Protein AF-B6FWG8-F1 (afdb_monomer_lite)

Radius of gyration: 53.01 Å; chains: 1; bounding box: 100×81×162 Å

InterPro domains:
  IPR011990 Tetratricopeptide-like helical domain superfamily [G3DSA:1.25.40.10] (134-346)
  IPR011990 Tetratricopeptide-like helical domain superfamily [SSF48452] (196-282)
  IPR019734 Tetratricopeptide repeat [PS50005] (197-230)
  IPR019734 Tetratricopeptide repeat [SM00028] (197-230)

Sequence (475 aa):
MKIDGWVNDSGEKEPDYKKRKKQKKKRNLPSFENLSKFNIIKLVVAILLVFAIWNHFRYHSEINHMMDYIESRQYAIAIDYYSSLEKEFSEGKMDRFNAKLSKKINKFLENTGDDFFKGSISKEKFTGFVNMVNSLDKITVKSEKLLEQCKKAADMYSDGSIDYETAKSFVDTISALQGMEVGTEEYRQEIEFIYDSRMLYEQGYEYQKKFQYSKAIENYEKVLEKDKKYYKKAEENKKECIEKMYDYYIQEAALAAKDGNYQVATEYMEYVKKYYPDDEKVEKILKHYQKKLAEYTLGSDDIKNIYCKAADIEPEGITVSPLPQMVNGEKYYYAEILKDGKRINEVLINAENKKMYLYKDGERSYENIDHARFFRLNTNGEIEFAISKKDATENLKNELEKKKRVYKKLEEIESDKAERYSKSDKKISEMLNKKENTYFFFIGNKGFLRGKDLYCVDMYSGAVYSFENNKLVLI

Secondary structure (DSSP, 8-state):
--------------------PPP-PPPPPPPS----HHHHHHHHHHHHHHHHHHHHHHHHHHHHHHHHHHHTT-HHHHHHHHHHHHHHS-HHHHHHHHHHHHHHHHHHHHHHHHHHHTTSS-HHHHHHHHHHHHT-TT----HHHHHHHHHHHHHHHHHTSS-HHHHHHHHHHHHTSTTTHHHHHHHHHHHHHHHHHHHHHHHHHHHHTTT-HHHHHHHHTTS-TTSHHHHHHHHHHHHHHHHHHHHHHHHHHHHHHHTT-HHHHHHHHHHHHHH-TT-HHHHHHHHHHHHHHHHS---HHHHHHHHHHHHT---TTEEEEEEEEEETTEEEEEEEEEETTEEEEEEEEETTT--EEEEB-SS-B----TT-EEEEE-TTS-EEEPPPHHHHHHHHHHHHHHTT---SEEEEE-HHHHGGG---SS-HHHHS-TTT--EEEEEEE--TTT-EEEEEEETTT--EEEEETTEEEE-

Organism: Peptacetobacter hiranonis (strain DSM 13275 / JCM 10541 / KCTC 15199 / TO-931) (NCBI:txid500633)

Structure (mmCIF, N/CA/C/O backbone):
data_AF-B6FWG8-F1
#
_entry.id   AF-B6FWG8-F1
#
loop_
_atom_site.group_PDB
_atom_site.id
_atom_site.type_symbol
_atom_site.label_atom_id
_atom_site.label_alt_id
_atom_site.label_comp_id
_atom_site.label_asym_id
_atom_site.label_entity_id
_atom_site.label_seq_id
_atom_site.pdbx_PDB_ins_code
_atom_site.Cartn_x
_atom_site.Cartn_y
_atom_site.Cartn_z
_atom_site.occupancy
_atom_site.B_iso_or_equiv
_atom_site.auth_seq_id
_atom_site.auth_comp_id
_atom_site.auth_asym_id
_atom_site.auth_atom_id
_atom_site.pdbx_PDB_model_num
ATOM 1 N N . MET A 1 1 ? -24.752 59.842 48.230 1.00 35.28 1 MET A N 1
ATOM 2 C CA . MET A 1 1 ? -25.587 60.556 49.229 1.00 35.28 1 MET A CA 1
ATOM 3 C C . MET A 1 1 ? -25.076 60.160 50.614 1.00 35.28 1 MET A C 1
ATOM 5 O O . MET A 1 1 ? -24.520 59.075 50.707 1.00 35.28 1 MET A O 1
ATOM 9 N N . LYS A 1 2 ? -25.150 61.020 51.640 1.00 27.94 2 LYS A N 1
ATOM 10 C CA . LYS A 1 2 ? -24.598 60.707 52.978 1.00 27.94 2 LYS A CA 1
ATOM 11 C C . LYS A 1 2 ? -25.378 59.575 53.665 1.00 27.94 2 LYS A C 1
ATOM 13 O O . LYS A 1 2 ? -26.598 59.558 53.529 1.00 27.94 2 LYS A O 1
ATOM 18 N N . ILE A 1 3 ? -24.702 58.760 54.480 1.00 33.47 3 ILE A N 1
ATOM 19 C CA . ILE A 1 3 ? -24.804 58.748 55.960 1.00 33.47 3 ILE A CA 1
ATOM 20 C C . ILE A 1 3 ? -23.942 57.595 56.505 1.00 33.47 3 ILE A C 1
ATOM 22 O O . ILE A 1 3 ? -24.188 56.434 56.193 1.00 33.47 3 ILE A O 1
ATOM 26 N N . ASP A 1 4 ? -22.965 57.932 57.346 1.00 34.94 4 ASP A N 1
ATOM 27 C CA . ASP A 1 4 ? -22.290 57.007 58.263 1.00 34.94 4 ASP A CA 1
ATOM 28 C C . ASP A 1 4 ? -23.022 57.011 59.619 1.00 34.94 4 ASP A C 1
ATOM 30 O O . ASP A 1 4 ? -23.604 58.029 60.002 1.00 34.94 4 ASP A O 1
ATOM 34 N N . GLY A 1 5 ? -22.967 55.917 60.385 1.00 31.59 5 GLY A N 1
ATOM 35 C CA . GLY A 1 5 ? -23.524 55.885 61.744 1.00 31.59 5 GLY A CA 1
ATOM 36 C C . GLY A 1 5 ? -23.324 54.548 62.459 1.00 31.59 5 GLY A C 1
ATOM 37 O O . GLY A 1 5 ? -23.684 53.501 61.931 1.00 31.59 5 GLY A O 1
ATOM 38 N N . TRP A 1 6 ? -22.751 54.584 63.664 1.00 29.17 6 TRP A N 1
ATOM 39 C CA . TRP A 1 6 ? -22.406 53.411 64.479 1.00 29.17 6 TRP A CA 1
ATOM 40 C C . TRP A 1 6 ? -23.145 53.431 65.831 1.00 29.17 6 TRP A C 1
ATOM 42 O O . TRP A 1 6 ? -23.044 54.423 66.540 1.00 29.17 6 TRP A O 1
ATOM 52 N N . VAL A 1 7 ? -23.753 52.287 66.187 1.00 31.58 7 VAL A N 1
ATOM 53 C CA . VAL A 1 7 ? -23.635 51.587 67.495 1.00 31.58 7 VAL A CA 1
ATOM 54 C C . VAL A 1 7 ? -24.178 52.240 68.800 1.00 31.58 7 VAL A C 1
ATOM 56 O O . VAL A 1 7 ? -24.000 53.423 69.053 1.00 31.58 7 VAL A O 1
ATOM 59 N N . ASN A 1 8 ? -24.714 51.374 69.687 1.00 33.47 8 ASN A N 1
ATOM 60 C CA . ASN A 1 8 ? -25.068 51.564 71.117 1.00 33.47 8 ASN A CA 1
ATOM 61 C C . ASN A 1 8 ? -26.269 52.475 71.485 1.00 33.47 8 ASN A C 1
ATOM 63 O O . ASN A 1 8 ? -26.650 53.346 70.714 1.00 33.47 8 ASN A O 1
ATOM 67 N N . ASP A 1 9 ? -26.879 52.388 72.683 1.00 35.72 9 ASP A N 1
ATOM 68 C CA . ASP A 1 9 ? -27.138 51.274 73.641 1.00 35.72 9 ASP A CA 1
ATOM 69 C C . ASP A 1 9 ? -28.099 51.783 74.765 1.00 35.72 9 ASP A C 1
ATOM 71 O O . ASP A 1 9 ? -28.277 52.990 74.929 1.00 35.72 9 ASP A O 1
ATOM 75 N N . SER A 1 10 ? -28.616 50.873 75.600 1.00 29.83 10 SER A N 1
ATOM 76 C CA . SER A 1 10 ? -29.046 51.052 77.007 1.00 29.83 10 SER A CA 1
ATOM 77 C C . SER A 1 10 ? -30.417 51.676 77.374 1.00 29.83 10 SER A C 1
ATOM 79 O O . SER A 1 10 ? -30.761 52.791 76.998 1.00 29.83 10 SER A O 1
ATOM 81 N N . GLY A 1 11 ? -31.128 50.962 78.269 1.00 29.34 11 GLY A N 1
ATOM 82 C CA . GLY A 1 11 ? -32.017 51.507 79.317 1.00 29.34 11 GLY A CA 1
ATOM 83 C C . GLY A 1 11 ? -33.485 51.854 78.977 1.00 29.34 11 GLY A C 1
ATOM 84 O O . GLY A 1 11 ? -33.820 52.179 77.847 1.00 29.34 11 GLY A O 1
ATOM 85 N N . GLU A 1 12 ? -34.437 51.862 79.926 1.00 30.98 12 GLU A N 1
ATOM 86 C CA . GLU A 1 12 ? -34.495 51.280 81.291 1.00 30.98 12 GLU A CA 1
ATOM 87 C C . GLU A 1 12 ? -35.932 51.429 81.874 1.00 30.98 12 GLU A C 1
ATOM 89 O O . GLU A 1 12 ? -36.550 52.464 81.606 1.00 30.98 12 GLU A O 1
ATOM 94 N N . LYS A 1 13 ? -36.448 50.466 82.683 1.00 33.16 13 LYS A N 1
ATOM 95 C CA . LYS A 1 13 ? -37.235 50.668 83.949 1.00 33.16 13 LYS A CA 1
ATOM 96 C C . LYS A 1 13 ? -37.962 49.418 84.504 1.00 33.16 13 LYS A C 1
ATOM 98 O O . LYS A 1 13 ? -38.496 48.604 83.759 1.00 33.16 13 LYS A O 1
ATOM 103 N N . GLU A 1 14 ? -38.007 49.334 85.840 1.00 33.81 14 GLU A N 1
ATOM 104 C CA . GLU A 1 14 ? -38.651 48.319 86.724 1.00 33.81 14 GLU A CA 1
ATOM 105 C C . GLU A 1 14 ? -39.962 48.887 87.386 1.00 33.81 14 GLU A C 1
ATOM 107 O O . GLU A 1 14 ? -40.302 49.999 86.956 1.00 33.81 14 GLU A O 1
ATOM 112 N N . PRO A 1 15 ? -40.732 48.274 88.365 1.00 43.62 15 PRO A N 1
ATOM 113 C CA . PRO A 1 15 ? -40.309 47.433 89.540 1.00 43.62 15 PRO A CA 1
ATOM 114 C C . PRO A 1 15 ? -41.233 46.297 90.164 1.00 43.62 15 PRO A C 1
ATOM 116 O O . PRO A 1 15 ? -42.460 46.390 90.144 1.00 43.62 15 PRO A O 1
ATOM 119 N N . ASP A 1 16 ? -40.612 45.305 90.866 1.00 34.62 16 ASP A N 1
ATOM 120 C CA . ASP A 1 16 ? -41.115 44.227 91.820 1.00 34.62 16 ASP A CA 1
ATOM 121 C C . ASP A 1 16 ? -42.446 43.471 91.421 1.00 34.62 16 ASP A C 1
ATOM 123 O O . ASP A 1 16 ? -42.636 43.254 90.229 1.00 34.62 16 ASP A O 1
ATOM 127 N N . TYR A 1 17 ? -43.391 42.882 92.201 1.00 31.62 17 TYR A N 1
ATOM 128 C CA . TYR A 1 17 ? -43.757 42.819 93.638 1.00 31.62 17 TYR A CA 1
ATOM 129 C C . TYR A 1 17 ? -43.988 41.396 94.244 1.00 31.62 17 TYR A C 1
ATOM 131 O O . TYR A 1 17 ? -44.970 40.721 93.940 1.00 31.62 17 TYR A O 1
ATOM 139 N N . LYS A 1 18 ? -43.200 41.047 95.285 1.00 35.66 18 LYS A N 1
ATOM 140 C CA . LYS A 1 18 ? -43.546 40.196 96.477 1.00 35.66 18 LYS A CA 1
ATOM 141 C C . LYS A 1 18 ? -43.862 38.674 96.347 1.00 35.66 18 LYS A C 1
ATOM 143 O O . LYS A 1 18 ? -45.006 38.229 96.320 1.00 35.66 18 LYS A O 1
ATOM 148 N N . LYS A 1 19 ? -42.818 37.867 96.607 1.00 37.47 19 LYS A N 1
ATOM 149 C CA . LYS A 1 19 ? -42.735 36.706 97.553 1.00 37.47 19 LYS A CA 1
ATOM 150 C C . LYS A 1 19 ? -43.995 35.841 97.860 1.00 37.47 19 LYS A C 1
ATOM 152 O O . LYS A 1 19 ? -44.854 36.236 98.647 1.00 37.47 19 LYS A O 1
ATOM 157 N N . ARG A 1 20 ? -43.934 34.532 97.539 1.00 33.44 20 ARG A N 1
ATOM 158 C CA . ARG A 1 20 ? -44.596 33.436 98.307 1.00 33.44 20 ARG A CA 1
ATOM 159 C C . ARG A 1 20 ? -43.627 32.272 98.610 1.00 33.44 20 ARG A C 1
ATOM 161 O O . ARG A 1 20 ? -42.648 32.065 97.902 1.00 33.44 20 ARG A O 1
ATOM 168 N N . LYS A 1 21 ? -43.859 31.551 99.719 1.00 33.59 21 LYS A N 1
ATOM 169 C CA . LYS A 1 21 ? -42.910 30.589 100.335 1.00 33.59 21 LYS A CA 1
ATOM 170 C C . LYS A 1 21 ? -42.920 29.207 99.649 1.00 33.59 21 LYS A C 1
ATOM 172 O O . LYS A 1 21 ? -43.989 28.629 99.476 1.00 33.59 21 LYS A O 1
ATOM 177 N N . LYS A 1 22 ? -41.746 28.612 99.381 1.00 35.84 22 LYS A N 1
ATOM 178 C CA . LYS A 1 22 ? -41.618 27.181 99.017 1.00 35.84 22 LYS A CA 1
ATOM 179 C C . LYS A 1 22 ? -41.684 26.295 100.272 1.00 35.84 22 LYS A C 1
ATOM 181 O O . LYS A 1 22 ? -40.807 26.386 101.127 1.00 35.84 22 LYS A O 1
ATOM 186 N N . GLN A 1 23 ? -42.671 25.402 100.371 1.00 35.19 23 GLN A N 1
ATOM 187 C CA . GLN A 1 23 ? -42.667 24.310 101.357 1.00 35.19 23 GLN A CA 1
ATOM 188 C C . GLN A 1 23 ? -41.874 23.104 100.827 1.00 35.19 23 GLN A C 1
ATOM 190 O O . GLN A 1 23 ? -42.118 22.641 99.714 1.00 35.19 23 GLN A O 1
ATOM 195 N N . LYS A 1 24 ? -40.968 22.541 101.639 1.00 42.84 24 LYS A N 1
ATOM 196 C CA . LYS A 1 24 ? -40.361 21.227 101.365 1.00 42.84 24 LYS A CA 1
ATOM 197 C C . LYS A 1 24 ? -41.352 20.117 101.740 1.00 42.84 24 LYS A C 1
ATOM 199 O O . LYS A 1 24 ? -41.515 19.833 102.923 1.00 42.84 24 LYS A O 1
ATOM 204 N N . LYS A 1 25 ? -41.953 19.433 100.761 1.00 36.88 25 LYS A N 1
ATOM 205 C CA . LYS A 1 25 ? -42.521 18.089 100.976 1.00 36.88 25 LYS A CA 1
ATOM 206 C C . LYS A 1 25 ? -41.470 17.042 100.611 1.00 36.88 25 LYS A C 1
ATOM 208 O O . LYS A 1 25 ? -41.095 16.940 99.446 1.00 36.88 25 LYS A O 1
ATOM 213 N N . LYS A 1 26 ? -41.022 16.245 101.589 1.00 44.19 26 LYS A N 1
ATOM 214 C CA . LYS A 1 26 ? -40.375 14.958 101.294 1.00 44.19 26 LYS A CA 1
ATOM 215 C C . LYS A 1 26 ? -41.402 14.082 100.564 1.00 44.19 26 LYS A C 1
ATOM 217 O O . LYS A 1 26 ? -42.529 13.951 101.038 1.00 44.19 26 LYS A O 1
ATOM 222 N N . ARG A 1 27 ? -41.019 13.485 99.436 1.00 37.72 27 ARG A N 1
ATOM 223 C CA . ARG A 1 27 ? -41.675 12.284 98.902 1.00 37.72 27 ARG A CA 1
ATOM 224 C C . ARG A 1 27 ? -40.753 11.114 99.210 1.00 37.72 27 ARG A C 1
ATOM 226 O O . ARG A 1 27 ? -39.571 11.179 98.886 1.00 37.72 27 ARG A O 1
ATOM 233 N N . ASN A 1 28 ? -41.286 10.090 99.863 1.00 44.47 28 ASN A N 1
ATOM 234 C CA . ASN A 1 28 ? -40.549 8.856 100.104 1.00 44.47 28 ASN A CA 1
ATOM 235 C C . ASN A 1 28 ? -40.443 8.085 98.780 1.00 44.47 28 ASN A C 1
ATOM 237 O O . ASN A 1 28 ? -41.398 8.076 98.000 1.00 44.47 28 ASN A O 1
ATOM 241 N N . LEU A 1 29 ? -39.306 7.434 98.540 1.00 39.62 29 LEU A N 1
ATOM 242 C CA . LEU A 1 29 ? -39.232 6.371 97.539 1.00 39.62 29 LEU A CA 1
ATOM 243 C C . LEU A 1 29 ? -39.998 5.142 98.067 1.00 39.62 29 LEU A C 1
ATOM 245 O O . LEU A 1 29 ? -39.910 4.868 99.267 1.00 39.62 29 LEU A O 1
ATOM 249 N N . PRO A 1 30 ? -40.740 4.403 97.222 1.00 41.62 30 PRO A N 1
ATOM 250 C CA . PRO A 1 30 ? -41.272 3.095 97.596 1.00 41.62 30 PRO A CA 1
ATOM 251 C C . PRO A 1 30 ? -40.133 2.097 97.851 1.00 41.62 30 PRO A C 1
ATOM 253 O O . PRO A 1 30 ? -39.121 2.124 97.149 1.00 41.62 30 PRO A O 1
ATOM 256 N N . SER A 1 31 ? -40.306 1.191 98.815 1.00 44.53 31 SER A N 1
ATOM 257 C CA . SER A 1 31 ? -39.439 0.018 98.956 1.00 44.53 31 SER A CA 1
ATOM 258 C C . SER A 1 31 ? -39.700 -0.979 97.819 1.00 44.53 31 SER A C 1
ATOM 260 O O . SER A 1 31 ? -40.836 -1.169 97.386 1.00 44.53 31 SER A O 1
ATOM 262 N N . PHE A 1 32 ? -38.646 -1.633 97.327 1.00 47.59 32 PHE A N 1
ATOM 263 C CA . PHE A 1 32 ? -38.700 -2.564 96.189 1.00 47.59 32 PHE A CA 1
ATOM 264 C C . PHE A 1 32 ? -39.180 -3.981 96.576 1.00 47.59 32 PHE A C 1
ATOM 266 O O . PHE A 1 32 ? -38.681 -4.988 96.080 1.00 47.59 32 PHE A O 1
ATOM 273 N N . GLU A 1 33 ? -40.188 -4.071 97.444 1.00 48.19 33 GLU A N 1
ATOM 274 C CA . GLU A 1 33 ? -40.690 -5.330 98.008 1.00 48.19 33 GLU A CA 1
ATOM 275 C C . GLU A 1 33 ? -42.147 -5.593 97.603 1.00 48.19 33 GLU A C 1
ATOM 277 O O . GLU A 1 33 ? -43.057 -5.469 98.417 1.00 48.19 33 GLU A O 1
ATOM 282 N N . ASN A 1 34 ? -42.360 -5.913 96.316 1.00 51.25 34 ASN A N 1
ATOM 283 C CA . ASN A 1 34 ? -43.378 -6.851 95.789 1.00 51.25 34 ASN A CA 1
ATOM 284 C C . ASN A 1 34 ? -43.451 -6.793 94.245 1.00 51.25 34 ASN A C 1
ATOM 286 O O . ASN A 1 34 ? -44.440 -6.365 93.647 1.00 51.25 34 ASN A O 1
ATOM 290 N N . LEU A 1 35 ? -42.394 -7.248 93.566 1.00 47.00 35 LEU A N 1
ATOM 291 C CA . LEU A 1 35 ? -42.423 -7.483 92.118 1.00 47.00 35 LEU A CA 1
ATOM 292 C C . LEU A 1 35 ? -42.821 -8.937 91.832 1.00 47.00 35 LEU A C 1
ATOM 294 O O . LEU A 1 35 ? -42.009 -9.854 91.945 1.00 47.00 35 LEU A O 1
ATOM 298 N N . SER A 1 36 ? -44.079 -9.158 91.443 1.00 58.34 36 SER A N 1
ATOM 299 C CA . SER A 1 36 ? -44.530 -10.483 91.003 1.00 58.34 36 SER A CA 1
ATOM 300 C C . SER A 1 36 ? -43.770 -10.927 89.744 1.00 58.34 36 SER A C 1
ATOM 302 O O . SER A 1 36 ? -43.446 -10.109 88.876 1.00 58.34 36 SER A O 1
ATOM 304 N N . LYS A 1 37 ? -43.505 -12.237 89.610 1.00 51.88 37 LYS A N 1
ATOM 305 C CA . LYS A 1 37 ? -42.701 -12.792 88.499 1.00 51.88 37 LYS A CA 1
ATOM 306 C C . LYS A 1 37 ? -43.216 -12.357 87.115 1.00 51.88 37 LYS A C 1
ATOM 308 O O . LYS A 1 37 ? -42.417 -12.069 86.231 1.00 51.88 37 LYS A O 1
ATOM 313 N N . PHE A 1 38 ? -44.534 -12.213 86.951 1.00 50.25 38 PHE A N 1
ATOM 314 C CA . PHE A 1 38 ? -45.159 -11.712 85.720 1.00 50.25 38 PHE A CA 1
ATOM 315 C C . PHE A 1 38 ? -44.774 -10.267 85.362 1.00 50.25 38 PHE A C 1
ATOM 317 O O . PHE A 1 38 ? -44.583 -9.966 84.184 1.00 50.25 38 PHE A O 1
ATOM 324 N N . ASN A 1 39 ? -44.639 -9.375 86.347 1.00 55.31 39 ASN A N 1
ATOM 325 C CA . ASN A 1 39 ? -44.244 -7.987 86.098 1.00 55.31 39 ASN A CA 1
ATOM 326 C C . ASN A 1 39 ? -42.745 -7.873 85.793 1.00 55.31 39 ASN A C 1
ATOM 328 O O . ASN A 1 39 ? -42.371 -7.078 84.935 1.00 55.31 39 ASN A O 1
ATOM 332 N N . ILE A 1 40 ? -41.904 -8.715 86.407 1.00 58.78 40 ILE A N 1
ATOM 333 C CA . ILE A 1 40 ? -40.479 -8.823 86.050 1.00 58.78 40 ILE A CA 1
ATOM 334 C C . ILE A 1 40 ? -40.331 -9.314 84.604 1.00 58.78 40 ILE A C 1
ATOM 336 O O . ILE A 1 40 ? -39.616 -8.693 83.826 1.00 58.78 40 ILE A O 1
ATOM 340 N N . ILE A 1 41 ? -41.051 -10.371 84.207 1.00 63.38 41 ILE A N 1
ATOM 341 C CA . ILE A 1 41 ? -41.009 -10.896 82.831 1.00 63.38 41 ILE A CA 1
ATOM 342 C C . ILE A 1 41 ? -41.476 -9.835 81.824 1.00 63.38 41 ILE A C 1
ATOM 344 O O . ILE A 1 41 ? -40.804 -9.620 80.819 1.00 63.38 41 ILE A O 1
ATOM 348 N N . LYS A 1 42 ? -42.570 -9.110 82.104 1.00 60.19 42 LYS A N 1
ATOM 349 C CA . LYS A 1 42 ? -43.018 -7.994 81.251 1.00 60.19 42 LYS A CA 1
ATOM 350 C C . LYS A 1 42 ? -41.983 -6.870 81.159 1.00 60.19 42 LYS A C 1
ATOM 352 O O . LYS A 1 42 ? -41.787 -6.341 80.070 1.00 60.19 42 LYS A O 1
ATOM 357 N N . LEU A 1 43 ? -41.302 -6.531 82.256 1.00 64.44 43 LEU A N 1
ATOM 358 C CA . LEU A 1 43 ? -40.232 -5.531 82.259 1.00 64.44 43 LEU A CA 1
ATOM 359 C C . LEU A 1 43 ? -39.023 -5.998 81.434 1.00 64.44 43 LEU A C 1
ATOM 361 O O . LEU A 1 43 ? -38.518 -5.230 80.625 1.00 64.44 43 LEU A O 1
ATOM 365 N N . VAL A 1 44 ? -38.598 -7.257 81.576 1.00 69.31 44 VAL A N 1
ATOM 366 C CA . VAL A 1 44 ? -37.499 -7.843 80.789 1.00 69.31 44 VAL A CA 1
ATOM 367 C C . VAL A 1 44 ? -37.854 -7.896 79.303 1.00 69.31 44 VAL A C 1
ATOM 369 O O . VAL A 1 44 ? -37.044 -7.485 78.480 1.00 69.31 44 VAL A O 1
ATOM 372 N N . VAL A 1 45 ? -39.072 -8.310 78.938 1.00 70.94 45 VAL A N 1
ATOM 373 C CA . VAL A 1 45 ? -39.541 -8.291 77.540 1.00 70.94 45 VAL A CA 1
ATOM 374 C C . VAL A 1 45 ? -39.630 -6.860 77.000 1.00 70.94 45 VAL A C 1
ATOM 376 O O . VAL A 1 45 ? -39.224 -6.623 75.868 1.00 70.94 45 VAL A O 1
ATOM 379 N N . ALA A 1 46 ? -40.081 -5.885 77.795 1.00 68.81 46 ALA A N 1
ATOM 380 C CA . ALA A 1 46 ? -40.094 -4.478 77.394 1.00 68.81 46 ALA A CA 1
ATOM 381 C C . ALA A 1 46 ? -38.676 -3.908 77.213 1.00 68.81 46 ALA A C 1
ATOM 383 O O . ALA A 1 46 ? -38.429 -3.208 76.235 1.00 68.81 46 ALA A O 1
ATOM 384 N N . ILE A 1 47 ? -37.729 -4.247 78.094 1.00 70.88 47 ILE A N 1
ATOM 385 C CA . ILE A 1 47 ? -36.313 -3.873 77.962 1.00 70.88 47 ILE A CA 1
ATOM 386 C C . ILE A 1 47 ? -35.704 -4.531 76.720 1.00 70.88 47 ILE A C 1
ATOM 388 O O . ILE A 1 47 ? -35.039 -3.844 75.954 1.00 70.88 47 ILE A O 1
ATOM 392 N N . LEU A 1 48 ? -35.970 -5.815 76.463 1.00 64.12 48 LEU A N 1
ATOM 393 C CA . LEU A 1 48 ? -35.510 -6.511 75.257 1.00 64.12 48 LEU A CA 1
ATOM 394 C C . LEU A 1 48 ? -36.121 -5.920 73.979 1.00 64.12 48 LEU A C 1
ATOM 396 O O . LEU A 1 48 ? -35.410 -5.780 72.988 1.00 64.12 48 LEU A O 1
ATOM 400 N N . LEU A 1 49 ? -37.394 -5.513 73.997 1.00 60.84 49 LEU A N 1
ATOM 401 C CA . LEU A 1 49 ? -38.034 -4.807 72.882 1.00 60.84 49 LEU A CA 1
ATOM 402 C C . LEU A 1 49 ? -37.421 -3.420 72.666 1.00 60.84 49 LEU A C 1
ATOM 404 O O . LEU A 1 49 ? -37.070 -3.095 71.537 1.00 60.84 49 LEU A O 1
ATOM 408 N N . VAL A 1 50 ? -37.218 -2.625 73.720 1.00 61.97 50 VAL A N 1
ATOM 409 C CA . VAL A 1 50 ? -36.542 -1.317 73.628 1.00 61.97 50 VAL A CA 1
ATOM 410 C C . VAL A 1 50 ? -35.098 -1.480 73.152 1.00 61.97 50 VAL A C 1
ATOM 412 O O . VAL A 1 50 ? -34.652 -0.713 72.306 1.00 61.97 50 VAL A O 1
ATOM 415 N N . PHE A 1 51 ? -34.380 -2.505 73.613 1.00 57.97 51 PHE A N 1
ATOM 416 C CA . PHE A 1 51 ? -33.012 -2.800 73.189 1.00 57.97 51 PHE A CA 1
ATOM 417 C C . PHE A 1 51 ? -32.956 -3.307 71.740 1.00 57.97 51 PHE A C 1
ATOM 419 O O . PHE A 1 51 ? -32.045 -2.936 71.006 1.00 57.97 51 PHE A O 1
ATOM 426 N N . ALA A 1 52 ? -33.942 -4.086 71.285 1.00 57.09 52 ALA A N 1
ATOM 427 C CA . ALA A 1 52 ? -34.072 -4.506 69.890 1.00 57.09 52 ALA A CA 1
ATOM 428 C C . ALA A 1 52 ? -34.437 -3.331 68.966 1.00 57.09 52 ALA A C 1
ATOM 430 O O . ALA A 1 52 ? -33.836 -3.183 67.904 1.00 57.09 52 ALA A O 1
ATOM 431 N N . ILE A 1 53 ? -35.364 -2.465 69.388 1.00 55.47 53 ILE A N 1
ATOM 432 C CA . ILE A 1 53 ? -35.754 -1.238 68.678 1.00 55.47 53 ILE A CA 1
ATOM 433 C C . ILE A 1 53 ? -34.565 -0.273 68.599 1.00 55.47 53 ILE A C 1
ATOM 435 O O . ILE A 1 53 ? -34.243 0.203 67.515 1.00 55.47 53 ILE A O 1
ATOM 439 N N . TRP A 1 54 ? -33.860 -0.029 69.707 1.00 50.94 54 TRP A N 1
ATOM 440 C CA . TRP A 1 54 ? -32.689 0.851 69.739 1.00 50.94 54 TRP A CA 1
ATOM 441 C C . TRP A 1 54 ? -31.535 0.302 68.895 1.00 50.94 54 TRP A C 1
ATOM 443 O O . TRP A 1 54 ? -30.968 1.045 68.095 1.00 50.94 54 TRP A O 1
ATOM 453 N N . ASN A 1 55 ? -31.252 -1.006 68.974 1.00 54.91 55 ASN A N 1
ATOM 454 C CA . ASN A 1 55 ? -30.296 -1.645 68.070 1.00 54.91 55 ASN A CA 1
ATOM 455 C C . ASN A 1 55 ? -30.728 -1.517 66.606 1.00 54.91 55 ASN A C 1
ATOM 457 O O . ASN A 1 55 ? -29.873 -1.226 65.781 1.00 54.91 55 ASN A O 1
ATOM 461 N N . HIS A 1 56 ? -32.014 -1.682 66.272 1.00 54.78 56 HIS A N 1
ATOM 462 C CA . HIS A 1 56 ? -32.518 -1.524 64.903 1.00 54.78 56 HIS A CA 1
ATOM 463 C C . HIS A 1 56 ? -32.400 -0.073 64.404 1.00 54.78 56 HIS A C 1
ATOM 465 O O . HIS A 1 56 ? -32.013 0.137 63.252 1.00 54.78 56 HIS A O 1
ATOM 471 N N . PHE A 1 57 ? -32.705 0.926 65.238 1.00 58.34 57 PHE A N 1
ATOM 472 C CA . PHE A 1 57 ? -32.535 2.340 64.886 1.00 58.34 57 PHE A CA 1
ATOM 473 C C . PHE A 1 57 ? -31.059 2.688 64.677 1.00 58.34 57 PHE A C 1
ATOM 475 O O . PHE A 1 57 ? -30.717 3.196 63.610 1.00 58.34 57 PHE A O 1
ATOM 482 N N . ARG A 1 58 ? -30.177 2.340 65.629 1.00 58.06 58 ARG A N 1
ATOM 483 C CA . ARG A 1 58 ? -28.725 2.562 65.501 1.00 58.06 58 ARG A CA 1
ATOM 484 C C . ARG A 1 58 ? -28.184 1.889 64.237 1.00 58.06 58 ARG A C 1
ATOM 486 O O . ARG A 1 58 ? -27.620 2.563 63.389 1.00 58.06 58 ARG A O 1
ATOM 493 N N . TYR A 1 59 ? -28.464 0.598 64.051 1.00 57.88 59 TYR A N 1
ATOM 494 C CA . TYR A 1 59 ? -28.088 -0.183 62.866 1.00 57.88 59 TYR A CA 1
ATOM 495 C C . TYR A 1 59 ? -28.565 0.435 61.538 1.00 57.88 59 TYR A C 1
ATOM 497 O O . TYR A 1 59 ? -27.856 0.342 60.538 1.00 57.88 59 TYR A O 1
ATOM 505 N N . HIS A 1 60 ? -29.747 1.063 61.494 1.00 67.00 60 HIS A N 1
ATOM 506 C CA . HIS A 1 60 ? -30.199 1.739 60.276 1.00 67.00 60 HIS A CA 1
ATOM 507 C C . HIS A 1 60 ? -29.455 3.062 60.043 1.00 67.00 60 HIS A C 1
ATOM 509 O O . HIS A 1 60 ? -29.156 3.373 58.891 1.00 67.00 60 HIS A O 1
ATOM 515 N N . SER A 1 61 ? -29.101 3.781 61.116 1.00 78.00 61 SER A N 1
ATOM 516 C CA . SER A 1 61 ? -28.231 4.963 61.061 1.00 78.00 61 SER A CA 1
ATOM 517 C C . SER A 1 61 ? -26.852 4.615 60.503 1.00 78.00 61 SER A C 1
ATOM 519 O O . SER A 1 61 ? -26.411 5.275 59.568 1.00 78.00 61 SER A O 1
ATOM 521 N N . GLU A 1 62 ? -26.214 3.534 60.973 1.00 87.19 62 GLU A N 1
ATOM 522 C CA . GLU A 1 62 ? -24.867 3.171 60.500 1.00 87.19 62 GLU A CA 1
ATOM 523 C C . GLU A 1 62 ? -24.846 2.856 58.982 1.00 87.19 62 GLU A C 1
ATOM 525 O O . GLU A 1 62 ? -23.915 3.218 58.267 1.00 87.19 62 GLU A O 1
ATOM 530 N N . ILE A 1 63 ? -25.909 2.230 58.450 1.00 87.25 63 ILE A N 1
ATOM 531 C CA . ILE A 1 63 ? -26.071 1.950 57.002 1.00 87.25 63 ILE A CA 1
ATOM 532 C C . ILE A 1 63 ? -26.338 3.233 56.191 1.00 87.25 63 ILE A C 1
ATOM 534 O O . ILE A 1 63 ? -26.160 3.257 54.968 1.00 87.25 63 ILE A O 1
ATOM 538 N N . ASN A 1 64 ? -26.824 4.295 56.831 1.00 87.81 64 ASN A N 1
ATOM 539 C CA . ASN A 1 64 ? -26.953 5.601 56.193 1.00 87.81 64 ASN A CA 1
ATOM 540 C C . ASN A 1 64 ? -25.597 6.312 56.213 1.00 87.81 64 ASN A C 1
ATOM 542 O O . ASN A 1 64 ? -25.092 6.577 55.132 1.00 87.81 64 ASN A O 1
ATOM 546 N N . HIS A 1 65 ? -24.931 6.427 57.366 1.00 88.25 65 HIS A N 1
ATOM 547 C CA . HIS A 1 65 ? -23.594 7.029 57.478 1.00 88.25 65 HIS A CA 1
ATOM 548 C C . HIS A 1 65 ? -22.549 6.394 56.555 1.00 88.25 65 HIS A C 1
ATOM 550 O O . HIS A 1 65 ? -21.794 7.110 55.903 1.00 88.25 65 HIS A O 1
ATOM 556 N N . MET A 1 66 ? -22.544 5.063 56.415 1.00 90.81 66 MET A N 1
ATOM 557 C CA . MET A 1 66 ? -21.654 4.392 55.462 1.00 90.81 66 MET A CA 1
ATOM 558 C C . MET A 1 66 ? -21.905 4.843 54.014 1.00 90.81 66 MET A C 1
ATOM 560 O O . MET A 1 66 ? -20.958 5.085 53.271 1.00 90.81 66 MET A O 1
ATOM 564 N N . MET A 1 67 ? -23.170 5.001 53.611 1.00 89.31 67 MET A N 1
ATOM 565 C CA . MET A 1 67 ? -23.495 5.532 52.284 1.00 89.31 67 MET A CA 1
ATOM 566 C C . MET A 1 67 ? -23.210 7.026 52.171 1.00 89.31 67 MET A C 1
ATOM 568 O O . MET A 1 67 ? -22.711 7.439 51.136 1.00 89.31 67 MET A O 1
ATOM 572 N N . ASP A 1 68 ? -23.453 7.817 53.217 1.00 89.81 68 ASP A N 1
ATOM 573 C CA . ASP A 1 68 ? -23.145 9.249 53.232 1.00 89.81 68 ASP A CA 1
ATOM 574 C C . ASP A 1 68 ? -21.644 9.467 52.955 1.00 89.81 68 ASP A C 1
ATOM 576 O O . ASP A 1 68 ? -21.284 10.310 52.129 1.00 89.81 68 ASP A O 1
ATOM 580 N N . TYR A 1 69 ? -20.762 8.661 53.568 1.00 90.06 69 TYR A N 1
ATOM 581 C CA . TYR A 1 69 ? -19.321 8.673 53.290 1.00 90.06 69 TYR A CA 1
ATOM 582 C C . TYR A 1 69 ? -18.982 8.212 51.867 1.00 90.06 69 TYR A C 1
ATOM 584 O O . TYR A 1 69 ? -18.152 8.846 51.211 1.00 90.06 69 TYR A O 1
ATOM 592 N N . ILE A 1 70 ? -19.621 7.147 51.369 1.00 86.75 70 ILE A N 1
ATOM 593 C CA . ILE A 1 70 ? -19.437 6.657 49.994 1.00 86.75 70 ILE A CA 1
ATOM 594 C C . ILE A 1 70 ? -19.840 7.735 48.980 1.00 86.75 70 ILE A C 1
ATOM 596 O O . ILE A 1 70 ? -19.015 8.157 48.174 1.00 86.75 70 ILE A O 1
ATOM 600 N N . GLU A 1 71 ? -21.080 8.217 49.038 1.00 84.06 71 GLU A N 1
ATOM 601 C CA . GLU A 1 71 ? -21.669 9.173 48.094 1.00 84.06 71 GLU A CA 1
ATOM 602 C C . GLU A 1 71 ? -20.944 10.535 48.144 1.00 84.06 71 GLU A C 1
ATOM 604 O O . GLU A 1 71 ? -20.709 11.154 47.102 1.00 84.06 71 GLU A O 1
ATOM 609 N N . SER A 1 72 ? -20.456 10.941 49.326 1.00 86.12 72 SER A N 1
ATOM 610 C CA . SER A 1 72 ? -19.581 12.115 49.517 1.00 86.12 72 SER A CA 1
ATOM 611 C C . SER A 1 72 ? -18.111 11.888 49.119 1.00 86.12 72 SER A C 1
ATOM 613 O O . SER A 1 72 ? -17.287 12.791 49.279 1.00 86.12 72 SER A O 1
ATOM 615 N N . ARG A 1 73 ? -17.764 10.703 48.596 1.00 84.69 73 ARG A N 1
ATOM 616 C CA . ARG A 1 73 ? -16.417 10.272 48.158 1.00 84.69 73 ARG A CA 1
ATOM 617 C C . ARG A 1 73 ? -15.344 10.258 49.249 1.00 84.69 73 ARG A C 1
ATOM 619 O O . ARG A 1 73 ? -14.149 10.318 48.962 1.00 84.69 73 ARG A O 1
ATOM 626 N N . GLN A 1 74 ? -15.748 10.134 50.508 1.00 90.25 74 GLN A N 1
ATOM 627 C CA . GLN A 1 74 ? -14.858 10.025 51.665 1.00 90.25 74 GLN A CA 1
ATOM 628 C C . GLN A 1 74 ? -14.411 8.566 51.860 1.00 90.25 74 GLN A C 1
ATOM 630 O O . GLN A 1 74 ? -14.551 7.997 52.938 1.00 90.25 74 GLN A O 1
ATOM 635 N N . TYR A 1 75 ? -13.895 7.936 50.796 1.00 90.44 75 TYR A N 1
ATOM 636 C CA . TYR A 1 75 ? -13.697 6.481 50.724 1.00 90.44 75 TYR A CA 1
ATOM 637 C C . TYR A 1 75 ? -12.780 5.921 51.821 1.00 90.44 75 TYR A C 1
ATOM 639 O O . TYR A 1 75 ? -13.080 4.867 52.369 1.00 90.44 75 TYR A O 1
ATOM 647 N N . ALA A 1 76 ? -11.713 6.637 52.194 1.00 89.12 76 ALA A N 1
ATOM 648 C CA . ALA A 1 76 ? -10.853 6.240 53.313 1.00 89.12 76 ALA A CA 1
ATOM 649 C C . ALA A 1 76 ? -11.627 6.213 54.645 1.00 89.12 76 ALA A C 1
ATOM 651 O O . ALA A 1 76 ? -11.575 5.222 55.362 1.00 89.12 76 ALA A O 1
ATOM 652 N N . ILE A 1 77 ? -12.435 7.247 54.914 1.00 91.00 77 ILE A N 1
ATOM 653 C CA . ILE A 1 77 ? -13.281 7.328 56.114 1.00 91.00 77 ILE A CA 1
ATOM 654 C C . ILE A 1 77 ? -14.344 6.220 56.099 1.00 91.00 77 ILE A C 1
ATOM 656 O O . ILE A 1 77 ? -14.610 5.627 57.138 1.00 91.00 77 ILE A O 1
ATOM 660 N N . ALA A 1 78 ? -14.907 5.889 54.932 1.00 91.88 78 ALA A N 1
ATOM 661 C CA . ALA A 1 78 ? -15.834 4.767 54.784 1.00 91.88 78 ALA A CA 1
ATOM 662 C C . ALA A 1 78 ? -15.170 3.419 55.134 1.00 91.88 78 ALA A C 1
ATOM 664 O O . ALA A 1 78 ? -15.756 2.625 55.867 1.00 91.88 78 ALA A O 1
ATOM 665 N N . ILE A 1 79 ? -13.944 3.175 54.657 1.00 91.12 79 ILE A N 1
ATOM 666 C CA . ILE A 1 79 ? -13.175 1.952 54.946 1.00 91.12 79 ILE A CA 1
ATOM 667 C C . ILE A 1 79 ? -12.802 1.886 56.437 1.00 91.12 79 ILE A C 1
ATOM 669 O O . ILE A 1 79 ? -13.109 0.890 57.088 1.00 91.12 79 ILE A O 1
ATOM 673 N N . ASP A 1 80 ? -12.248 2.959 57.012 1.00 92.62 80 ASP A N 1
ATOM 674 C CA . ASP A 1 80 ? -11.912 3.040 58.444 1.00 92.62 80 ASP A CA 1
ATOM 675 C C . ASP A 1 80 ? -13.145 2.820 59.339 1.00 92.62 80 ASP A C 1
ATOM 677 O O . ASP A 1 80 ? -13.091 2.097 60.340 1.00 92.62 80 ASP A O 1
ATOM 681 N N . TYR A 1 81 ? -14.282 3.416 58.963 1.00 93.38 81 TYR A N 1
ATOM 682 C CA . TYR A 1 81 ? -15.557 3.273 59.658 1.00 93.38 81 TYR A CA 1
ATOM 683 C C . TYR A 1 81 ? -16.101 1.845 59.554 1.00 93.38 81 TYR A C 1
ATOM 685 O O . TYR A 1 81 ? -16.437 1.261 60.585 1.00 93.38 81 TYR A O 1
ATOM 693 N N . TYR A 1 82 ? -16.104 1.232 58.367 1.00 93.44 82 TYR A N 1
ATOM 694 C CA . TYR A 1 82 ? -16.470 -0.176 58.189 1.00 93.44 82 TYR A CA 1
ATOM 695 C C . TYR A 1 82 ? -15.584 -1.099 59.051 1.00 93.44 82 TYR A C 1
ATOM 697 O O . TYR A 1 82 ? -16.101 -1.898 59.835 1.00 93.44 82 TYR A O 1
ATOM 705 N N . SER A 1 83 ? -14.263 -0.890 59.035 1.00 92.75 83 SER A N 1
ATOM 706 C CA . SER A 1 83 ? -13.287 -1.594 59.883 1.00 92.75 83 SER A CA 1
ATOM 707 C C . SER A 1 83 ? -13.389 -1.273 61.385 1.00 92.75 83 SER A C 1
ATOM 709 O O . SER A 1 83 ? -12.694 -1.900 62.195 1.00 92.75 83 SER A O 1
ATOM 711 N N . SER A 1 84 ? -14.207 -0.294 61.788 1.00 93.62 84 SER A N 1
ATOM 712 C CA . SER A 1 84 ? -14.602 -0.058 63.184 1.00 93.62 84 SER A CA 1
ATOM 713 C C . SER A 1 84 ? -15.881 -0.823 63.542 1.00 93.62 84 SER A C 1
ATOM 715 O O . SER A 1 84 ? -15.947 -1.440 64.608 1.00 93.62 84 SER A O 1
ATOM 717 N N . LEU A 1 85 ? -16.851 -0.892 62.621 1.00 91.88 85 LEU A N 1
ATOM 718 C CA . LEU A 1 85 ? -18.082 -1.664 62.797 1.00 91.88 85 LEU A CA 1
ATOM 719 C C . LEU A 1 85 ? -17.780 -3.160 62.939 1.00 91.88 85 LEU A C 1
ATOM 721 O O . LEU A 1 85 ? -18.346 -3.792 63.826 1.00 91.88 85 LEU A O 1
ATOM 725 N N . GLU A 1 86 ? -16.823 -3.702 62.179 1.00 91.25 86 GLU A N 1
ATOM 726 C CA . GLU A 1 86 ? -16.353 -5.094 62.329 1.00 91.25 86 GLU A CA 1
ATOM 727 C C . GLU A 1 86 ? -15.759 -5.411 63.713 1.00 91.25 86 GLU A C 1
ATOM 729 O O . GLU A 1 86 ? -15.739 -6.570 64.121 1.00 91.25 86 GLU A O 1
ATOM 734 N N . LYS A 1 87 ? -15.303 -4.396 64.461 1.00 92.50 87 LYS A N 1
ATOM 735 C CA . LYS A 1 87 ? -14.772 -4.546 65.830 1.00 92.50 87 LYS A CA 1
ATOM 736 C C . LYS A 1 87 ? -15.846 -4.332 66.903 1.00 92.50 87 LYS A C 1
ATOM 738 O O . LYS A 1 87 ? -15.743 -4.899 67.986 1.00 92.50 87 LYS A O 1
ATOM 743 N N . GLU A 1 88 ? -16.870 -3.520 66.623 1.00 90.75 88 GLU A N 1
ATOM 744 C CA . GLU A 1 88 ? -18.003 -3.275 67.533 1.00 90.75 88 GLU A CA 1
ATOM 745 C C . GLU A 1 88 ? -19.146 -4.297 67.401 1.00 90.75 88 GLU A C 1
ATOM 747 O O . GLU A 1 88 ? -19.967 -4.439 68.314 1.00 90.75 88 GLU A O 1
ATOM 752 N N . PHE A 1 89 ? -19.297 -4.941 66.244 1.00 91.00 89 PHE A N 1
ATOM 753 C CA . PHE A 1 89 ? -20.456 -5.775 65.935 1.00 91.00 89 PHE A CA 1
ATOM 754 C C . PHE A 1 89 ? -20.157 -7.251 66.201 1.00 91.00 89 PHE A C 1
ATOM 756 O O . PHE A 1 89 ? -19.096 -7.764 65.867 1.00 91.00 89 PHE A O 1
ATOM 763 N N . SER A 1 90 ? -21.140 -7.975 66.740 1.00 91.50 90 SER A N 1
ATOM 764 C CA . SER A 1 90 ? -21.119 -9.435 66.669 1.00 91.50 90 SER A CA 1
ATOM 765 C C . SER A 1 90 ? -21.323 -9.903 65.224 1.00 91.50 90 SER A C 1
ATOM 767 O O . SER A 1 90 ? -22.029 -9.247 64.459 1.00 91.50 90 SER A O 1
ATOM 769 N N . GLU A 1 91 ? -20.760 -11.059 64.878 1.00 89.94 91 GLU A N 1
ATOM 770 C CA . GLU A 1 91 ? -20.854 -11.737 63.572 1.00 89.94 91 GLU A CA 1
ATOM 771 C C . GLU A 1 91 ? -22.265 -11.643 62.955 1.00 89.94 91 GLU A C 1
ATOM 773 O O . GLU A 1 91 ? -22.495 -10.863 62.033 1.00 89.94 91 GLU A O 1
ATOM 778 N N . GLY A 1 92 ? -23.268 -12.254 63.595 1.00 89.12 92 GLY A N 1
ATOM 779 C CA . GLY A 1 92 ? -24.670 -12.193 63.160 1.00 89.12 92 GLY A CA 1
ATOM 780 C C . GLY A 1 92 ? -25.344 -10.809 63.217 1.00 89.12 92 GLY A C 1
ATOM 781 O O . GLY A 1 92 ? -26.533 -10.694 62.907 1.00 89.12 92 GLY A O 1
ATOM 782 N N . LYS A 1 93 ? -24.664 -9.738 63.646 1.00 88.94 93 LYS A N 1
ATOM 783 C CA . LYS A 1 93 ? -25.075 -8.331 63.446 1.00 88.94 93 LYS A CA 1
ATOM 784 C C . LYS A 1 93 ? -24.378 -7.749 62.209 1.00 88.94 93 LYS A C 1
ATOM 786 O O . LYS A 1 93 ? -25.043 -7.049 61.442 1.00 88.94 93 LYS A O 1
ATOM 791 N N . MET A 1 94 ? -23.103 -8.076 61.999 1.00 92.12 94 MET A N 1
ATOM 792 C CA . MET A 1 94 ? -22.322 -7.698 60.822 1.00 92.12 94 MET A CA 1
ATOM 793 C C . MET A 1 94 ? -22.859 -8.353 59.541 1.00 92.12 94 MET A C 1
ATOM 795 O O . MET A 1 94 ? -23.103 -7.638 58.578 1.00 92.12 94 MET A O 1
ATOM 799 N N . ASP A 1 95 ? -23.218 -9.641 59.550 1.00 91.00 95 ASP A N 1
ATOM 800 C CA . ASP A 1 95 ? -23.845 -10.323 58.399 1.00 91.00 95 ASP A CA 1
ATOM 801 C C . ASP A 1 95 ? -25.098 -9.586 57.910 1.00 91.00 95 ASP A C 1
ATOM 803 O O . ASP A 1 95 ? -25.300 -9.322 56.723 1.00 91.00 95 ASP A O 1
ATOM 807 N N . ARG A 1 96 ? -25.951 -9.189 58.864 1.00 90.19 96 ARG A N 1
ATOM 808 C CA . ARG A 1 96 ? -27.167 -8.421 58.581 1.00 90.19 96 ARG A CA 1
ATOM 809 C C . ARG A 1 96 ? -26.848 -7.011 58.098 1.00 90.19 96 ARG A C 1
ATOM 811 O O . ARG A 1 96 ? -27.645 -6.463 57.338 1.00 90.19 96 ARG A O 1
ATOM 818 N N . PHE A 1 97 ? -25.757 -6.396 58.549 1.00 92.06 97 PHE A N 1
ATOM 819 C CA . PHE A 1 97 ? -25.310 -5.092 58.056 1.00 92.06 97 PHE A CA 1
ATOM 820 C C . PHE A 1 97 ? -24.830 -5.230 56.607 1.00 92.06 97 PHE A C 1
ATOM 822 O O . PHE A 1 97 ? -25.406 -4.597 55.723 1.00 92.06 97 PHE A O 1
ATOM 829 N N . ASN A 1 98 ? -23.916 -6.165 56.349 1.00 93.25 98 ASN A N 1
ATOM 830 C CA . ASN A 1 98 ? -23.339 -6.470 55.042 1.00 93.25 98 ASN A CA 1
ATOM 831 C C . ASN A 1 98 ? -24.407 -6.827 54.006 1.00 93.25 98 ASN A C 1
ATOM 833 O O . ASN A 1 98 ? -24.406 -6.256 52.919 1.00 93.25 98 ASN A O 1
ATOM 837 N N . ALA A 1 99 ? -25.400 -7.653 54.348 1.00 92.06 99 ALA A N 1
ATOM 838 C CA . ALA A 1 99 ? -26.505 -7.979 53.443 1.00 92.06 99 ALA A CA 1
ATOM 839 C C . ALA A 1 99 ? -27.349 -6.750 53.029 1.00 92.06 99 ALA A C 1
ATOM 841 O O . ALA A 1 99 ? -27.806 -6.660 51.885 1.00 92.06 99 ALA A O 1
ATOM 842 N N . LYS A 1 100 ? -27.558 -5.772 53.926 1.00 91.44 100 LYS A N 1
ATOM 843 C CA . LYS A 1 100 ? -28.306 -4.540 53.599 1.00 91.44 100 LYS A CA 1
ATOM 844 C C . LYS A 1 100 ? -27.440 -3.469 52.938 1.00 91.44 100 LYS A C 1
ATOM 846 O O . LYS A 1 100 ? -27.940 -2.788 52.042 1.00 91.44 100 LYS A O 1
ATOM 851 N N . LEU A 1 101 ? -26.173 -3.344 53.329 1.00 92.12 101 LEU A N 1
ATOM 852 C CA . LEU A 1 101 ? -25.208 -2.459 52.681 1.00 92.12 101 LEU A CA 1
ATOM 853 C C . LEU A 1 101 ? -24.948 -2.919 51.241 1.00 92.12 101 LEU A C 1
ATOM 855 O O . LEU A 1 101 ? -25.096 -2.117 50.328 1.00 92.12 101 LEU A O 1
ATOM 859 N N . SER A 1 102 ? -24.755 -4.223 51.014 1.00 93.12 102 SER A N 1
ATOM 860 C CA . SER A 1 102 ? -24.716 -4.835 49.676 1.00 93.12 102 SER A CA 1
ATOM 861 C C . SER A 1 102 ? -25.954 -4.470 48.856 1.00 93.12 102 SER A C 1
ATOM 863 O O . SER A 1 102 ? -25.834 -4.034 47.714 1.00 93.12 102 SER A O 1
ATOM 865 N N . LYS A 1 103 ? -27.166 -4.565 49.424 1.00 91.62 103 LYS A N 1
ATOM 866 C CA . LYS A 1 103 ? -28.395 -4.172 48.709 1.00 91.62 103 LYS A CA 1
ATOM 867 C C . LYS A 1 103 ? -28.424 -2.680 48.332 1.00 91.62 103 LYS A C 1
ATOM 869 O O . LYS A 1 103 ? -28.975 -2.350 47.282 1.00 91.62 103 LYS A O 1
ATOM 874 N N . LYS A 1 104 ? -27.850 -1.788 49.149 1.00 91.44 104 LYS A N 1
ATOM 875 C CA . LYS A 1 104 ? -27.703 -0.364 48.803 1.00 91.44 104 LYS A CA 1
ATOM 876 C C . LYS A 1 104 ? -26.623 -0.134 47.741 1.00 91.44 104 LYS A C 1
ATOM 878 O O . LYS A 1 104 ? -26.921 0.513 46.744 1.00 91.44 104 LYS A O 1
ATOM 883 N N . ILE A 1 105 ? -25.425 -0.693 47.921 1.00 91.50 105 ILE A N 1
ATOM 884 C CA . ILE A 1 105 ? -24.288 -0.559 46.996 1.00 91.50 105 ILE A CA 1
ATOM 885 C C . ILE A 1 105 ? -24.660 -1.067 45.601 1.00 91.50 105 ILE A C 1
ATOM 887 O O . ILE A 1 105 ? -24.424 -0.362 44.628 1.00 91.50 105 ILE A O 1
ATOM 891 N N . ASN A 1 106 ? -25.340 -2.213 45.490 1.00 90.31 106 ASN A N 1
ATOM 892 C CA . ASN A 1 106 ? -25.841 -2.692 44.198 1.00 90.31 106 ASN A CA 1
ATOM 893 C C . ASN A 1 106 ? -26.787 -1.680 43.539 1.00 90.31 106 ASN A C 1
ATOM 895 O O . ASN A 1 106 ? -26.577 -1.330 42.386 1.00 90.31 106 ASN A O 1
ATOM 899 N N . LYS A 1 107 ? -27.770 -1.130 44.269 1.00 89.06 107 LYS A N 1
ATOM 900 C CA . LYS A 1 107 ? -28.659 -0.092 43.715 1.00 89.06 107 LYS A CA 1
ATOM 901 C C . LYS A 1 107 ? -27.891 1.180 43.312 1.00 89.06 107 LYS A C 1
ATOM 903 O O . LYS A 1 107 ? -28.262 1.838 42.345 1.00 89.06 107 LYS A O 1
ATOM 908 N N . PHE A 1 108 ? -26.840 1.539 44.045 1.00 87.62 108 PHE A N 1
ATOM 909 C CA . PHE A 1 108 ? -25.991 2.680 43.711 1.00 87.62 108 PHE A CA 1
ATOM 910 C C . PHE A 1 108 ? -25.195 2.439 42.417 1.00 87.62 108 PHE A C 1
ATOM 912 O O . PHE A 1 108 ? -25.208 3.294 41.534 1.00 87.62 108 PHE A O 1
ATOM 919 N N . LEU A 1 109 ? -24.575 1.263 42.261 1.00 88.19 109 LEU A N 1
ATOM 920 C CA . LEU A 1 109 ? -23.873 0.863 41.035 1.00 88.19 109 LEU A CA 1
ATOM 921 C C . LEU A 1 109 ? -24.833 0.785 39.834 1.00 88.19 109 LEU A C 1
ATOM 923 O O . LEU A 1 109 ? -24.551 1.392 38.805 1.00 88.19 109 LEU A O 1
ATOM 927 N N . GLU A 1 110 ? -26.003 0.150 40.004 1.00 84.31 110 GLU A N 1
ATOM 928 C CA . GLU A 1 110 ? -27.083 0.103 39.001 1.00 84.31 110 GLU A CA 1
ATOM 929 C C . GLU A 1 110 ? -27.465 1.511 38.505 1.00 84.31 110 GLU A C 1
ATOM 931 O O . GLU A 1 110 ? -27.590 1.738 37.305 1.00 84.31 110 GLU A O 1
ATOM 936 N N . ASN A 1 111 ? -27.617 2.485 39.408 1.00 84.56 111 ASN A N 1
ATOM 937 C CA . ASN A 1 111 ? -27.912 3.870 39.028 1.00 84.56 111 ASN A CA 1
ATOM 938 C C . ASN A 1 111 ? -26.712 4.575 38.360 1.00 84.56 111 ASN A C 1
ATOM 940 O O . ASN A 1 111 ? -26.901 5.411 37.477 1.00 84.56 111 ASN A O 1
ATOM 944 N N . THR A 1 112 ? -25.484 4.253 38.779 1.00 85.31 112 THR A N 1
ATOM 945 C CA . THR A 1 112 ? -24.255 4.957 38.371 1.00 85.31 112 THR A CA 1
ATOM 946 C C . THR A 1 112 ? -23.964 4.828 36.876 1.00 85.31 112 THR A C 1
ATOM 948 O O . THR A 1 112 ? -23.479 5.790 36.284 1.00 85.31 112 THR A O 1
ATOM 951 N N . GLY A 1 113 ? -24.288 3.694 36.242 1.00 87.12 113 GLY A N 1
ATOM 952 C CA . GLY A 1 113 ? -24.031 3.495 34.809 1.00 87.12 113 GLY A CA 1
ATOM 953 C C . GLY A 1 113 ? -24.735 4.513 33.910 1.00 87.12 113 GLY A C 1
ATOM 954 O O . GLY A 1 113 ? -24.109 5.109 33.036 1.00 87.12 113 GLY A O 1
ATOM 955 N N . ASP A 1 114 ? -26.006 4.811 34.177 1.00 87.25 114 ASP A N 1
ATOM 956 C CA . ASP A 1 114 ? -26.756 5.797 33.395 1.00 87.25 114 ASP A CA 1
ATOM 957 C C . ASP A 1 114 ? -26.205 7.221 33.558 1.00 87.25 114 ASP A C 1
ATOM 959 O O . ASP A 1 114 ? -26.245 8.007 32.614 1.00 87.25 114 ASP A O 1
ATOM 963 N N . ASP A 1 115 ? -25.667 7.565 34.726 1.00 90.94 115 ASP A N 1
ATOM 964 C CA . ASP A 1 115 ? -25.055 8.876 34.970 1.00 90.94 115 ASP A CA 1
ATOM 965 C C . ASP A 1 115 ? -23.597 8.948 34.483 1.00 90.94 115 ASP A C 1
ATOM 967 O O . ASP A 1 115 ? -23.098 10.039 34.191 1.00 90.94 115 ASP A O 1
ATOM 971 N N . PHE A 1 116 ? -22.938 7.799 34.313 1.00 93.56 116 PHE A N 1
ATOM 972 C CA . PHE A 1 116 ? -21.658 7.666 33.622 1.00 93.56 116 PHE A CA 1
ATOM 973 C C . PHE A 1 116 ? -21.814 7.912 32.115 1.00 93.56 116 PHE A C 1
ATOM 975 O O . PHE A 1 116 ? -21.132 8.773 31.566 1.00 93.56 116 PHE A O 1
ATOM 982 N N . PHE A 1 117 ? -22.768 7.245 31.450 1.00 92.94 117 PHE A N 1
ATOM 983 C CA . PHE A 1 117 ? -23.014 7.435 30.009 1.00 92.94 117 PHE A CA 1
ATOM 984 C C . PHE A 1 117 ? -23.465 8.865 29.651 1.00 92.94 117 PHE A C 1
ATOM 986 O O . PHE A 1 117 ? -23.268 9.310 28.525 1.00 92.94 117 PHE A O 1
ATOM 993 N N . LYS A 1 118 ? -24.034 9.611 30.610 1.00 91.12 118 LYS A N 1
ATOM 994 C CA . LYS A 1 118 ? -24.374 11.045 30.483 1.00 91.12 118 LYS A CA 1
ATOM 995 C C . LYS A 1 118 ? -23.219 11.994 30.857 1.00 91.12 118 LYS A C 1
ATOM 997 O O . LYS A 1 118 ? -23.438 13.201 30.940 1.00 91.12 118 LYS A O 1
ATOM 1002 N N . GLY A 1 119 ? -22.031 11.484 31.196 1.00 90.56 119 GLY A N 1
ATOM 1003 C CA . GLY A 1 119 ? -20.878 12.280 31.647 1.00 90.56 119 GLY A CA 1
ATOM 1004 C C . GLY A 1 119 ? -21.051 12.991 33.001 1.00 90.56 119 GLY A C 1
ATOM 1005 O O . GLY A 1 119 ? -20.216 13.810 33.386 1.00 90.56 119 GLY A O 1
ATOM 1006 N N . SER A 1 120 ? -22.116 12.697 33.755 1.00 89.50 120 SER A N 1
ATOM 1007 C CA . SER A 1 120 ? -22.371 13.297 35.078 1.00 89.50 120 SER A CA 1
ATOM 1008 C C . SER A 1 120 ? -21.427 12.724 36.149 1.00 89.50 120 SER A C 1
ATOM 1010 O O . SER A 1 120 ? -20.959 13.428 37.057 1.00 89.50 120 SER A O 1
ATOM 1012 N N . ILE A 1 121 ? -21.060 11.450 35.995 1.00 88.62 121 ILE A N 1
ATOM 1013 C CA . ILE A 1 121 ? -20.005 10.768 36.752 1.00 88.62 121 ILE A CA 1
ATOM 1014 C C . ILE A 1 121 ? -18.834 10.494 35.795 1.00 88.62 121 ILE A C 1
ATOM 1016 O O . ILE A 1 121 ? -19.042 10.059 34.671 1.00 88.62 121 ILE A O 1
ATOM 1020 N N . SER A 1 122 ? -17.603 10.791 36.224 1.00 90.75 122 SER A N 1
ATOM 1021 C CA . SER A 1 122 ? -16.383 10.615 35.423 1.00 90.75 122 SER A CA 1
ATOM 1022 C C . SER A 1 122 ? -15.652 9.318 35.789 1.00 90.75 122 SER A C 1
ATOM 1024 O O . SER A 1 122 ? -15.915 8.733 36.846 1.00 90.75 122 SER A O 1
ATOM 1026 N N . LYS A 1 123 ? -14.708 8.896 34.936 1.00 92.31 123 LYS A N 1
ATOM 1027 C CA . LYS A 1 123 ? -13.896 7.676 35.093 1.00 92.31 123 LYS A CA 1
ATOM 1028 C C . LYS A 1 123 ? -13.264 7.580 36.480 1.00 92.31 123 LYS A C 1
ATOM 1030 O O . LYS A 1 123 ? -13.482 6.604 37.181 1.00 92.31 123 LYS A O 1
ATOM 1035 N N . GLU A 1 124 ? -12.614 8.641 36.942 1.00 91.19 124 GLU A N 1
ATOM 1036 C CA . GLU A 1 124 ? -11.928 8.698 38.244 1.00 91.19 124 GLU A CA 1
ATOM 1037 C C . GLU A 1 124 ? -12.906 8.533 39.417 1.00 91.19 124 GLU A C 1
ATOM 1039 O O . GLU A 1 124 ? -12.616 7.822 40.381 1.00 91.19 124 GLU A O 1
ATOM 1044 N N . LYS A 1 125 ? -14.090 9.162 39.335 1.00 88.44 125 LYS A N 1
ATOM 1045 C CA . LYS A 1 125 ? -15.141 9.015 40.356 1.00 88.44 125 LYS A CA 1
ATOM 1046 C C . LYS A 1 125 ? -15.623 7.564 40.406 1.00 88.44 125 LYS A C 1
ATOM 1048 O O . LYS A 1 125 ? -15.713 7.006 41.497 1.00 88.44 125 LYS A O 1
ATOM 1053 N N . PHE A 1 126 ? -15.911 6.970 39.244 1.00 91.25 126 PHE A N 1
ATOM 1054 C CA . PHE A 1 126 ? -16.460 5.617 39.137 1.00 91.25 126 PHE A CA 1
ATOM 1055 C C . PHE A 1 126 ? -15.451 4.539 39.545 1.00 91.25 126 PHE A C 1
ATOM 1057 O O . PHE A 1 126 ? -15.774 3.688 40.372 1.00 91.25 126 PHE A O 1
ATOM 1064 N N . THR A 1 127 ? -14.203 4.641 39.085 1.00 91.88 127 THR A N 1
ATOM 1065 C CA . THR A 1 127 ? -13.096 3.787 39.537 1.00 91.88 127 THR A CA 1
ATOM 1066 C C . THR A 1 127 ? -12.865 3.928 41.046 1.00 91.88 127 THR A C 1
ATOM 1068 O O . THR A 1 127 ? -12.643 2.933 41.728 1.00 91.88 127 THR A O 1
ATOM 1071 N N . GLY A 1 128 ? -13.002 5.137 41.606 1.00 90.19 128 GLY A N 1
ATOM 1072 C CA . GLY A 1 128 ? -12.958 5.356 43.055 1.00 90.19 128 GLY A CA 1
A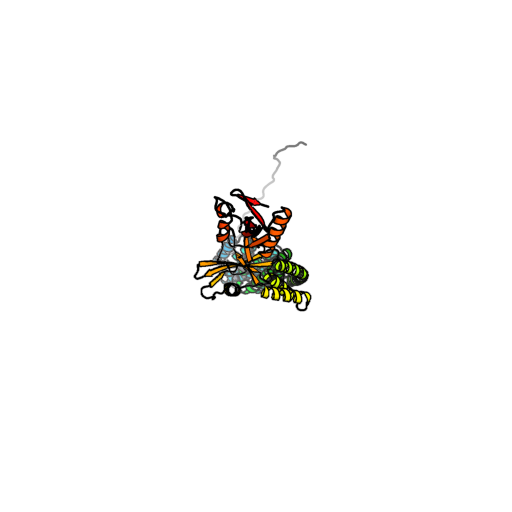TOM 1073 C C . GLY A 1 128 ? -14.065 4.621 43.823 1.00 90.19 128 GLY A C 1
ATOM 1074 O O . GLY A 1 128 ? -13.781 3.999 44.846 1.00 90.19 128 GLY A O 1
ATOM 1075 N N . PHE A 1 129 ? -15.303 4.628 43.312 1.00 89.19 129 PHE A N 1
ATOM 1076 C CA . PHE A 1 129 ? -16.399 3.837 43.884 1.00 89.19 129 PHE A CA 1
ATOM 1077 C C . PHE A 1 129 ? -16.108 2.329 43.808 1.00 89.19 129 PHE A C 1
ATOM 1079 O O . PHE A 1 129 ? -16.260 1.640 44.813 1.00 89.19 129 PHE A O 1
ATOM 1086 N N . VAL A 1 130 ? -15.646 1.815 42.663 1.00 92.12 130 VAL A N 1
ATOM 1087 C CA . VAL A 1 130 ? -15.309 0.387 42.486 1.00 92.12 130 VAL A CA 1
ATOM 1088 C C . VAL A 1 130 ? -14.189 -0.065 43.427 1.00 92.12 130 VAL A C 1
ATOM 1090 O O . VAL A 1 130 ? -14.344 -1.067 44.123 1.00 92.12 130 VAL A O 1
ATOM 1093 N N . ASN A 1 131 ? -13.102 0.704 43.526 1.00 91.56 131 ASN A N 1
ATOM 1094 C CA . ASN A 1 131 ? -11.983 0.394 44.421 1.00 91.56 131 ASN A CA 1
ATOM 1095 C C . ASN A 1 131 ? -12.411 0.392 45.896 1.00 91.56 131 ASN A C 1
ATOM 1097 O O . ASN A 1 131 ? -11.949 -0.445 46.673 1.00 91.56 131 ASN A O 1
ATOM 1101 N N . MET A 1 132 ? -13.327 1.288 46.279 1.00 90.44 132 MET A N 1
ATOM 1102 C CA . MET A 1 132 ? -13.936 1.277 47.607 1.00 90.44 132 MET A CA 1
ATOM 1103 C C . MET A 1 132 ? -14.780 0.013 47.823 1.00 90.44 132 MET A C 1
ATOM 1105 O O . MET A 1 132 ? -14.581 -0.646 48.836 1.00 90.44 132 MET A O 1
ATOM 1109 N N . VAL A 1 133 ? -15.642 -0.391 46.877 1.00 91.25 133 VAL A N 1
ATOM 1110 C CA . VAL A 1 133 ? -16.448 -1.627 47.007 1.00 91.25 133 VAL A CA 1
ATOM 1111 C C . VAL A 1 133 ? -15.556 -2.864 47.162 1.00 91.25 133 VAL A C 1
ATOM 1113 O O . VAL A 1 133 ? -15.792 -3.661 48.064 1.00 91.25 133 VAL A O 1
ATOM 1116 N N . ASN A 1 134 ? -14.495 -2.984 46.359 1.00 91.75 134 ASN A N 1
ATOM 1117 C CA . ASN A 1 134 ? -13.508 -4.068 46.470 1.00 91.75 134 ASN A CA 1
ATOM 1118 C C . ASN A 1 134 ? -12.747 -4.077 47.810 1.00 91.75 134 ASN A C 1
ATOM 1120 O O . ASN A 1 134 ? -12.203 -5.107 48.196 1.00 91.75 134 ASN A O 1
ATOM 1124 N N . SER A 1 135 ? -12.692 -2.946 48.520 1.00 91.50 135 SER A N 1
ATOM 1125 C CA . SER A 1 135 ? -12.060 -2.848 49.844 1.00 91.50 135 SER A CA 1
ATOM 1126 C C . SER A 1 135 ? -12.970 -3.337 50.983 1.00 91.50 135 SER A C 1
ATOM 1128 O O . SER A 1 135 ? -12.521 -3.419 52.124 1.00 91.50 135 SER A O 1
ATOM 1130 N N . LEU A 1 136 ? -14.240 -3.654 50.700 1.00 90.31 136 LEU A N 1
ATOM 1131 C CA . LEU A 1 136 ? -15.227 -4.137 51.670 1.00 90.31 136 LEU A CA 1
ATOM 1132 C C . LEU A 1 136 ? -15.510 -5.630 51.423 1.00 90.31 136 LEU A C 1
ATOM 1134 O O . LEU A 1 136 ? -16.543 -5.992 50.864 1.00 90.31 136 LEU A O 1
ATOM 1138 N N . ASP A 1 137 ? -14.588 -6.510 51.820 1.00 81.81 137 ASP A N 1
ATOM 1139 C CA . ASP A 1 137 ? -14.512 -7.902 51.332 1.00 81.81 137 ASP A CA 1
ATOM 1140 C C . ASP A 1 137 ? -15.753 -8.793 51.592 1.00 81.81 137 ASP A C 1
ATOM 1142 O O . ASP A 1 137 ? -15.928 -9.822 50.939 1.00 81.81 137 ASP A O 1
ATOM 1146 N N . LYS A 1 138 ? -16.644 -8.408 52.517 1.00 88.75 138 LYS A N 1
ATOM 1147 C CA . LYS A 1 138 ? -17.919 -9.101 52.793 1.00 88.75 138 LYS A CA 1
ATOM 1148 C C . LYS A 1 138 ? -19.108 -8.588 51.969 1.00 88.75 138 LYS A C 1
ATOM 1150 O O . LYS A 1 138 ? -20.233 -9.055 52.169 1.00 88.75 138 LYS A O 1
ATOM 1155 N N . ILE A 1 139 ? -18.914 -7.601 51.095 1.00 90.44 139 ILE A N 1
ATOM 1156 C CA . ILE A 1 139 ? -19.989 -6.973 50.317 1.00 90.44 139 ILE A CA 1
ATOM 1157 C C . ILE A 1 139 ? -20.238 -7.740 49.019 1.00 90.44 139 ILE A C 1
ATOM 1159 O O . ILE A 1 139 ? -19.379 -7.860 48.153 1.00 90.44 139 ILE A O 1
ATOM 1163 N N . THR A 1 140 ? -21.459 -8.250 48.865 1.00 88.06 140 THR A N 1
ATOM 1164 C CA . THR A 1 140 ? -21.854 -9.044 47.698 1.00 88.06 140 THR A CA 1
ATOM 1165 C C . THR A 1 140 ? -22.353 -8.146 46.569 1.00 88.06 140 THR A C 1
ATOM 1167 O O . THR A 1 140 ? -23.417 -7.526 46.675 1.00 88.06 140 THR A O 1
ATOM 1170 N N . VAL A 1 141 ? -21.625 -8.120 45.456 1.00 89.12 141 VAL A N 1
ATOM 1171 C CA . VAL A 1 141 ? -22.041 -7.459 44.211 1.00 89.12 141 VAL A CA 1
ATOM 1172 C C . VAL A 1 141 ? -22.874 -8.422 43.348 1.00 89.12 141 VAL A C 1
ATOM 1174 O O . VAL A 1 141 ? -22.645 -9.629 43.340 1.00 89.12 141 VAL A O 1
ATOM 1177 N N . LYS A 1 142 ? -23.883 -7.898 42.645 1.00 85.81 142 LYS A N 1
ATOM 1178 C CA . LYS A 1 142 ? -24.765 -8.632 41.728 1.00 85.81 142 LYS A CA 1
ATOM 1179 C C . LYS A 1 142 ? -24.263 -8.494 40.295 1.00 85.81 142 LYS A C 1
ATOM 1181 O O . LYS A 1 142 ? -24.532 -7.486 39.647 1.00 85.81 142 LYS A O 1
ATOM 1186 N N . SER A 1 143 ? -23.586 -9.523 39.799 1.00 85.56 143 SER A N 1
ATOM 1187 C CA . SER A 1 143 ? -23.021 -9.545 38.447 1.00 85.56 143 SER A CA 1
ATOM 1188 C C . SER A 1 143 ? -24.065 -9.326 37.347 1.00 85.56 143 SER A C 1
ATOM 1190 O O . SER A 1 143 ? -23.881 -8.436 36.527 1.00 85.56 143 SER A O 1
ATOM 1192 N N . GLU A 1 144 ? -25.177 -10.070 37.374 1.00 90.81 144 GLU A N 1
ATOM 1193 C CA . GLU A 1 144 ? -26.237 -10.109 36.342 1.00 90.81 144 GLU A CA 1
ATOM 1194 C C . GLU A 1 144 ? -26.564 -8.737 35.718 1.00 90.81 144 GLU A C 1
ATOM 1196 O O . GLU A 1 144 ? -26.470 -8.558 34.507 1.00 90.81 144 GLU A O 1
ATOM 1201 N N . LYS A 1 145 ? -26.898 -7.743 36.552 1.00 89.25 145 LYS A N 1
ATOM 1202 C CA . LYS A 1 145 ? -27.274 -6.395 36.098 1.00 89.25 145 LYS A CA 1
ATOM 1203 C C . LYS A 1 145 ? -26.094 -5.531 35.668 1.00 89.25 145 LYS A C 1
ATOM 1205 O O . LYS A 1 145 ? -26.259 -4.647 34.835 1.00 89.25 145 LYS A O 1
ATOM 1210 N N . LEU A 1 146 ? -24.915 -5.742 36.245 1.00 92.31 146 LEU A N 1
ATOM 1211 C CA . LEU A 1 146 ? -23.721 -5.012 35.825 1.00 92.31 146 LEU A CA 1
ATOM 1212 C C . LEU A 1 146 ? -23.250 -5.514 34.454 1.00 92.31 146 LEU A C 1
ATOM 1214 O O . LEU A 1 146 ? -22.832 -4.706 33.633 1.00 92.31 146 LEU A O 1
ATOM 1218 N N . LEU A 1 147 ? -23.427 -6.808 34.163 1.00 94.81 147 LEU A N 1
ATOM 1219 C CA . LEU A 1 147 ? -23.251 -7.365 32.819 1.00 94.81 147 LEU A CA 1
ATOM 1220 C C . LEU A 1 147 ? -24.302 -6.822 31.837 1.00 94.81 147 LEU A C 1
ATOM 1222 O O . LEU A 1 147 ? -23.939 -6.414 30.740 1.00 94.81 147 LEU A O 1
ATOM 1226 N N . GLU A 1 148 ? -25.570 -6.694 32.247 1.00 94.56 148 GLU A N 1
ATOM 1227 C CA . GLU A 1 148 ? -26.604 -5.998 31.455 1.00 94.56 148 GLU A CA 1
ATOM 1228 C C . GLU A 1 148 ? -26.207 -4.539 31.132 1.00 94.56 148 GLU A C 1
ATOM 1230 O O . GLU A 1 148 ? -26.440 -4.061 30.021 1.00 94.56 148 GLU A O 1
ATOM 1235 N N . GLN A 1 149 ? -25.531 -3.838 32.052 1.00 94.38 149 GLN A N 1
ATOM 1236 C CA . GLN A 1 149 ? -24.989 -2.498 31.792 1.00 94.38 149 GLN A CA 1
ATOM 1237 C C . GLN A 1 149 ? -23.726 -2.497 30.918 1.00 94.38 149 GLN A C 1
ATOM 1239 O O . GLN A 1 149 ? -23.563 -1.583 30.109 1.00 94.38 149 GLN A O 1
ATOM 1244 N N . CYS A 1 150 ? -22.848 -3.498 31.023 1.00 97.06 150 CYS A N 1
ATOM 1245 C CA . CYS A 1 150 ? -21.716 -3.657 30.103 1.00 97.06 150 CYS A CA 1
ATOM 1246 C C . CYS A 1 150 ? -22.197 -3.937 28.676 1.00 97.06 150 CYS A C 1
ATOM 1248 O O . CYS A 1 150 ? -21.711 -3.307 27.738 1.00 97.06 150 CYS A O 1
ATOM 1250 N N . LYS A 1 151 ? -23.227 -4.776 28.526 1.00 97.00 151 LYS A N 1
ATOM 1251 C CA . LYS A 1 151 ? -23.926 -4.962 27.256 1.00 97.00 151 LYS A CA 1
ATOM 1252 C C . LYS A 1 151 ? -24.507 -3.650 26.737 1.00 97.00 151 LYS A C 1
ATOM 1254 O O . LYS A 1 151 ? -24.241 -3.278 25.601 1.00 97.00 151 LYS A O 1
ATOM 1259 N N . LYS A 1 152 ? -25.231 -2.902 27.578 1.00 96.12 152 LYS A N 1
ATOM 1260 C CA . LYS A 1 152 ? -25.773 -1.583 27.213 1.00 96.12 152 LYS A CA 1
ATOM 1261 C C . LYS A 1 152 ? -24.679 -0.617 26.732 1.00 96.12 152 LYS A C 1
ATOM 1263 O O . LYS A 1 152 ? -24.926 0.141 25.799 1.00 96.12 152 LYS A O 1
ATOM 1268 N N . ALA A 1 153 ? -23.478 -0.653 27.317 1.00 97.06 153 ALA A N 1
ATOM 1269 C CA . ALA A 1 153 ? -22.340 0.140 26.846 1.00 97.06 153 ALA A CA 1
ATOM 1270 C C . ALA A 1 153 ? -21.872 -0.284 25.440 1.00 97.06 153 ALA A C 1
ATOM 1272 O O . ALA A 1 153 ? -21.616 0.579 24.600 1.00 97.06 153 ALA A O 1
ATOM 1273 N N . ALA A 1 154 ? -21.808 -1.590 25.160 1.00 96.62 154 ALA A N 1
ATOM 1274 C CA . ALA A 1 154 ? -21.479 -2.119 23.836 1.00 96.62 154 ALA A CA 1
ATOM 1275 C C . ALA A 1 154 ? -22.567 -1.801 22.787 1.00 96.62 154 ALA A C 1
ATOM 1277 O O . ALA A 1 154 ? -22.244 -1.335 21.692 1.00 96.62 154 ALA A O 1
ATOM 1278 N N . ASP A 1 155 ? -23.851 -1.943 23.135 1.00 95.06 155 ASP A N 1
ATOM 1279 C CA . ASP A 1 155 ? -24.993 -1.560 22.290 1.00 95.06 155 ASP A CA 1
ATOM 1280 C C . ASP A 1 155 ? -24.949 -0.049 21.949 1.00 95.06 155 ASP A C 1
ATOM 1282 O O . ASP A 1 155 ? -24.990 0.333 20.776 1.00 95.06 155 ASP A O 1
ATOM 1286 N N . MET A 1 156 ? -24.765 0.820 22.955 1.00 95.25 156 MET A N 1
ATOM 1287 C CA . MET A 1 156 ? -24.682 2.284 22.785 1.00 95.25 156 MET A CA 1
ATOM 1288 C C . MET A 1 156 ? -23.405 2.753 22.064 1.00 95.25 156 MET A C 1
ATOM 1290 O O . MET A 1 156 ? -23.384 3.833 21.470 1.00 95.25 156 MET A O 1
ATOM 1294 N N . TYR A 1 157 ? -22.327 1.966 22.087 1.00 95.69 157 TYR A N 1
ATOM 1295 C CA . TYR A 1 157 ? -21.164 2.202 21.229 1.00 95.69 157 TYR A CA 1
ATOM 1296 C C . TYR A 1 157 ? -21.434 1.774 19.778 1.00 95.69 157 TYR A C 1
ATOM 1298 O O . TYR A 1 157 ? -21.006 2.443 18.828 1.00 95.69 157 TYR A O 1
ATOM 1306 N N . SER A 1 158 ? -22.175 0.680 19.594 1.00 92.69 158 SER A N 1
ATOM 1307 C CA . SER A 1 158 ? -22.519 0.112 18.288 1.00 92.69 158 SER A CA 1
ATOM 1308 C C . SER A 1 158 ? -23.422 1.042 17.476 1.00 92.69 158 SER A C 1
ATOM 1310 O O . SER A 1 158 ? -23.123 1.305 16.311 1.00 92.69 158 SER A O 1
ATOM 1312 N N . ASP A 1 159 ? -24.469 1.621 18.075 1.00 92.00 159 ASP A N 1
ATOM 1313 C CA . ASP A 1 159 ? -25.287 2.646 17.399 1.00 92.00 159 ASP A CA 1
ATOM 1314 C C . ASP A 1 159 ? -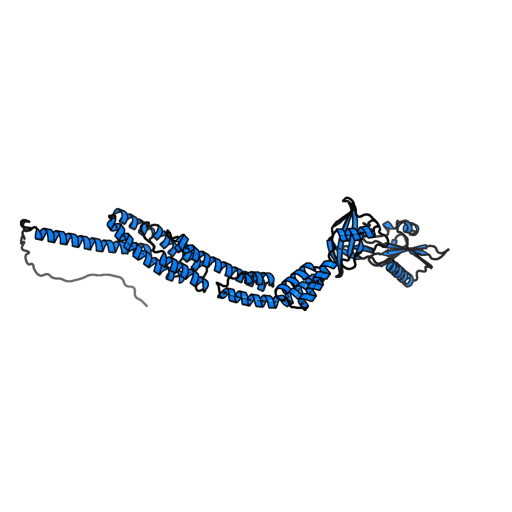24.570 4.018 17.284 1.00 92.00 159 ASP A C 1
ATOM 1316 O O . ASP A 1 159 ? -24.780 4.786 16.328 1.00 92.00 159 ASP A O 1
ATOM 1320 N N . GLY A 1 160 ? -23.617 4.273 18.187 1.00 91.69 160 GLY A N 1
ATOM 1321 C CA . GLY A 1 160 ? -22.809 5.487 18.264 1.00 91.69 160 GLY A CA 1
ATOM 1322 C C . GLY A 1 160 ? -23.441 6.602 19.101 1.00 91.69 160 GLY A C 1
ATOM 1323 O O . GLY A 1 160 ? -23.190 7.773 18.812 1.00 91.69 160 GLY A O 1
ATOM 1324 N N . SER A 1 161 ? -24.259 6.250 20.095 1.00 94.25 161 SER A N 1
ATOM 1325 C CA . SER A 1 161 ? -24.751 7.143 21.153 1.00 94.25 161 SER A CA 1
ATOM 1326 C C . SER A 1 161 ? -23.650 7.571 22.130 1.00 94.25 161 SER A C 1
ATOM 1328 O O . SER A 1 161 ? -23.757 8.642 22.725 1.00 94.25 161 SER A O 1
ATOM 1330 N N . ILE A 1 162 ? -22.599 6.758 22.292 1.00 95.50 162 ILE A N 1
ATOM 1331 C CA . ILE A 1 162 ? -21.379 7.089 23.048 1.00 95.50 162 ILE A CA 1
ATOM 1332 C C . ILE A 1 162 ? -20.116 6.771 22.238 1.00 95.50 162 ILE A C 1
ATOM 1334 O O . ILE A 1 162 ? -20.143 5.979 21.293 1.00 95.50 162 ILE A O 1
ATOM 1338 N N . ASP A 1 163 ? -19.002 7.399 22.613 1.00 95.81 163 ASP A N 1
ATOM 1339 C CA . ASP A 1 163 ? -17.686 7.130 22.035 1.00 95.81 163 ASP A CA 1
ATOM 1340 C C . ASP A 1 163 ? -17.004 5.883 22.634 1.00 95.81 163 ASP A C 1
ATOM 1342 O O . ASP A 1 163 ? -17.478 5.265 23.592 1.00 95.81 163 ASP A O 1
ATOM 1346 N N . TYR A 1 164 ? -15.884 5.498 22.013 1.00 96.56 164 TYR A N 1
ATOM 1347 C CA . TYR A 1 164 ? -15.098 4.323 22.393 1.00 96.56 164 TYR A CA 1
ATOM 1348 C C . TYR A 1 164 ? -14.553 4.442 23.816 1.00 96.56 164 TYR A C 1
ATOM 1350 O O . TYR A 1 164 ? -14.714 3.518 24.607 1.00 96.56 164 TYR A O 1
ATOM 1358 N N . GLU A 1 165 ? -13.963 5.588 24.165 1.00 96.62 165 GLU A N 1
ATOM 1359 C CA . GLU A 1 165 ? -13.373 5.809 25.485 1.00 96.62 165 GLU A CA 1
ATOM 1360 C C . GLU A 1 165 ? -14.419 5.693 26.593 1.00 96.62 165 GLU A C 1
ATOM 1362 O O . GLU A 1 165 ? -14.156 5.061 27.615 1.00 96.62 165 GLU A O 1
ATOM 1367 N N . THR A 1 166 ? -15.624 6.226 26.387 1.00 96.75 166 THR A N 1
ATOM 1368 C CA . THR A 1 166 ? -16.742 6.119 27.331 1.00 96.75 166 THR A CA 1
ATOM 1369 C C . THR A 1 166 ? -17.173 4.663 27.502 1.00 96.75 166 THR A C 1
ATOM 1371 O O . THR A 1 166 ? -17.223 4.167 28.630 1.00 96.75 166 THR A O 1
ATOM 1374 N N . ALA A 1 167 ? -17.443 3.951 26.403 1.00 97.75 167 ALA A N 1
ATOM 1375 C CA . ALA A 1 167 ? -17.900 2.562 26.456 1.00 97.75 167 ALA A CA 1
ATOM 1376 C C . ALA A 1 167 ? -16.844 1.637 27.082 1.00 97.75 167 ALA A C 1
ATOM 1378 O O . ALA A 1 167 ? -17.129 0.898 28.029 1.00 97.75 167 ALA A O 1
ATOM 1379 N N . LYS A 1 168 ? -15.598 1.745 26.609 1.00 97.75 168 LYS A N 1
ATOM 1380 C CA . LYS A 1 168 ? -14.460 0.955 27.076 1.00 97.75 168 LYS A CA 1
ATOM 1381 C C . LYS A 1 168 ? -14.145 1.226 28.544 1.00 97.75 168 LYS A C 1
ATOM 1383 O O . LYS A 1 168 ? -14.003 0.287 29.322 1.00 97.75 168 LYS A O 1
ATOM 1388 N N . SER A 1 169 ? -14.128 2.496 28.957 1.00 97.06 169 SER A N 1
ATOM 1389 C CA . SER A 1 169 ? -13.891 2.878 30.356 1.00 97.06 169 SER A CA 1
ATOM 1390 C C . SER A 1 169 ? -14.978 2.381 31.304 1.00 97.06 169 SER A C 1
ATOM 1392 O O . SER A 1 169 ? -14.659 2.055 32.449 1.00 97.06 169 SER A O 1
ATOM 1394 N N . PHE A 1 170 ? -16.239 2.322 30.859 1.00 97.12 170 PHE A N 1
ATOM 1395 C CA . PHE A 1 170 ? -17.318 1.753 31.663 1.00 97.12 170 PHE A CA 1
ATOM 1396 C C . PHE A 1 170 ? -17.103 0.251 31.887 1.00 97.12 170 PHE A C 1
ATOM 1398 O O . PHE A 1 170 ? -17.077 -0.197 33.035 1.00 97.12 170 PHE A O 1
ATOM 1405 N N . VAL A 1 171 ? -16.887 -0.514 30.808 1.00 97.50 171 VAL A N 1
ATOM 1406 C CA . VAL A 1 171 ? -16.675 -1.970 30.887 1.00 97.50 171 VAL A CA 1
ATOM 1407 C C . VAL A 1 171 ? -15.403 -2.308 31.667 1.00 97.50 171 VAL A C 1
ATOM 1409 O O . VAL A 1 171 ? -15.453 -3.167 32.541 1.00 97.50 171 VAL A O 1
ATOM 1412 N N . ASP A 1 172 ? -14.298 -1.590 31.452 1.00 97.00 172 ASP A N 1
ATOM 1413 C CA . ASP A 1 172 ? -13.056 -1.799 32.208 1.00 97.00 172 ASP A CA 1
ATOM 1414 C C . ASP A 1 172 ? -13.208 -1.437 33.700 1.00 97.00 172 ASP A C 1
ATOM 1416 O O . ASP A 1 172 ? -12.634 -2.110 34.555 1.00 97.00 172 ASP A O 1
ATOM 1420 N N . THR A 1 173 ? -14.023 -0.431 34.047 1.00 95.94 173 THR A N 1
ATOM 1421 C CA . THR A 1 173 ? -14.299 -0.098 35.459 1.00 95.94 173 THR A CA 1
ATOM 1422 C C . THR A 1 173 ? -15.189 -1.149 36.132 1.00 95.94 173 THR A C 1
ATOM 1424 O O . THR A 1 173 ? -14.922 -1.505 37.277 1.00 95.94 173 THR A O 1
ATOM 1427 N N . ILE A 1 174 ? -16.194 -1.709 35.444 1.00 95.50 174 ILE A N 1
ATOM 1428 C CA . ILE A 1 174 ? -16.965 -2.851 35.976 1.00 95.50 174 ILE A CA 1
ATOM 1429 C C . ILE A 1 174 ? -16.096 -4.116 36.058 1.00 95.50 174 ILE A C 1
ATOM 1431 O O . ILE A 1 174 ? -16.169 -4.829 37.055 1.00 95.50 174 ILE A O 1
ATOM 1435 N N . SER A 1 175 ? -15.238 -4.373 35.066 1.00 95.81 175 SER A N 1
ATOM 1436 C CA . SER A 1 175 ? -14.303 -5.510 35.030 1.00 95.81 175 SER A CA 1
ATOM 1437 C C . SER A 1 175 ? -13.352 -5.540 36.227 1.00 95.81 175 SER A C 1
ATOM 1439 O O . SER A 1 175 ? -12.877 -6.615 36.584 1.00 95.81 175 SER A O 1
ATOM 1441 N N . ALA A 1 176 ? -13.064 -4.385 36.833 1.00 94.94 176 ALA A N 1
ATOM 1442 C CA . ALA A 1 176 ? -12.215 -4.275 38.013 1.00 94.94 176 ALA A CA 1
ATOM 1443 C C . ALA A 1 176 ? -12.923 -4.671 39.325 1.00 94.94 176 ALA A C 1
ATOM 1445 O O . ALA A 1 176 ? -12.249 -4.822 40.343 1.00 94.94 176 ALA A O 1
ATOM 1446 N N . LEU A 1 177 ? -14.251 -4.849 39.346 1.00 92.56 177 LEU A N 1
ATOM 1447 C CA . LEU A 1 177 ? -14.961 -5.390 40.512 1.00 92.56 177 LEU A CA 1
ATOM 1448 C C . LEU A 1 177 ? -14.622 -6.875 40.709 1.00 92.56 177 LEU A C 1
ATOM 1450 O O . LEU A 1 177 ? -14.581 -7.652 39.752 1.00 92.56 177 LEU A O 1
ATOM 1454 N N . GLN A 1 178 ? -14.419 -7.286 41.962 1.00 88.50 178 GLN A N 1
ATOM 1455 C CA . GLN A 1 178 ? -14.015 -8.652 42.297 1.00 88.50 178 GLN A CA 1
ATOM 1456 C C . GLN A 1 178 ? -14.988 -9.701 41.723 1.00 88.50 178 GLN A C 1
ATOM 1458 O O . GLN A 1 178 ? -16.159 -9.760 42.095 1.00 88.50 178 GLN A O 1
ATOM 1463 N N . GLY A 1 179 ? -14.479 -10.552 40.825 1.00 88.56 179 GLY A N 1
ATOM 1464 C CA . GLY A 1 179 ? -15.242 -11.622 40.171 1.00 88.56 179 GLY A CA 1
ATOM 1465 C C . GLY A 1 179 ? -16.002 -11.224 38.896 1.00 88.56 179 GLY A C 1
ATOM 1466 O O . GLY A 1 179 ? -16.677 -12.080 38.329 1.00 88.56 179 GLY A O 1
ATOM 1467 N N . MET A 1 180 ? -15.898 -9.975 38.422 1.00 92.81 180 MET A N 1
ATOM 1468 C CA . MET A 1 180 ? -16.592 -9.517 37.204 1.00 92.81 180 MET A CA 1
ATOM 1469 C C . MET A 1 180 ? -15.819 -9.765 35.902 1.00 92.81 180 MET A C 1
ATOM 1471 O O . MET A 1 180 ? -16.452 -10.003 34.876 1.00 92.81 180 MET A O 1
ATOM 1475 N N . GLU A 1 181 ? -14.483 -9.743 35.951 1.00 91.06 181 GLU A N 1
ATOM 1476 C CA . GLU A 1 181 ? -13.543 -9.817 34.815 1.00 91.06 181 GLU A CA 1
ATOM 1477 C C . GLU A 1 181 ? -13.992 -10.741 33.665 1.00 91.06 181 GLU A C 1
ATOM 1479 O O . GLU A 1 181 ? -14.252 -10.271 32.556 1.00 91.06 181 GLU A O 1
ATOM 1484 N N . VAL A 1 182 ? -14.168 -12.038 33.945 1.00 91.88 182 VAL A N 1
ATOM 1485 C CA . VAL A 1 182 ? -14.535 -13.058 32.942 1.00 91.88 182 VAL A CA 1
ATOM 1486 C C . VAL A 1 182 ? -15.909 -12.798 32.314 1.00 91.88 182 VAL A C 1
ATOM 1488 O O . VAL A 1 182 ? -16.103 -13.070 31.134 1.00 91.88 182 VAL A O 1
ATOM 1491 N N . GLY A 1 183 ? -16.864 -12.257 33.076 1.00 93.25 183 GLY A N 1
ATOM 1492 C CA . GLY A 1 183 ? -18.199 -11.926 32.567 1.00 93.25 183 GLY A CA 1
ATOM 1493 C C . GLY A 1 183 ? -18.227 -10.644 31.731 1.00 93.25 183 GLY A C 1
ATOM 1494 O O . GLY A 1 183 ? -19.075 -10.501 30.858 1.00 93.25 183 GLY A O 1
ATOM 1495 N N . THR A 1 184 ? -17.307 -9.708 31.978 1.00 96.81 184 THR A N 1
ATOM 1496 C CA . THR A 1 184 ? -17.211 -8.449 31.218 1.00 96.81 184 THR A CA 1
ATOM 1497 C C . THR A 1 184 ? -16.476 -8.569 29.884 1.00 96.81 184 THR A C 1
ATOM 1499 O O . THR A 1 184 ? -16.610 -7.686 29.036 1.00 96.81 184 THR A O 1
ATOM 1502 N N . GLU A 1 185 ? -15.705 -9.640 29.694 1.00 96.56 185 GLU A N 1
ATOM 1503 C CA . GLU A 1 185 ? -14.778 -9.791 28.570 1.00 96.56 185 GLU A CA 1
ATOM 1504 C C . GLU A 1 185 ? -15.476 -9.831 27.200 1.00 96.56 185 GLU A C 1
ATOM 1506 O O . GLU A 1 185 ? -14.982 -9.227 26.250 1.00 96.56 185 GLU A O 1
ATOM 1511 N N . GLU A 1 186 ? -16.663 -10.443 27.090 1.00 96.69 186 GLU A N 1
ATOM 1512 C CA . GLU A 1 186 ? -17.408 -10.480 25.820 1.00 96.69 186 GLU A CA 1
ATOM 1513 C C . GLU A 1 186 ? -17.798 -9.073 25.324 1.00 96.69 186 GLU A C 1
ATOM 1515 O O . GLU A 1 186 ? -17.673 -8.774 24.135 1.00 96.69 186 GLU A O 1
ATOM 1520 N N . TYR A 1 187 ? -18.168 -8.170 26.239 1.00 97.75 187 TYR A N 1
ATOM 1521 C CA . TYR A 1 187 ? -18.521 -6.782 25.920 1.00 97.75 187 TYR A CA 1
ATOM 1522 C C . TYR A 1 187 ? -17.289 -5.914 25.649 1.00 97.75 187 TYR A C 1
ATOM 1524 O O . TYR A 1 187 ? -17.349 -5.003 24.823 1.00 97.75 187 TYR A O 1
ATOM 1532 N N . ARG A 1 188 ? -16.157 -6.203 26.311 1.00 97.62 188 ARG A N 1
ATOM 1533 C CA . ARG A 1 188 ? -14.863 -5.566 26.015 1.00 97.62 188 ARG A CA 1
ATOM 1534 C C . ARG A 1 188 ? -14.462 -5.851 24.569 1.00 97.62 188 ARG A C 1
ATOM 1536 O O . ARG A 1 188 ? -14.250 -4.910 23.806 1.00 97.62 188 ARG A O 1
ATOM 1543 N N . GLN A 1 189 ? -14.437 -7.130 24.194 1.00 96.44 189 GLN A N 1
ATOM 1544 C CA . GLN A 1 189 ? -14.073 -7.568 22.848 1.00 96.44 189 GLN A CA 1
ATOM 1545 C C . GLN A 1 189 ? -15.063 -7.050 21.796 1.00 96.44 189 GLN A C 1
ATOM 1547 O O . GLN A 1 189 ? -14.651 -6.630 20.720 1.00 96.44 189 GLN A O 1
ATOM 1552 N N . GLU A 1 190 ? -16.366 -7.005 22.094 1.00 95.94 190 GLU A N 1
ATOM 1553 C CA . GLU A 1 190 ? -17.370 -6.420 21.194 1.00 95.94 190 GLU A CA 1
ATOM 1554 C C . GLU A 1 190 ? -17.105 -4.937 20.879 1.00 95.94 190 GLU A C 1
ATOM 1556 O O . GLU A 1 190 ? -17.201 -4.535 19.716 1.00 95.94 190 GLU A O 1
ATOM 1561 N N . ILE A 1 191 ? -16.722 -4.141 21.883 1.00 97.69 191 ILE A N 1
ATOM 1562 C CA . ILE A 1 191 ? -16.350 -2.729 21.710 1.00 97.69 191 ILE A CA 1
ATOM 1563 C C . ILE A 1 191 ? -15.045 -2.601 20.905 1.00 97.69 191 ILE A C 1
ATOM 1565 O O . ILE A 1 191 ? -14.978 -1.787 19.982 1.00 97.69 191 ILE A O 1
ATOM 1569 N N . GLU A 1 192 ? -14.031 -3.416 21.209 1.00 97.06 192 GLU A N 1
ATOM 1570 C CA . GLU A 1 192 ? -12.729 -3.414 20.519 1.00 97.06 192 GLU A CA 1
ATOM 1571 C C . GLU A 1 192 ? -12.854 -3.832 19.038 1.00 97.06 192 GLU A C 1
ATOM 1573 O O . GLU A 1 192 ? -12.399 -3.102 18.158 1.00 97.06 192 GLU A O 1
ATOM 1578 N N . PHE A 1 193 ? -13.573 -4.916 18.717 1.00 95.06 193 PHE A N 1
ATOM 1579 C CA . PHE A 1 193 ? -13.793 -5.345 17.325 1.00 95.06 193 PHE A CA 1
ATOM 1580 C C . PHE A 1 193 ? -14.546 -4.301 16.484 1.00 95.06 193 PHE A C 1
ATOM 1582 O O . PHE A 1 193 ? -14.260 -4.130 15.295 1.00 95.06 193 PHE A O 1
ATOM 1589 N N . ILE A 1 194 ? -15.515 -3.591 17.074 1.00 96.38 194 ILE A N 1
ATOM 1590 C CA . ILE A 1 194 ? -16.243 -2.518 16.378 1.00 96.38 194 ILE A CA 1
ATOM 1591 C C . ILE A 1 194 ? -15.355 -1.274 16.216 1.00 96.38 194 ILE A C 1
ATOM 1593 O O . ILE A 1 194 ? -15.434 -0.607 15.181 1.00 96.38 194 ILE A O 1
ATOM 1597 N N . TYR A 1 195 ? -14.470 -0.985 17.174 1.00 97.19 195 TYR A N 1
ATOM 1598 C CA . TYR A 1 195 ? -13.472 0.079 17.049 1.00 97.19 195 TYR A CA 1
ATOM 1599 C C . TYR A 1 195 ? -12.487 -0.193 15.906 1.00 97.19 195 TYR A C 1
ATOM 1601 O O . TYR A 1 195 ? -12.353 0.646 15.014 1.00 97.19 195 TYR A O 1
ATOM 1609 N N . ASP A 1 196 ? -11.881 -1.380 15.853 1.00 96.81 196 ASP A N 1
ATOM 1610 C CA . ASP A 1 196 ? -10.943 -1.750 14.784 1.00 96.81 196 ASP A CA 1
ATOM 1611 C C . ASP A 1 196 ? -11.623 -1.745 13.404 1.00 96.81 196 ASP A C 1
ATOM 1613 O O . ASP A 1 196 ? -11.077 -1.222 12.428 1.00 96.81 196 ASP A O 1
ATOM 1617 N N . SER A 1 197 ? -12.872 -2.217 13.328 1.00 97.44 197 SER A N 1
ATOM 1618 C CA . SER A 1 197 ? -13.710 -2.120 12.125 1.00 97.44 197 SER A CA 1
ATOM 1619 C C . SER A 1 197 ? -13.947 -0.671 11.668 1.00 97.44 197 SER A C 1
ATOM 1621 O O . SER A 1 197 ? -14.002 -0.399 10.465 1.00 97.44 197 SER A O 1
ATOM 1623 N N . ARG A 1 198 ? -14.092 0.280 12.600 1.00 97.50 198 ARG A N 1
ATOM 1624 C CA . ARG A 1 198 ? -14.214 1.717 12.290 1.00 97.50 198 ARG A CA 1
ATOM 1625 C C . ARG A 1 198 ? -12.877 2.311 11.851 1.00 97.50 198 ARG A C 1
ATOM 1627 O O . ARG A 1 198 ? -12.845 3.082 10.893 1.00 97.50 198 ARG A O 1
ATOM 1634 N N . MET A 1 199 ? -11.775 1.907 12.480 1.00 97.94 199 MET A N 1
ATOM 1635 C CA . MET A 1 199 ? -10.428 2.334 12.092 1.00 97.94 199 MET A CA 1
ATOM 1636 C C . MET A 1 199 ? -10.055 1.867 10.678 1.00 97.94 199 MET A C 1
ATOM 1638 O O . MET A 1 199 ? -9.459 2.641 9.929 1.00 97.94 199 MET A O 1
ATOM 1642 N N . LEU A 1 200 ? -10.465 0.660 10.272 1.00 98.25 200 LEU A N 1
ATOM 1643 C CA . LEU A 1 200 ? -10.338 0.177 8.890 1.00 98.25 200 LEU A CA 1
ATOM 1644 C C . LEU A 1 200 ? -11.111 1.062 7.899 1.00 98.25 200 LEU A C 1
ATOM 1646 O O . LEU A 1 200 ? -10.559 1.455 6.872 1.00 98.25 200 LEU A O 1
ATOM 1650 N N . TYR A 1 201 ? -12.353 1.451 8.213 1.00 98.50 201 TYR A N 1
ATOM 1651 C CA . TYR A 1 201 ? -13.113 2.384 7.371 1.00 98.50 201 TYR A CA 1
ATOM 1652 C C . TYR A 1 201 ? -12.394 3.738 7.206 1.00 98.50 201 TYR A C 1
ATOM 1654 O O . TYR A 1 201 ? -12.238 4.212 6.079 1.00 98.50 201 TYR A O 1
ATOM 1662 N N . GLU A 1 202 ? -11.920 4.353 8.296 1.00 98.25 202 GLU A N 1
ATOM 1663 C CA . GLU A 1 202 ? -11.248 5.662 8.221 1.00 98.25 202 GLU A CA 1
ATOM 1664 C C . GLU A 1 202 ? -9.896 5.578 7.483 1.00 98.25 202 GLU A C 1
ATOM 1666 O O . GLU A 1 202 ? -9.557 6.475 6.707 1.00 98.25 202 GLU A O 1
ATOM 1671 N N . GLN A 1 203 ? -9.154 4.470 7.624 1.00 98.56 203 GLN A N 1
ATOM 1672 C CA . GLN A 1 203 ? -7.964 4.198 6.804 1.00 98.56 203 GLN A CA 1
ATOM 1673 C C . GLN A 1 203 ? -8.318 4.063 5.316 1.00 98.56 203 GLN A C 1
ATOM 1675 O O . GLN A 1 203 ? -7.649 4.662 4.470 1.00 98.56 203 GLN A O 1
ATOM 1680 N N . GLY A 1 204 ? -9.393 3.341 4.984 1.00 98.56 204 GLY A N 1
ATOM 1681 C CA . GLY A 1 204 ? -9.903 3.232 3.615 1.00 98.56 204 GLY A CA 1
ATOM 1682 C C . GLY A 1 204 ? -10.251 4.594 3.007 1.00 98.56 204 GLY A C 1
ATOM 1683 O O . GLY A 1 204 ? -9.842 4.901 1.883 1.00 98.56 204 GLY A O 1
ATOM 1684 N N . TYR A 1 205 ? -10.903 5.458 3.786 1.00 98.44 205 TYR A N 1
ATOM 1685 C CA . TYR A 1 205 ? -11.260 6.820 3.386 1.00 98.44 205 TYR A CA 1
ATOM 1686 C C . TYR A 1 205 ? -10.028 7.718 3.182 1.00 98.44 205 TYR A C 1
ATOM 1688 O O . TYR A 1 205 ? -9.957 8.482 2.215 1.00 98.44 205 TYR A O 1
ATOM 1696 N N . GLU A 1 206 ? -9.000 7.578 4.021 1.00 98.56 206 GLU A N 1
ATOM 1697 C CA . GLU A 1 206 ? -7.714 8.256 3.836 1.00 98.56 206 GLU A CA 1
ATOM 1698 C C . GLU A 1 206 ? -6.902 7.745 2.635 1.00 98.56 206 GLU A C 1
ATOM 1700 O O . GLU A 1 206 ? -6.123 8.521 2.071 1.00 98.56 206 GLU A O 1
ATOM 1705 N N . TYR A 1 207 ? -7.076 6.491 2.205 1.00 98.62 207 TYR A N 1
ATOM 1706 C CA . TYR A 1 207 ? -6.508 5.983 0.950 1.00 98.62 207 TYR A CA 1
ATOM 1707 C C . TYR A 1 207 ? -7.287 6.474 -0.280 1.00 98.62 207 TYR A C 1
ATOM 1709 O O . TYR A 1 207 ? -6.664 6.867 -1.269 1.00 98.62 207 TYR A O 1
ATOM 1717 N N . GLN A 1 208 ? -8.623 6.535 -0.211 1.00 98.06 208 GLN A N 1
ATOM 1718 C CA . GLN A 1 208 ? -9.493 7.046 -1.283 1.00 98.06 208 GLN A CA 1
ATOM 1719 C C . GLN A 1 208 ? -9.166 8.505 -1.636 1.00 98.06 208 GLN A C 1
ATOM 1721 O O . GLN A 1 208 ? -8.981 8.825 -2.810 1.00 98.06 208 GLN A O 1
ATOM 1726 N N . LYS A 1 209 ? -8.989 9.377 -0.630 1.00 97.75 209 LYS A N 1
ATOM 1727 C CA . LYS A 1 209 ? -8.557 10.782 -0.816 1.00 97.75 209 LYS A CA 1
ATOM 1728 C C . LYS A 1 209 ? -7.198 10.929 -1.510 1.00 97.75 209 LYS A C 1
ATOM 1730 O O . LYS A 1 209 ? -6.905 11.986 -2.060 1.00 97.75 209 LYS A O 1
ATOM 1735 N N . LYS A 1 210 ? -6.357 9.892 -1.452 1.00 97.81 210 LYS A N 1
ATOM 1736 C CA . LYS A 1 210 ? -5.000 9.855 -2.019 1.00 97.81 210 LYS A CA 1
ATOM 1737 C C . LYS A 1 210 ? -4.932 9.047 -3.323 1.00 97.81 210 LYS A C 1
ATOM 1739 O O . LYS A 1 210 ? -3.837 8.676 -3.732 1.00 97.81 210 LYS A O 1
ATOM 1744 N N . PHE A 1 211 ? -6.080 8.746 -3.942 1.00 96.62 211 PHE A N 1
ATOM 1745 C CA . PHE A 1 211 ? -6.215 7.937 -5.166 1.00 96.62 211 PHE A CA 1
ATOM 1746 C C . PHE A 1 211 ? -5.648 6.503 -5.044 1.00 96.62 211 PHE A C 1
ATOM 1748 O O . PHE A 1 211 ? -5.518 5.774 -6.027 1.00 96.62 211 PHE A O 1
ATOM 1755 N N . GLN A 1 212 ? -5.369 6.031 -3.821 1.00 97.25 212 GLN A N 1
ATOM 1756 C CA . GLN A 1 212 ? -4.873 4.676 -3.551 1.00 97.25 212 GLN A CA 1
ATOM 1757 C C . GLN A 1 212 ? -6.045 3.683 -3.468 1.00 97.25 212 GLN A C 1
ATOM 1759 O O . GLN A 1 212 ? -6.176 2.939 -2.495 1.00 97.25 212 GLN A O 1
ATOM 1764 N N . TYR A 1 213 ? -6.913 3.694 -4.488 1.00 98.25 213 TYR A N 1
ATOM 1765 C CA . TYR A 1 213 ? -8.186 2.964 -4.527 1.00 98.25 213 TYR A CA 1
ATOM 1766 C C . TYR A 1 213 ? -8.049 1.478 -4.192 1.00 98.25 213 TYR A C 1
ATOM 1768 O O . TYR A 1 213 ? -8.870 0.952 -3.450 1.00 98.25 213 TYR A O 1
ATOM 1776 N N . SER A 1 214 ? -6.975 0.829 -4.648 1.00 96.62 214 SER A N 1
ATOM 1777 C CA . SER A 1 214 ? -6.680 -0.568 -4.330 1.00 96.62 214 SER A CA 1
ATOM 1778 C C . SER A 1 214 ? -6.640 -0.847 -2.818 1.00 96.62 214 SER A C 1
ATOM 1780 O O . SER A 1 214 ? -7.338 -1.739 -2.333 1.00 96.62 214 SER A O 1
ATOM 1782 N N . LYS A 1 215 ? -5.926 -0.008 -2.053 1.00 97.81 215 LYS A N 1
ATOM 1783 C CA . LYS A 1 215 ? -5.870 -0.086 -0.582 1.00 97.81 215 LYS A CA 1
ATOM 1784 C C . LYS A 1 215 ? -7.159 0.399 0.074 1.00 97.81 215 LYS A C 1
ATOM 1786 O O . LYS A 1 215 ? -7.533 -0.117 1.123 1.00 97.81 215 LYS A O 1
ATOM 1791 N N . ALA A 1 216 ? -7.836 1.384 -0.520 1.00 98.62 216 ALA A N 1
ATOM 1792 C CA . ALA A 1 216 ? -9.122 1.865 -0.020 1.00 98.62 216 ALA A CA 1
ATOM 1793 C C . ALA A 1 216 ? -10.161 0.734 -0.016 1.00 98.62 216 ALA A C 1
ATOM 1795 O O . ALA A 1 216 ? -10.764 0.452 1.016 1.00 98.62 216 ALA A O 1
ATOM 1796 N N . ILE A 1 217 ? -10.289 0.030 -1.145 1.00 98.50 217 ILE A N 1
ATOM 1797 C CA . ILE A 1 217 ? -11.177 -1.124 -1.299 1.00 98.50 217 ILE A CA 1
ATOM 1798 C C . ILE A 1 217 ? -10.755 -2.261 -0.362 1.00 98.50 217 ILE A C 1
ATOM 1800 O O . ILE A 1 217 ? -11.609 -2.790 0.337 1.00 98.50 217 ILE A O 1
ATOM 1804 N N . GLU A 1 218 ? -9.462 -2.592 -0.267 1.00 98.00 218 GLU A N 1
ATOM 1805 C CA . GLU A 1 218 ? -8.970 -3.645 0.640 1.00 98.00 218 GLU A CA 1
ATOM 1806 C C . GLU A 1 218 ? -9.307 -3.375 2.122 1.00 98.00 218 GLU A C 1
ATOM 1808 O O . GLU A 1 218 ? -9.532 -4.307 2.891 1.00 98.00 218 GLU A O 1
ATOM 1813 N N . ASN A 1 219 ? -9.357 -2.104 2.534 1.00 98.56 219 ASN A N 1
ATOM 1814 C CA . ASN A 1 219 ? -9.773 -1.717 3.882 1.00 98.56 219 ASN A CA 1
ATOM 1815 C C . ASN A 1 219 ? -11.299 -1.756 4.045 1.00 98.56 219 ASN A C 1
ATOM 1817 O O . ASN A 1 219 ? -11.789 -2.303 5.031 1.00 98.56 219 ASN A O 1
ATOM 1821 N N . TYR A 1 220 ? -12.058 -1.257 3.063 1.00 98.69 220 TYR A N 1
ATOM 1822 C CA . TYR A 1 220 ? -13.522 -1.346 3.067 1.00 98.69 220 TYR A CA 1
ATOM 1823 C C . TYR A 1 220 ? -14.031 -2.800 3.040 1.00 98.69 220 TYR A C 1
ATOM 1825 O O . TYR A 1 220 ? -15.017 -3.102 3.706 1.00 98.69 220 TYR A O 1
ATOM 1833 N N . GLU A 1 221 ? -13.331 -3.719 2.363 1.00 97.75 221 GLU A N 1
ATOM 1834 C CA . GLU A 1 221 ? -13.630 -5.164 2.348 1.00 97.75 221 GLU A CA 1
ATOM 1835 C C . GLU A 1 221 ? -13.435 -5.858 3.713 1.00 97.75 221 GLU A C 1
ATOM 1837 O O . GLU A 1 221 ? -13.883 -6.991 3.878 1.00 97.75 221 GLU A O 1
ATOM 1842 N N . LYS A 1 222 ? -12.813 -5.192 4.698 1.00 97.62 222 LYS A N 1
ATOM 1843 C CA . LYS A 1 222 ? -12.583 -5.714 6.060 1.00 97.62 222 LYS A CA 1
ATOM 1844 C C . LYS A 1 222 ? -13.492 -5.089 7.127 1.00 97.62 222 LYS A C 1
ATOM 1846 O O . LYS A 1 222 ? -13.419 -5.486 8.288 1.00 97.62 222 LYS A O 1
ATOM 1851 N N . VAL A 1 223 ? -14.335 -4.119 6.766 1.00 97.94 223 VAL A N 1
ATOM 1852 C CA . VAL A 1 223 ? -15.298 -3.505 7.695 1.00 97.94 223 VAL A CA 1
ATOM 1853 C C . VAL A 1 223 ? -16.395 -4.523 8.023 1.00 97.94 223 VAL A C 1
ATOM 1855 O O . VAL A 1 223 ? -16.946 -5.166 7.133 1.00 97.94 223 VAL A O 1
ATOM 1858 N N . LEU A 1 224 ? -16.713 -4.689 9.307 1.00 95.12 224 LEU A N 1
ATOM 1859 C CA . LEU A 1 224 ? -17.621 -5.724 9.799 1.00 95.12 224 LEU A CA 1
ATOM 1860 C C . LEU A 1 224 ? -19.093 -5.324 9.623 1.00 95.12 224 LEU A C 1
ATOM 1862 O O . LEU A 1 224 ? -19.523 -4.296 10.143 1.00 95.12 224 LEU A O 1
ATOM 1866 N N . GLU A 1 225 ? -19.902 -6.201 9.014 1.00 94.00 225 GLU A N 1
ATOM 1867 C CA . GLU A 1 225 ? -21.362 -6.026 8.846 1.00 94.00 225 GLU A CA 1
ATOM 1868 C C . GLU A 1 225 ? -22.104 -5.764 10.173 1.00 94.00 225 GLU A C 1
ATOM 1870 O O . GLU A 1 225 ? -23.146 -5.103 10.201 1.00 94.00 225 GLU A O 1
ATOM 1875 N N . LYS A 1 226 ? -21.537 -6.234 11.294 1.00 89.06 226 LYS A N 1
ATOM 1876 C CA . LYS A 1 226 ? -22.049 -5.993 12.649 1.00 89.06 226 LYS A CA 1
ATOM 1877 C C . LYS A 1 226 ? -22.222 -4.496 12.942 1.00 89.06 226 LYS A C 1
ATOM 1879 O O . LYS A 1 226 ? -23.256 -4.111 13.489 1.00 89.06 226 LYS A O 1
ATOM 1884 N N . ASP A 1 227 ? -21.287 -3.648 12.504 1.00 90.44 227 ASP A N 1
ATOM 1885 C CA . ASP A 1 227 ? -21.510 -2.201 12.458 1.00 90.44 227 ASP A CA 1
ATOM 1886 C C . ASP A 1 227 ? -22.218 -1.827 11.151 1.00 90.44 227 ASP A C 1
ATOM 1888 O O . ASP A 1 227 ? -21.616 -1.394 10.169 1.00 90.44 227 ASP A O 1
ATOM 1892 N N . LYS A 1 228 ? -23.546 -1.947 11.156 1.00 90.31 228 LYS A N 1
ATOM 1893 C CA . LYS A 1 228 ? -24.404 -1.644 9.997 1.00 90.31 228 LYS A CA 1
ATOM 1894 C C . LYS A 1 228 ? -24.246 -0.211 9.466 1.00 90.31 228 LYS A C 1
ATOM 1896 O O . LYS A 1 228 ? -24.577 0.050 8.310 1.00 90.31 228 LYS A O 1
ATOM 1901 N N . LYS A 1 229 ? -23.772 0.726 10.295 1.00 91.56 229 LYS A N 1
ATOM 1902 C CA . LYS A 1 229 ? -23.623 2.156 9.978 1.00 91.56 229 LYS A CA 1
ATOM 1903 C C . LYS A 1 229 ? -22.326 2.411 9.214 1.00 91.56 229 LYS A C 1
ATOM 1905 O O . LYS A 1 229 ? -22.352 3.124 8.212 1.00 91.56 229 LYS A O 1
ATOM 1910 N N . TYR A 1 230 ? -21.216 1.820 9.650 1.00 95.25 230 TYR A N 1
ATOM 1911 C CA . TYR A 1 230 ? -19.929 1.914 8.957 1.00 95.25 230 TYR A CA 1
ATOM 1912 C C . TYR A 1 230 ? -19.803 0.914 7.807 1.00 95.25 230 TYR A C 1
ATOM 1914 O O . TYR A 1 230 ? -19.281 1.291 6.763 1.00 95.25 230 TYR A O 1
ATOM 1922 N N . TYR A 1 231 ? -20.359 -0.294 7.924 1.00 96.56 231 TYR A N 1
ATOM 1923 C CA . TYR A 1 231 ? -20.408 -1.266 6.828 1.00 96.56 231 TYR A CA 1
ATOM 1924 C C . TYR A 1 231 ? -21.145 -0.718 5.605 1.00 96.56 231 TYR A C 1
ATOM 1926 O O . TYR A 1 231 ? -20.625 -0.774 4.493 1.00 96.56 231 TYR A O 1
ATOM 1934 N N . LYS A 1 232 ? -22.315 -0.091 5.806 1.00 97.31 232 LYS A N 1
ATOM 1935 C CA . LYS A 1 232 ? -23.048 0.554 4.709 1.00 97.31 232 LYS A CA 1
ATOM 1936 C C . LYS A 1 232 ? -22.194 1.623 4.009 1.00 97.31 232 LYS A C 1
ATOM 1938 O O . LYS A 1 232 ? -22.105 1.605 2.786 1.00 97.31 232 LYS A O 1
ATOM 1943 N N . LYS A 1 233 ? -21.536 2.509 4.769 1.00 97.75 233 LYS A N 1
ATOM 1944 C CA . LYS A 1 233 ? -20.631 3.528 4.204 1.00 97.75 233 LYS A CA 1
ATOM 1945 C C . LYS A 1 233 ? -19.439 2.905 3.474 1.00 97.75 233 LYS A C 1
ATOM 1947 O O . LYS A 1 233 ? -19.041 3.409 2.433 1.00 97.75 233 LYS A O 1
ATOM 1952 N N . ALA A 1 234 ? -18.861 1.831 4.012 1.00 98.56 234 ALA A N 1
ATOM 1953 C CA . ALA A 1 234 ? -17.756 1.114 3.385 1.00 98.56 234 ALA A CA 1
ATOM 1954 C C . ALA A 1 234 ? -18.184 0.550 2.025 1.00 98.56 234 ALA A C 1
ATOM 1956 O O . ALA A 1 234 ? -17.492 0.757 1.036 1.00 98.56 234 ALA A O 1
ATOM 1957 N N . GLU A 1 235 ? -19.361 -0.072 1.945 1.00 98.50 235 GLU A N 1
ATOM 1958 C CA . GLU A 1 235 ? -19.938 -0.591 0.700 1.00 98.50 235 GLU A CA 1
ATOM 1959 C C . GLU A 1 235 ? -20.392 0.499 -0.290 1.00 98.50 235 GLU A C 1
ATOM 1961 O O . GLU A 1 235 ? -20.418 0.244 -1.495 1.00 98.50 235 GLU A O 1
ATOM 1966 N N . GLU A 1 236 ? -20.748 1.698 0.174 1.00 98.50 236 GLU A N 1
ATOM 1967 C CA . GLU A 1 236 ? -21.017 2.869 -0.677 1.00 98.50 236 GLU A CA 1
ATOM 1968 C C . GLU A 1 236 ? -19.703 3.449 -1.238 1.00 98.50 236 GLU A C 1
ATOM 1970 O O . GLU A 1 236 ? -19.529 3.524 -2.457 1.00 98.50 236 GLU A O 1
ATOM 1975 N N . ASN A 1 237 ? -18.723 3.744 -0.378 1.00 98.62 237 ASN A N 1
ATOM 1976 C CA . ASN A 1 237 ? -17.413 4.270 -0.778 1.00 98.62 237 ASN A CA 1
ATOM 1977 C C . ASN A 1 237 ? -16.607 3.269 -1.628 1.00 98.62 237 ASN A C 1
ATOM 1979 O O . ASN A 1 237 ? -15.876 3.665 -2.532 1.00 98.62 237 ASN A O 1
ATOM 1983 N N . LYS A 1 238 ? -16.737 1.960 -1.376 1.00 98.62 238 LYS A N 1
ATOM 1984 C CA . LYS A 1 238 ? -16.118 0.895 -2.180 1.00 98.62 238 LYS A CA 1
ATOM 1985 C C . LYS A 1 238 ? -16.588 0.942 -3.630 1.00 98.62 238 LYS A C 1
ATOM 1987 O O . LYS A 1 238 ? -15.760 0.803 -4.526 1.00 98.62 238 LYS A O 1
ATOM 1992 N N . LYS A 1 239 ? -17.886 1.159 -3.865 1.00 98.44 239 LYS A N 1
ATOM 1993 C CA . LYS A 1 239 ? -18.450 1.285 -5.217 1.00 98.44 239 LYS A CA 1
ATOM 1994 C C . LYS A 1 239 ? -17.911 2.534 -5.911 1.00 98.44 239 LYS A C 1
ATOM 1996 O O . LYS A 1 239 ? -17.394 2.421 -7.016 1.00 98.44 239 LYS A O 1
ATOM 2001 N N . GLU A 1 240 ? -17.879 3.670 -5.212 1.00 98.25 240 GLU A N 1
ATOM 2002 C CA . GLU A 1 240 ? -17.257 4.906 -5.712 1.00 98.25 240 GLU A CA 1
ATOM 2003 C C . GLU A 1 240 ? -15.767 4.713 -6.075 1.00 98.25 240 GLU A C 1
ATOM 2005 O O . GLU A 1 240 ? -15.302 5.211 -7.100 1.00 98.25 240 GLU A O 1
ATOM 2010 N N . CYS A 1 241 ? -15.009 3.962 -5.268 1.00 98.50 241 CYS A N 1
ATOM 2011 C CA . CYS A 1 241 ? -13.618 3.608 -5.561 1.00 98.50 241 CYS A CA 1
ATOM 2012 C C . CYS A 1 241 ? -13.486 2.703 -6.795 1.00 98.50 241 CYS A C 1
ATOM 2014 O O . CYS A 1 241 ? -12.592 2.931 -7.606 1.00 98.50 241 CYS A O 1
ATOM 2016 N N . ILE A 1 242 ? -14.357 1.698 -6.945 1.00 98.38 242 ILE A N 1
ATOM 2017 C CA . ILE A 1 242 ? -14.362 0.788 -8.102 1.00 98.38 242 ILE A CA 1
ATOM 2018 C C . ILE A 1 242 ? -14.689 1.556 -9.391 1.00 98.38 242 ILE A C 1
ATOM 2020 O O . ILE A 1 242 ? -13.998 1.380 -10.390 1.00 98.38 242 ILE A O 1
ATOM 2024 N N . GLU A 1 243 ? -15.666 2.463 -9.350 1.00 97.94 243 GLU A N 1
ATOM 2025 C CA . GLU A 1 243 ? -16.009 3.340 -10.474 1.00 97.94 243 GLU A CA 1
ATOM 2026 C C . GLU A 1 243 ? -14.847 4.280 -10.839 1.00 97.94 243 GLU A C 1
ATOM 2028 O O . GLU A 1 243 ? -14.432 4.346 -11.997 1.00 97.94 243 GLU A O 1
ATOM 2033 N N . LYS A 1 244 ? -14.275 4.991 -9.857 1.00 97.69 244 LYS A N 1
ATOM 2034 C CA . LYS A 1 244 ? -13.231 6.003 -10.108 1.00 97.69 244 LYS A CA 1
ATOM 2035 C C . LYS A 1 244 ? -11.869 5.422 -10.478 1.00 97.69 244 LYS A C 1
ATOM 2037 O O . LYS A 1 244 ? -11.117 6.073 -11.203 1.00 97.69 244 LYS A O 1
ATOM 2042 N N . MET A 1 245 ? -11.532 4.219 -10.012 1.00 97.38 245 MET A N 1
ATOM 2043 C CA . MET A 1 245 ? -10.245 3.604 -10.349 1.00 97.38 245 MET A CA 1
ATOM 2044 C C . MET A 1 245 ? -10.158 3.154 -11.812 1.00 97.38 245 MET A C 1
ATOM 2046 O O . MET A 1 245 ? -9.046 2.959 -12.290 1.00 97.38 245 MET A O 1
ATOM 2050 N N . TYR A 1 246 ? -11.286 2.976 -12.512 1.00 98.06 246 TYR A N 1
ATOM 2051 C CA . TYR A 1 246 ? -11.312 2.429 -13.871 1.00 98.06 246 TYR A CA 1
ATOM 2052 C C . TYR A 1 246 ? -10.489 3.280 -14.849 1.00 98.06 246 TYR A C 1
ATOM 2054 O O . TYR A 1 246 ? -9.476 2.814 -15.370 1.00 98.06 246 TYR A O 1
ATOM 2062 N N . ASP A 1 247 ? -10.861 4.548 -15.053 1.00 96.88 247 ASP A N 1
ATOM 2063 C CA . ASP A 1 247 ? -10.105 5.432 -15.948 1.00 96.88 247 ASP A CA 1
ATOM 2064 C C . ASP A 1 247 ? -8.760 5.854 -15.337 1.00 96.88 247 ASP A C 1
ATOM 2066 O O . ASP A 1 247 ? -7.779 5.988 -16.069 1.00 96.88 247 ASP A O 1
ATOM 2070 N N . TYR A 1 248 ? -8.671 5.990 -14.005 1.00 97.94 248 TYR A N 1
ATOM 2071 C CA . TYR A 1 248 ? -7.419 6.348 -13.331 1.00 97.94 248 TYR A CA 1
ATOM 2072 C C . TYR A 1 248 ? -6.328 5.285 -13.531 1.00 97.94 248 TYR A C 1
ATOM 2074 O O . TYR A 1 248 ? -5.254 5.605 -14.028 1.00 97.94 248 TYR A O 1
ATOM 2082 N N . TYR A 1 249 ? -6.589 4.010 -13.230 1.00 98.25 249 TYR A N 1
ATOM 2083 C CA . TYR A 1 249 ? -5.592 2.950 -13.412 1.00 98.25 249 TYR A CA 1
ATOM 2084 C C . TYR A 1 249 ? -5.331 2.618 -14.886 1.00 98.25 249 TYR A C 1
ATOM 2086 O O . TYR A 1 249 ? -4.210 2.234 -15.211 1.00 98.25 249 TYR A O 1
ATOM 2094 N N . ILE A 1 250 ? -6.281 2.853 -15.799 1.00 98.06 250 ILE A N 1
ATOM 2095 C CA . ILE A 1 250 ? -6.004 2.807 -17.246 1.00 98.06 250 ILE A CA 1
ATOM 2096 C C . ILE A 1 250 ? -5.034 3.930 -17.661 1.00 98.06 250 ILE A C 1
ATOM 2098 O O . ILE A 1 250 ? -4.133 3.688 -18.467 1.00 98.06 250 ILE A O 1
ATOM 2102 N N . GLN A 1 251 ? -5.163 5.136 -17.096 1.00 97.81 251 GLN A N 1
ATOM 2103 C CA . GLN A 1 251 ? -4.228 6.239 -17.337 1.00 97.81 251 GLN A CA 1
ATOM 2104 C C . GLN A 1 251 ? -2.837 5.958 -16.744 1.00 97.81 251 GLN A C 1
ATOM 2106 O O . GLN A 1 251 ? -1.842 6.081 -17.460 1.00 97.81 251 GLN A O 1
ATOM 2111 N N . GLU A 1 252 ? -2.747 5.546 -15.476 1.00 97.75 252 GLU A N 1
ATOM 2112 C CA . GLU A 1 252 ? -1.459 5.252 -14.827 1.00 97.75 252 GLU A CA 1
ATOM 2113 C C . GLU A 1 252 ? -0.741 4.073 -15.508 1.00 97.75 252 GLU A C 1
ATOM 2115 O O . GLU A 1 252 ? 0.472 4.125 -15.718 1.00 97.75 252 GLU A O 1
ATOM 2120 N N . ALA A 1 253 ? -1.479 3.045 -15.948 1.00 97.44 253 ALA A N 1
ATOM 2121 C CA . ALA A 1 253 ? -0.918 1.948 -16.734 1.00 97.44 253 ALA A CA 1
ATOM 2122 C C . ALA A 1 253 ? -0.381 2.417 -18.096 1.00 97.44 253 ALA A C 1
ATOM 2124 O O . ALA A 1 253 ? 0.686 1.972 -18.521 1.00 97.44 253 ALA A O 1
ATOM 2125 N N . ALA A 1 254 ? -1.067 3.350 -18.766 1.00 96.19 254 ALA A N 1
ATOM 2126 C CA . ALA A 1 254 ? -0.592 3.931 -20.021 1.00 96.19 254 ALA A CA 1
ATOM 2127 C C . ALA A 1 254 ? 0.678 4.783 -19.839 1.00 96.19 254 ALA A C 1
ATOM 2129 O O . ALA A 1 254 ? 1.552 4.760 -20.709 1.00 96.19 254 ALA A O 1
ATOM 2130 N N . LEU A 1 255 ? 0.818 5.484 -18.707 1.00 94.38 255 LEU A N 1
ATOM 2131 C CA . LEU A 1 255 ? 2.050 6.191 -18.341 1.00 94.38 255 LEU A CA 1
ATOM 2132 C C . LEU A 1 255 ? 3.192 5.202 -18.053 1.00 94.38 255 LEU A C 1
ATOM 2134 O O . LEU A 1 255 ? 4.245 5.292 -18.681 1.00 94.38 255 LEU A O 1
ATOM 2138 N N . ALA A 1 256 ? 2.965 4.195 -17.205 1.00 91.44 256 ALA A N 1
ATOM 2139 C CA . ALA A 1 256 ? 3.962 3.166 -16.903 1.00 91.44 256 ALA A CA 1
ATOM 2140 C C . ALA A 1 256 ? 4.423 2.397 -18.160 1.00 91.44 256 ALA A C 1
ATOM 2142 O O . ALA A 1 256 ? 5.614 2.134 -18.329 1.00 91.44 256 ALA A O 1
ATOM 2143 N N . ALA A 1 257 ? 3.505 2.086 -19.081 1.00 90.00 257 ALA A N 1
ATOM 2144 C CA . ALA A 1 257 ? 3.823 1.432 -20.350 1.00 90.00 257 ALA A CA 1
ATOM 2145 C C . ALA A 1 257 ? 4.651 2.321 -21.295 1.00 90.00 257 ALA A C 1
ATOM 2147 O O . ALA A 1 257 ? 5.561 1.819 -21.958 1.00 90.00 257 ALA A O 1
ATOM 2148 N N . LYS A 1 258 ? 4.379 3.634 -21.338 1.00 86.94 258 LYS A N 1
ATOM 2149 C CA . LYS A 1 258 ? 5.167 4.612 -22.110 1.00 86.94 258 LYS A CA 1
ATOM 2150 C C . LYS A 1 258 ? 6.625 4.661 -21.638 1.00 86.94 258 LYS A C 1
ATOM 2152 O O . LYS A 1 258 ? 7.527 4.745 -22.467 1.00 86.94 258 LYS A O 1
ATOM 2157 N N . ASP A 1 259 ? 6.848 4.529 -20.334 1.00 79.12 259 ASP A N 1
ATOM 2158 C CA . ASP A 1 259 ? 8.184 4.497 -19.726 1.00 79.12 259 ASP A CA 1
ATOM 2159 C C . ASP A 1 259 ? 8.814 3.081 -19.741 1.00 79.12 259 ASP A C 1
ATOM 2161 O O . ASP A 1 259 ? 9.815 2.817 -19.077 1.00 79.12 259 ASP A O 1
ATOM 2165 N N . GLY A 1 260 ? 8.235 2.137 -20.499 1.00 77.81 260 GLY A N 1
ATOM 2166 C CA . GLY A 1 260 ? 8.740 0.768 -20.664 1.00 77.81 260 GLY A CA 1
ATOM 2167 C C . GLY A 1 260 ? 8.536 -0.152 -19.451 1.00 77.81 260 GLY A C 1
ATOM 2168 O O . GLY A 1 260 ? 8.996 -1.303 -19.466 1.00 77.81 260 GLY A O 1
ATOM 2169 N N . ASN A 1 261 ? 7.834 0.322 -18.418 1.00 85.00 261 ASN A N 1
ATOM 2170 C CA . ASN A 1 261 ? 7.494 -0.412 -17.202 1.00 85.00 261 ASN A CA 1
ATOM 2171 C C . ASN A 1 261 ? 6.183 -1.198 -17.380 1.00 85.00 261 ASN A C 1
ATOM 2173 O O . ASN A 1 261 ? 5.166 -0.968 -16.721 1.00 85.00 261 ASN A O 1
ATOM 2177 N N . TYR A 1 262 ? 6.226 -2.168 -18.295 1.00 89.00 262 TYR A N 1
ATOM 2178 C CA . TYR A 1 262 ? 5.095 -3.050 -18.582 1.00 89.00 262 TYR A CA 1
ATOM 2179 C C . TYR A 1 262 ? 4.691 -3.950 -17.402 1.00 89.00 262 TYR A C 1
ATOM 2181 O O . TYR A 1 262 ? 3.586 -4.484 -17.427 1.00 89.00 262 TYR A O 1
ATOM 2189 N N . GLN A 1 263 ? 5.532 -4.104 -16.369 1.00 90.44 263 GLN A N 1
ATOM 2190 C CA . GLN A 1 263 ? 5.152 -4.817 -15.147 1.00 90.44 263 GLN A CA 1
ATOM 2191 C C . GLN A 1 263 ? 4.110 -4.008 -14.367 1.00 90.44 263 GLN A C 1
ATOM 2193 O O . GLN A 1 263 ? 2.986 -4.473 -14.213 1.00 90.44 263 GLN A O 1
ATOM 2198 N N . VAL A 1 264 ? 4.431 -2.773 -13.968 1.00 92.94 264 VAL A N 1
ATOM 2199 C CA . VAL A 1 264 ? 3.488 -1.903 -13.240 1.00 92.94 264 VAL A CA 1
ATOM 2200 C C . VAL A 1 264 ? 2.237 -1.614 -14.081 1.00 92.94 264 VAL A C 1
ATOM 2202 O O . VAL A 1 264 ? 1.123 -1.617 -13.562 1.00 92.94 264 VAL A O 1
ATOM 2205 N N . ALA A 1 265 ? 2.388 -1.458 -15.402 1.00 95.88 265 ALA A N 1
ATOM 2206 C CA . ALA A 1 265 ? 1.243 -1.342 -16.306 1.00 95.88 265 ALA A CA 1
ATOM 2207 C C . ALA A 1 265 ? 0.348 -2.598 -16.317 1.00 95.88 265 ALA A C 1
ATOM 2209 O O . ALA A 1 265 ? -0.869 -2.483 -16.441 1.00 95.88 265 ALA A O 1
ATOM 2210 N N . THR A 1 266 ? 0.924 -3.794 -16.167 1.00 96.56 266 THR A N 1
ATOM 2211 C CA . THR A 1 266 ? 0.170 -5.050 -16.036 1.00 96.56 266 THR A CA 1
ATOM 2212 C C . THR A 1 266 ? -0.529 -5.122 -14.676 1.00 96.56 266 THR A C 1
ATOM 2214 O O . THR A 1 266 ? -1.734 -5.347 -14.641 1.00 96.56 266 THR A O 1
ATOM 2217 N N . GLU A 1 267 ? 0.173 -4.830 -13.576 1.00 96.88 267 GLU A N 1
ATOM 2218 C CA . GLU A 1 267 ? -0.365 -4.847 -12.203 1.00 96.88 267 GLU A CA 1
ATOM 2219 C C . GLU A 1 267 ? -1.603 -3.940 -12.039 1.00 96.88 267 GLU A C 1
ATOM 2221 O O . GLU A 1 267 ? -2.617 -4.362 -11.475 1.00 96.88 267 GLU A O 1
ATOM 2226 N N . TYR A 1 268 ? -1.573 -2.720 -12.593 1.00 98.06 268 TYR A N 1
ATOM 2227 C CA . TYR A 1 268 ? -2.743 -1.829 -12.628 1.00 98.06 268 TYR A CA 1
ATOM 2228 C C . TYR A 1 268 ? -3.930 -2.447 -13.382 1.00 98.06 268 TYR A C 1
ATOM 2230 O O . TYR A 1 268 ? -5.064 -2.415 -12.898 1.00 98.06 268 TYR A O 1
ATOM 2238 N N . MET A 1 269 ? -3.683 -3.020 -14.562 1.00 98.31 269 MET A N 1
ATOM 2239 C CA . MET A 1 269 ? -4.740 -3.579 -15.408 1.00 98.31 269 MET A CA 1
ATOM 2240 C C . MET A 1 269 ? -5.326 -4.876 -14.838 1.00 98.31 269 MET A C 1
ATOM 2242 O O . MET A 1 269 ? -6.531 -5.092 -14.960 1.00 98.31 269 MET A O 1
ATOM 2246 N N . GLU A 1 270 ? -4.523 -5.701 -14.163 1.00 97.69 270 GLU A N 1
ATOM 2247 C CA . GLU A 1 270 ? -4.992 -6.875 -13.415 1.00 97.69 270 GLU A CA 1
ATOM 2248 C C . GLU A 1 270 ? -5.857 -6.463 -12.213 1.00 97.69 270 GLU A C 1
ATOM 2250 O O . GLU A 1 270 ? -6.896 -7.081 -11.961 1.00 97.69 270 GLU A O 1
ATOM 2255 N N . TYR A 1 271 ? -5.516 -5.364 -11.527 1.00 97.56 271 TYR A N 1
ATOM 2256 C CA . TYR A 1 271 ? -6.361 -4.835 -10.453 1.00 97.56 271 TYR A CA 1
ATOM 2257 C C . TYR A 1 271 ? -7.715 -4.320 -10.966 1.00 97.56 271 TYR A C 1
ATOM 2259 O O . TYR A 1 271 ? -8.745 -4.599 -10.352 1.00 97.56 271 TYR A O 1
ATOM 2267 N N . VAL A 1 272 ? -7.753 -3.630 -12.115 1.00 98.06 272 VAL A N 1
ATOM 2268 C CA . VAL A 1 272 ? -9.026 -3.264 -12.771 1.00 98.06 272 VAL A CA 1
ATOM 2269 C C . VAL A 1 272 ? -9.798 -4.528 -13.173 1.00 98.06 272 VAL A C 1
ATOM 2271 O O . VAL A 1 272 ? -10.991 -4.642 -12.885 1.00 98.06 272 VAL A O 1
ATOM 2274 N N . LYS A 1 273 ? -9.119 -5.527 -13.755 1.00 97.81 273 LYS A N 1
ATOM 2275 C CA . LYS A 1 273 ? -9.722 -6.797 -14.188 1.00 97.81 273 LYS A CA 1
ATOM 2276 C C . LYS A 1 273 ? -10.411 -7.568 -13.050 1.00 97.81 273 LYS A C 1
ATOM 2278 O O . LYS A 1 273 ? -11.436 -8.189 -13.319 1.00 97.81 273 LYS A O 1
ATOM 2283 N N . LYS A 1 274 ? -9.936 -7.476 -11.792 1.00 97.38 274 LYS A N 1
ATOM 2284 C CA . LYS A 1 274 ? -10.601 -8.079 -10.606 1.00 97.38 274 LYS A CA 1
ATOM 2285 C C . LYS A 1 274 ? -12.081 -7.674 -10.490 1.00 97.38 274 LYS A C 1
ATOM 2287 O O . LYS A 1 274 ? -12.890 -8.494 -10.063 1.00 97.38 274 LYS A O 1
ATOM 2292 N N . TYR A 1 275 ? -12.433 -6.438 -10.852 1.00 96.94 275 TYR A N 1
ATOM 2293 C CA . TYR A 1 275 ? -13.795 -5.895 -10.703 1.00 96.94 275 TYR A CA 1
ATOM 2294 C C . TYR A 1 275 ? -14.516 -5.675 -12.039 1.00 96.94 275 TYR A C 1
ATOM 2296 O O . TYR A 1 275 ? -15.737 -5.548 -12.056 1.00 96.94 275 TYR A O 1
ATOM 2304 N N . TYR A 1 276 ? -13.777 -5.692 -13.152 1.00 97.31 276 TYR A N 1
ATOM 2305 C CA . TYR A 1 276 ? -14.292 -5.599 -14.520 1.00 97.31 276 TYR A CA 1
ATOM 2306 C C . TYR A 1 276 ? -13.916 -6.862 -15.334 1.00 97.31 276 TYR A C 1
ATOM 2308 O O . TYR A 1 276 ? -13.161 -6.773 -16.309 1.00 97.31 276 TYR A O 1
ATOM 2316 N N . PRO A 1 277 ? -14.394 -8.063 -14.937 1.00 97.00 277 PRO A N 1
ATOM 2317 C CA . PRO A 1 277 ? -13.945 -9.338 -15.506 1.00 97.00 277 PRO A CA 1
ATOM 2318 C C . PRO A 1 277 ? -14.353 -9.543 -16.972 1.00 97.00 277 PRO A C 1
ATOM 2320 O O . PRO A 1 277 ? -13.632 -10.214 -17.710 1.00 97.00 277 PRO A O 1
ATOM 2323 N N . ASP A 1 278 ? -15.443 -8.923 -17.422 1.00 97.12 278 ASP A N 1
ATOM 2324 C CA . ASP A 1 278 ? -15.977 -9.072 -18.784 1.00 97.12 278 ASP A CA 1
ATOM 2325 C C . ASP A 1 278 ? -15.630 -7.889 -19.714 1.00 97.12 278 ASP A C 1
ATOM 2327 O O . ASP A 1 278 ? -16.064 -7.845 -20.863 1.00 97.12 278 ASP A O 1
ATOM 2331 N N . ASP A 1 279 ? -14.836 -6.916 -19.250 1.00 97.75 279 ASP A N 1
ATOM 2332 C CA . ASP A 1 279 ? -14.472 -5.740 -20.049 1.00 97.75 279 ASP A CA 1
ATOM 2333 C C . ASP A 1 279 ? -13.402 -6.080 -21.114 1.00 97.75 279 ASP A C 1
ATOM 2335 O O . ASP A 1 279 ? -12.252 -6.412 -20.799 1.00 97.75 279 ASP A O 1
ATOM 2339 N N . GLU A 1 280 ? -13.784 -5.968 -22.393 1.00 97.31 280 GLU A N 1
ATOM 2340 C CA . GLU A 1 280 ? -12.921 -6.224 -23.556 1.00 97.31 280 GLU A CA 1
ATOM 2341 C C . GLU A 1 280 ? -11.789 -5.196 -23.741 1.00 97.31 280 GLU A C 1
ATOM 2343 O O . GLU A 1 280 ? -10.726 -5.537 -24.268 1.00 97.31 280 GLU A O 1
ATOM 2348 N N . LYS A 1 281 ? -11.982 -3.935 -23.330 1.00 97.12 281 LYS A N 1
ATOM 2349 C CA . LYS A 1 281 ? -10.962 -2.872 -23.401 1.00 97.12 281 LYS A CA 1
ATOM 2350 C C . LYS A 1 281 ? -9.862 -3.165 -22.381 1.00 97.12 281 LYS A C 1
ATOM 2352 O O . LYS A 1 281 ? -8.689 -3.174 -22.752 1.00 97.12 281 LYS A O 1
ATOM 2357 N N . VAL A 1 282 ? -10.237 -3.474 -21.141 1.00 97.88 282 VAL A N 1
ATOM 2358 C CA . VAL A 1 282 ? -9.341 -3.919 -20.062 1.00 97.88 282 VAL A CA 1
ATOM 2359 C C . VAL A 1 282 ? -8.583 -5.176 -20.490 1.00 97.88 282 VAL A C 1
ATOM 2361 O O . VAL A 1 282 ? -7.355 -5.192 -20.444 1.00 97.88 282 VAL A O 1
ATOM 2364 N N . GLU A 1 283 ? -9.292 -6.186 -21.001 1.00 97.69 283 GLU A N 1
ATOM 2365 C CA . GLU A 1 283 ? -8.715 -7.439 -21.508 1.00 97.69 283 GLU A CA 1
ATOM 2366 C C . GLU A 1 283 ? -7.676 -7.216 -22.620 1.00 97.69 283 GLU A C 1
ATOM 2368 O O . GLU A 1 283 ? -6.594 -7.810 -22.618 1.00 97.69 283 GLU A O 1
ATOM 2373 N N . LYS A 1 284 ? -7.992 -6.344 -23.583 1.00 98.06 284 LYS A N 1
ATOM 2374 C CA . LYS A 1 284 ? -7.128 -6.032 -24.728 1.00 98.06 284 LYS A CA 1
ATOM 2375 C C . LYS A 1 284 ? -5.879 -5.252 -24.321 1.00 98.06 284 LYS A C 1
ATOM 2377 O O . LYS A 1 284 ? -4.805 -5.520 -24.859 1.00 98.06 284 LYS A O 1
ATOM 2382 N N . ILE A 1 285 ? -6.010 -4.307 -23.388 1.00 97.88 285 ILE A N 1
ATOM 2383 C CA . ILE A 1 285 ? -4.879 -3.548 -22.837 1.00 97.88 285 ILE A CA 1
ATOM 2384 C C . ILE A 1 285 ? -3.976 -4.486 -22.021 1.00 97.88 285 ILE A C 1
ATOM 2386 O O . ILE A 1 285 ? -2.770 -4.522 -22.259 1.00 97.88 285 ILE A O 1
ATOM 2390 N N . LEU A 1 286 ? -4.557 -5.316 -21.148 1.00 97.44 286 LEU A N 1
ATOM 2391 C CA . LEU A 1 286 ? -3.829 -6.294 -20.337 1.00 97.44 286 LEU A CA 1
ATOM 2392 C C . LEU A 1 286 ? -3.014 -7.264 -21.207 1.00 97.44 286 LEU A C 1
ATOM 2394 O O . LEU A 1 286 ? -1.800 -7.372 -21.039 1.00 97.44 286 LEU A O 1
ATOM 2398 N N . LYS A 1 287 ? -3.641 -7.887 -22.214 1.00 96.88 287 LYS A N 1
ATOM 2399 C CA . LYS A 1 287 ? -2.949 -8.764 -23.178 1.00 96.88 287 LYS A CA 1
ATOM 2400 C C . LYS A 1 287 ? -1.846 -8.050 -23.960 1.00 96.88 287 LYS A C 1
ATOM 2402 O O . LYS A 1 287 ? -0.837 -8.672 -24.295 1.00 96.88 287 LYS A O 1
ATOM 2407 N N . HIS A 1 288 ? -2.008 -6.760 -24.259 1.00 94.50 288 HIS A N 1
ATOM 2408 C CA . HIS A 1 288 ? -0.966 -5.972 -24.913 1.00 94.50 288 HIS A CA 1
ATOM 2409 C C . HIS A 1 288 ? 0.242 -5.745 -23.992 1.00 94.50 288 HIS A C 1
ATOM 2411 O O . HIS A 1 288 ? 1.372 -5.976 -24.424 1.00 94.50 288 HIS A O 1
ATOM 2417 N N . TYR A 1 289 ? 0.023 -5.363 -22.729 1.00 94.50 289 TYR A N 1
ATOM 2418 C CA . TYR A 1 289 ? 1.106 -5.148 -21.765 1.00 94.50 289 TYR A CA 1
ATOM 2419 C C . TYR A 1 289 ? 1.787 -6.449 -21.338 1.00 94.50 289 TYR A C 1
ATOM 2421 O O . TYR A 1 289 ? 3.012 -6.482 -21.331 1.00 94.50 289 TYR A O 1
ATOM 2429 N N . GLN A 1 290 ? 1.053 -7.543 -21.118 1.00 93.94 290 GLN A N 1
ATOM 2430 C CA . GLN A 1 290 ? 1.642 -8.864 -20.857 1.00 93.94 290 GLN A CA 1
ATOM 2431 C C . GLN A 1 290 ? 2.504 -9.344 -22.039 1.00 93.94 290 GLN A C 1
ATOM 2433 O O . GLN A 1 290 ? 3.630 -9.808 -21.845 1.00 93.94 290 GLN A O 1
ATOM 2438 N N . LYS A 1 291 ? 2.036 -9.160 -23.286 1.00 90.19 291 LYS A N 1
ATOM 2439 C CA . LYS A 1 291 ? 2.847 -9.441 -24.481 1.00 90.19 291 LYS A CA 1
ATOM 2440 C C . LYS A 1 291 ? 4.107 -8.566 -24.524 1.00 90.19 291 LYS A C 1
ATOM 2442 O O . LYS A 1 291 ? 5.198 -9.086 -24.752 1.00 90.19 291 LYS A O 1
ATOM 2447 N N . LYS A 1 292 ? 3.976 -7.254 -24.309 1.00 85.56 292 LYS A N 1
ATOM 2448 C CA . LYS A 1 292 ? 5.116 -6.326 -24.324 1.00 85.56 292 LYS A CA 1
ATOM 2449 C C . LYS A 1 292 ? 6.100 -6.595 -23.182 1.00 85.56 292 LYS A C 1
ATOM 2451 O O . LYS A 1 292 ? 7.300 -6.513 -23.411 1.00 85.56 292 LYS A O 1
ATOM 2456 N N . LEU A 1 293 ? 5.635 -7.009 -22.005 1.00 86.31 293 LEU A N 1
ATOM 2457 C CA . LEU A 1 293 ? 6.468 -7.440 -20.880 1.00 86.31 293 LEU A CA 1
ATOM 2458 C C . LEU A 1 293 ? 7.336 -8.652 -21.254 1.00 86.31 293 LEU A C 1
ATOM 2460 O O . LEU A 1 293 ? 8.536 -8.640 -20.980 1.00 86.31 293 LEU A O 1
ATOM 2464 N N . ALA A 1 294 ? 6.765 -9.646 -21.940 1.00 81.50 294 ALA A N 1
ATOM 2465 C CA . ALA A 1 294 ? 7.510 -10.797 -22.455 1.00 81.50 294 ALA A CA 1
ATOM 2466 C C . ALA A 1 294 ? 8.485 -10.424 -23.592 1.00 81.50 294 ALA A C 1
ATOM 2468 O O . ALA A 1 294 ? 9.601 -10.931 -23.637 1.00 81.50 294 ALA A O 1
ATOM 2469 N N . GLU A 1 295 ? 8.106 -9.513 -24.495 1.00 75.62 295 GLU A N 1
ATOM 2470 C CA . GLU A 1 295 ? 8.982 -9.048 -25.583 1.00 75.62 295 GLU A CA 1
ATOM 2471 C C . GLU A 1 295 ? 10.157 -8.175 -25.079 1.00 75.62 295 GLU A C 1
ATOM 2473 O O . GLU A 1 295 ? 11.270 -8.301 -25.594 1.00 75.62 295 GLU A O 1
ATOM 2478 N N . TYR A 1 296 ? 9.928 -7.304 -24.084 1.00 73.06 296 TYR A N 1
ATOM 2479 C CA . TYR A 1 296 ? 10.837 -6.226 -23.639 1.00 73.06 296 TYR A CA 1
ATOM 2480 C C . TYR A 1 296 ? 11.578 -6.544 -22.332 1.00 73.06 296 TYR A C 1
ATOM 2482 O O . TYR A 1 296 ? 12.195 -5.650 -21.737 1.00 73.06 296 TYR A O 1
ATOM 2490 N N . THR A 1 297 ? 11.522 -7.788 -21.863 1.00 79.38 297 THR A N 1
ATOM 2491 C CA . THR A 1 297 ? 12.379 -8.272 -20.776 1.00 79.38 297 THR A CA 1
ATOM 2492 C C . THR A 1 297 ? 13.529 -9.064 -21.384 1.00 79.38 297 THR A C 1
ATOM 2494 O O . THR A 1 297 ? 13.306 -9.983 -22.166 1.00 79.38 297 THR A O 1
ATOM 2497 N N . LEU A 1 298 ? 14.761 -8.672 -21.062 1.00 84.94 298 LEU A N 1
ATOM 2498 C CA . LEU A 1 298 ? 15.979 -9.402 -21.409 1.00 84.94 298 LEU A CA 1
ATOM 2499 C C . LEU A 1 298 ? 16.698 -9.777 -20.114 1.00 84.94 298 LEU A C 1
ATOM 2501 O O . LEU A 1 298 ? 17.017 -8.898 -19.310 1.00 84.94 298 LEU A O 1
ATOM 2505 N N . GLY A 1 299 ? 16.936 -11.071 -19.911 1.00 86.88 299 GLY A N 1
ATOM 2506 C CA . GLY A 1 299 ? 17.779 -11.579 -18.836 1.00 86.88 299 GLY A CA 1
ATOM 2507 C C . GLY A 1 299 ? 19.264 -11.555 -19.205 1.00 86.88 299 GLY A C 1
ATOM 2508 O O . GLY A 1 299 ? 19.642 -11.317 -20.355 1.00 86.88 299 GLY A O 1
ATOM 2509 N N . SER A 1 300 ? 20.125 -11.858 -18.227 1.00 91.31 300 SER A N 1
ATOM 2510 C CA . SER A 1 300 ? 21.571 -11.999 -18.454 1.00 91.31 300 SER A CA 1
ATOM 2511 C C . SER A 1 300 ? 21.891 -13.015 -19.552 1.00 91.31 300 SER A C 1
ATOM 2513 O O . SER A 1 300 ? 22.767 -12.754 -20.371 1.00 91.31 300 SER A O 1
ATOM 2515 N N . ASP A 1 301 ? 21.171 -14.142 -19.607 1.00 91.81 301 ASP A N 1
ATOM 2516 C CA . ASP A 1 301 ? 21.392 -15.178 -20.619 1.00 91.81 301 ASP A CA 1
ATOM 2517 C C . ASP A 1 301 ? 20.969 -14.746 -22.028 1.00 91.81 301 ASP A C 1
ATOM 2519 O O . ASP A 1 301 ? 21.680 -15.056 -22.982 1.00 91.81 301 ASP A O 1
ATOM 2523 N N . ASP A 1 302 ? 19.890 -13.973 -22.189 1.00 91.31 302 ASP A N 1
ATOM 2524 C CA . ASP A 1 302 ? 19.500 -13.446 -23.504 1.00 91.31 302 ASP A CA 1
ATOM 2525 C C . ASP A 1 302 ? 20.584 -12.517 -24.062 1.00 91.31 302 ASP A C 1
ATOM 2527 O O . ASP A 1 302 ? 21.005 -12.652 -25.211 1.00 91.31 302 ASP A O 1
ATOM 2531 N N . ILE A 1 303 ? 21.080 -11.599 -23.226 1.00 93.88 303 ILE A N 1
ATOM 2532 C CA . ILE A 1 303 ? 22.144 -10.655 -23.593 1.00 93.88 303 ILE A CA 1
ATOM 2533 C C . ILE A 1 303 ? 23.462 -11.394 -23.848 1.00 93.88 303 ILE A C 1
ATOM 2535 O O . ILE A 1 303 ? 24.125 -11.110 -24.846 1.00 93.88 303 ILE A O 1
ATOM 2539 N N . LYS A 1 304 ? 23.817 -12.376 -23.007 1.00 95.06 304 LYS A N 1
ATOM 2540 C CA . LYS A 1 304 ? 24.979 -13.255 -23.209 1.00 95.06 304 LYS A CA 1
ATOM 2541 C C . LYS A 1 304 ? 24.898 -13.950 -24.566 1.00 95.06 304 LYS A C 1
ATOM 2543 O O . LYS A 1 304 ? 25.855 -13.892 -25.332 1.00 95.06 304 LYS A O 1
ATOM 2548 N N . ASN A 1 305 ? 23.754 -14.544 -24.894 1.00 93.75 305 ASN A N 1
ATOM 2549 C CA . ASN A 1 305 ? 23.551 -15.270 -26.146 1.00 93.75 305 ASN A CA 1
ATOM 2550 C C . ASN A 1 305 ? 23.571 -14.335 -27.369 1.00 93.75 305 ASN A C 1
ATOM 2552 O O . ASN A 1 305 ? 24.135 -14.703 -28.399 1.00 93.75 305 ASN A O 1
ATOM 2556 N N . ILE A 1 306 ? 23.021 -13.117 -27.262 1.00 93.25 306 ILE A N 1
ATOM 2557 C CA . ILE A 1 306 ? 23.122 -12.089 -28.314 1.00 93.25 306 ILE A CA 1
ATOM 2558 C C . ILE A 1 306 ? 24.583 -11.660 -28.517 1.00 93.25 306 ILE A C 1
ATOM 2560 O O . ILE A 1 306 ? 25.034 -11.587 -29.660 1.00 93.25 306 ILE A O 1
ATOM 2564 N N . TYR A 1 307 ? 25.332 -11.417 -27.435 1.00 93.81 307 TYR A N 1
ATOM 2565 C CA . TYR A 1 307 ? 26.739 -11.016 -27.508 1.00 93.81 307 TYR A CA 1
ATOM 2566 C C . TYR A 1 307 ? 27.628 -12.116 -28.095 1.00 93.81 307 TYR A C 1
ATOM 2568 O O . TYR A 1 307 ? 28.327 -11.873 -29.074 1.00 93.81 307 TYR A O 1
ATOM 2576 N N . CYS A 1 308 ? 27.580 -13.329 -27.536 1.00 93.44 308 CYS A N 1
ATOM 2577 C CA . CYS A 1 308 ? 28.468 -14.429 -27.923 1.00 93.44 308 CYS A CA 1
ATOM 2578 C C . CYS A 1 308 ? 28.268 -14.817 -29.396 1.00 93.44 308 CYS A C 1
ATOM 2580 O O . CYS A 1 308 ? 29.237 -14.951 -30.139 1.00 93.44 308 CYS A O 1
ATOM 2582 N N . LYS A 1 309 ? 27.007 -14.859 -29.854 1.00 93.12 309 LYS A N 1
ATOM 2583 C CA . LYS A 1 309 ? 26.656 -15.081 -31.265 1.00 93.12 309 LYS A CA 1
ATOM 2584 C C . LYS A 1 309 ? 27.125 -13.960 -32.198 1.00 93.12 309 LYS A C 1
ATOM 2586 O O . LYS A 1 309 ? 27.375 -14.219 -33.370 1.00 93.12 309 LYS A O 1
ATOM 2591 N N . ALA A 1 310 ? 27.185 -12.718 -31.723 1.00 91.44 310 ALA A N 1
ATOM 2592 C CA . ALA A 1 310 ? 27.688 -11.603 -32.520 1.00 91.44 310 ALA A CA 1
ATOM 2593 C C . ALA A 1 310 ? 29.224 -11.588 -32.572 1.00 91.44 310 ALA A C 1
ATOM 2595 O O . ALA A 1 310 ? 29.782 -11.273 -33.616 1.00 91.44 310 ALA A O 1
ATOM 2596 N N . ALA A 1 311 ? 29.890 -11.934 -31.468 1.00 90.81 311 ALA A N 1
ATOM 2597 C CA . ALA A 1 311 ? 31.346 -11.935 -31.334 1.00 90.81 311 ALA A CA 1
ATOM 2598 C C . ALA A 1 311 ? 32.041 -13.204 -31.871 1.00 90.81 311 ALA A C 1
ATOM 2600 O O . ALA A 1 311 ? 33.266 -13.220 -31.923 1.00 90.81 311 ALA A O 1
ATOM 2601 N N . ASP A 1 312 ? 31.278 -14.234 -32.254 1.00 91.88 312 ASP A N 1
ATOM 2602 C CA . ASP A 1 312 ? 31.768 -15.561 -32.666 1.00 91.88 312 ASP A CA 1
ATOM 2603 C C . ASP A 1 312 ? 32.636 -16.236 -31.579 1.00 91.88 312 ASP A C 1
ATOM 2605 O O . ASP A 1 312 ? 33.743 -16.716 -31.823 1.00 91.88 312 ASP A O 1
ATOM 2609 N N . ILE A 1 313 ? 32.133 -16.226 -30.336 1.00 91.38 313 ILE A N 1
ATOM 2610 C CA . ILE A 1 313 ? 32.783 -16.848 -29.170 1.00 91.38 313 ILE A CA 1
ATOM 2611 C C . ILE A 1 313 ? 31.839 -17.794 -28.425 1.00 91.38 313 ILE A C 1
ATOM 2613 O O . ILE A 1 313 ? 30.625 -17.594 -28.403 1.00 91.38 313 ILE A O 1
ATOM 2617 N N . GLU A 1 314 ? 32.420 -18.777 -27.737 1.00 92.88 314 GLU A N 1
ATOM 2618 C CA . GLU A 1 314 ? 31.677 -19.674 -26.849 1.00 92.88 314 GLU A CA 1
ATOM 2619 C C . GLU A 1 314 ? 31.222 -18.964 -25.550 1.00 92.88 314 GLU A C 1
ATOM 2621 O O . GLU A 1 314 ? 31.954 -18.097 -25.050 1.00 92.88 314 GLU A O 1
ATOM 2626 N N . PRO A 1 315 ? 30.047 -19.305 -24.971 1.00 92.25 315 PRO A N 1
ATOM 2627 C CA . PRO A 1 315 ? 29.501 -18.612 -23.797 1.00 92.25 315 PRO A CA 1
ATOM 2628 C C . PRO A 1 315 ? 30.193 -18.928 -22.459 1.00 92.25 315 PRO A C 1
ATOM 2630 O O . PRO A 1 315 ? 29.915 -18.264 -21.456 1.00 92.25 315 PRO A O 1
ATOM 2633 N N . GLU A 1 316 ? 31.052 -19.945 -22.396 1.00 92.75 316 GLU A N 1
ATOM 2634 C CA . GLU A 1 316 ? 31.749 -20.363 -21.178 1.00 92.75 316 GLU A CA 1
ATOM 2635 C C . GLU A 1 316 ? 32.648 -19.249 -20.613 1.00 92.75 316 GLU A C 1
ATOM 2637 O O . GLU A 1 316 ? 33.447 -18.617 -21.309 1.00 92.75 316 GLU A O 1
ATOM 2642 N N . GLY A 1 317 ? 32.516 -19.010 -19.305 1.00 90.81 317 GLY A N 1
ATOM 2643 C CA . GLY A 1 317 ? 33.219 -17.937 -18.596 1.00 90.81 317 GLY A CA 1
ATOM 2644 C C . GLY A 1 317 ? 32.648 -16.531 -18.832 1.00 90.81 317 GLY A C 1
ATOM 2645 O O . GLY A 1 317 ? 33.108 -15.595 -18.174 1.00 90.81 317 GLY A O 1
ATOM 2646 N N . ILE A 1 318 ? 31.650 -16.366 -19.715 1.00 95.31 318 ILE A N 1
ATOM 2647 C CA . ILE A 1 318 ? 30.993 -15.078 -19.971 1.00 95.31 318 ILE A CA 1
ATOM 2648 C C . ILE A 1 318 ? 29.899 -14.810 -18.931 1.00 95.31 318 ILE A C 1
ATOM 2650 O O . ILE A 1 318 ? 28.956 -15.590 -18.780 1.00 95.31 318 ILE A O 1
ATOM 2654 N N . THR A 1 319 ? 29.987 -13.669 -18.248 1.00 95.31 319 THR A N 1
ATOM 2655 C CA . THR A 1 319 ? 28.958 -13.172 -17.322 1.00 95.31 319 THR A CA 1
ATOM 2656 C C . THR A 1 319 ? 28.495 -11.767 -17.704 1.00 95.31 319 THR A C 1
ATOM 2658 O O . THR A 1 319 ? 29.215 -10.996 -18.341 1.00 95.31 319 THR A O 1
ATOM 2661 N N . VAL A 1 320 ? 27.238 -11.462 -17.368 1.00 94.75 320 VAL A N 1
ATOM 2662 C CA . VAL A 1 320 ? 26.507 -10.290 -17.866 1.00 94.75 320 VAL A CA 1
ATOM 2663 C C . VAL A 1 320 ? 25.604 -9.727 -16.772 1.00 94.75 320 VAL A C 1
ATOM 2665 O O . VAL A 1 320 ? 24.812 -10.469 -16.185 1.00 94.75 320 VAL A O 1
ATOM 2668 N N . SER A 1 321 ? 25.674 -8.412 -16.550 1.00 88.94 321 SER A N 1
ATOM 2669 C CA . SER A 1 321 ? 24.793 -7.688 -15.622 1.00 88.94 321 SER A CA 1
ATOM 2670 C C . SER A 1 321 ? 23.897 -6.688 -16.379 1.00 88.94 321 SER A C 1
ATOM 2672 O O . SER A 1 321 ? 24.401 -5.646 -16.806 1.00 88.94 321 SER A O 1
ATOM 2674 N N . PRO A 1 322 ? 22.603 -6.995 -16.607 1.00 90.12 322 PRO A N 1
ATOM 2675 C CA . PRO A 1 322 ? 21.668 -6.113 -17.308 1.00 90.12 322 PRO A CA 1
ATOM 2676 C C . PRO A 1 322 ? 21.215 -4.915 -16.460 1.00 90.12 322 PRO A C 1
ATOM 2678 O O . PRO A 1 322 ? 20.689 -5.079 -15.361 1.00 90.12 322 PRO A O 1
ATOM 2681 N N . LEU A 1 323 ? 21.298 -3.715 -17.037 1.00 90.38 323 LEU A N 1
ATOM 2682 C CA . LEU A 1 323 ? 20.705 -2.479 -16.528 1.00 90.38 323 LEU A CA 1
ATOM 2683 C C . LEU A 1 323 ? 19.723 -1.909 -17.575 1.00 90.38 323 LEU A C 1
ATOM 2685 O O . LEU A 1 323 ? 20.168 -1.395 -18.606 1.00 90.38 323 LEU A O 1
ATOM 2689 N N . PRO A 1 324 ? 18.396 -1.993 -17.361 1.00 87.81 324 PRO A N 1
ATOM 2690 C CA . PRO A 1 324 ? 17.419 -1.411 -18.277 1.00 87.81 324 PRO A CA 1
ATOM 2691 C C . PRO A 1 324 ? 17.452 0.123 -18.230 1.00 87.81 324 PRO A C 1
ATOM 26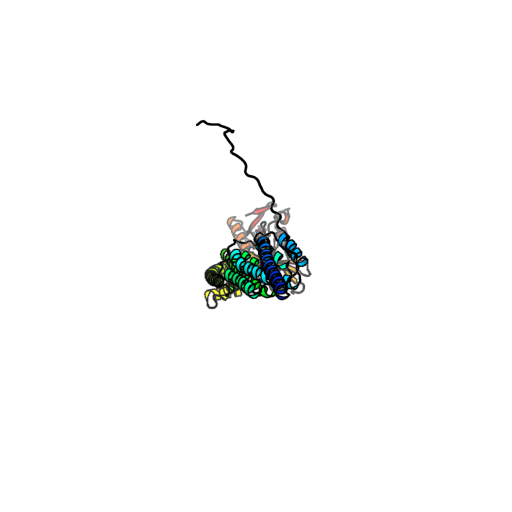93 O O . PRO A 1 324 ? 17.510 0.715 -17.153 1.00 87.81 324 PRO A O 1
ATOM 2696 N N . GLN A 1 325 ? 17.368 0.765 -19.395 1.00 86.50 325 GLN A N 1
ATOM 2697 C CA . GLN A 1 325 ? 17.281 2.221 -19.558 1.00 86.50 325 GLN A CA 1
ATOM 2698 C C . GLN A 1 325 ? 16.334 2.582 -20.714 1.00 86.50 325 GLN A C 1
ATOM 2700 O O . GLN A 1 325 ? 16.062 1.756 -21.585 1.00 86.50 325 GLN A O 1
ATOM 2705 N N . MET A 1 326 ? 15.840 3.821 -20.743 1.00 84.38 326 MET A N 1
ATOM 2706 C CA . MET A 1 326 ? 15.026 4.355 -21.842 1.00 84.38 326 MET A CA 1
ATOM 2707 C C . MET A 1 326 ? 15.847 5.364 -22.649 1.00 84.38 326 MET A C 1
ATOM 2709 O O . MET A 1 326 ? 16.438 6.274 -22.072 1.00 84.38 326 MET A O 1
ATOM 2713 N N . VAL A 1 327 ? 15.861 5.229 -23.977 1.00 87.62 327 VAL A N 1
ATOM 2714 C CA . VAL A 1 327 ? 16.561 6.140 -24.897 1.00 87.62 327 VAL A CA 1
ATOM 2715 C C . VAL A 1 327 ? 15.616 6.493 -26.040 1.00 87.62 327 VAL A C 1
ATOM 2717 O O . VAL A 1 327 ? 15.136 5.611 -26.747 1.00 87.62 327 VAL A O 1
ATOM 2720 N N . ASN A 1 328 ? 15.317 7.783 -26.215 1.00 84.88 328 ASN A N 1
ATOM 2721 C CA . ASN A 1 328 ? 14.414 8.298 -27.259 1.00 84.88 328 ASN A CA 1
ATOM 2722 C C . ASN A 1 328 ? 13.021 7.623 -27.312 1.00 84.88 328 ASN A C 1
ATOM 2724 O O . ASN A 1 328 ? 12.401 7.551 -28.370 1.00 84.88 328 ASN A O 1
ATOM 2728 N N . GLY A 1 329 ? 12.520 7.135 -26.170 1.00 77.31 329 GLY A N 1
ATOM 2729 C CA . GLY A 1 329 ? 11.233 6.434 -26.054 1.00 77.31 329 GLY A CA 1
ATOM 2730 C C . GLY A 1 329 ? 11.286 4.924 -26.323 1.00 77.31 329 GLY A C 1
ATOM 2731 O O . GLY A 1 329 ? 10.293 4.237 -26.107 1.00 77.31 329 GLY A O 1
ATOM 2732 N N . GLU A 1 330 ? 12.434 4.381 -26.730 1.00 84.56 330 GLU A N 1
ATOM 2733 C CA . GLU A 1 330 ? 12.667 2.939 -26.825 1.00 84.56 330 GLU A CA 1
ATOM 2734 C C . GLU A 1 330 ? 13.388 2.423 -25.566 1.00 84.56 330 GLU A C 1
ATOM 2736 O O . GLU A 1 330 ? 14.248 3.098 -24.997 1.00 84.56 330 GLU A O 1
ATOM 2741 N N . LYS A 1 331 ? 13.072 1.194 -25.141 1.00 86.06 331 LYS A N 1
ATOM 2742 C CA . LYS A 1 331 ? 13.763 0.529 -24.029 1.00 86.06 331 LYS A CA 1
ATOM 2743 C C . LYS A 1 331 ? 15.031 -0.157 -24.528 1.00 86.06 331 LYS A C 1
ATOM 2745 O O . LYS A 1 331 ? 14.994 -0.910 -25.502 1.00 86.06 331 LYS A O 1
ATOM 2750 N N . TYR A 1 332 ? 16.127 0.041 -23.814 1.00 91.69 332 TYR A N 1
ATOM 2751 C CA . TYR A 1 332 ? 17.407 -0.620 -24.025 1.00 91.69 332 TYR A CA 1
ATOM 2752 C C . TYR A 1 332 ? 17.867 -1.316 -22.741 1.00 91.69 332 TYR A C 1
ATOM 2754 O O . TYR A 1 332 ? 17.416 -1.001 -21.642 1.00 91.69 332 TYR A O 1
ATOM 2762 N N . TYR A 1 333 ? 18.790 -2.257 -22.887 1.00 93.12 333 TYR A N 1
ATOM 2763 C CA . TYR A 1 333 ? 19.548 -2.851 -21.796 1.00 93.12 333 TYR A CA 1
ATOM 2764 C C . TYR A 1 333 ? 21.022 -2.528 -22.004 1.00 93.12 333 TYR A C 1
ATOM 2766 O O . TYR A 1 333 ? 21.627 -3.016 -22.960 1.00 93.12 333 TYR A O 1
ATOM 2774 N N . TYR A 1 334 ? 21.582 -1.696 -21.127 1.00 94.19 334 TYR A N 1
ATOM 2775 C CA . TYR A 1 334 ? 23.029 -1.585 -20.975 1.00 94.19 334 TYR A CA 1
ATOM 2776 C C . TYR A 1 334 ? 23.525 -2.831 -20.240 1.00 94.19 334 TYR A C 1
ATOM 2778 O O . TYR A 1 334 ? 22.861 -3.300 -19.315 1.00 94.19 334 TYR A O 1
ATOM 2786 N N . ALA A 1 335 ? 24.679 -3.368 -20.618 1.00 94.69 335 ALA A N 1
ATOM 2787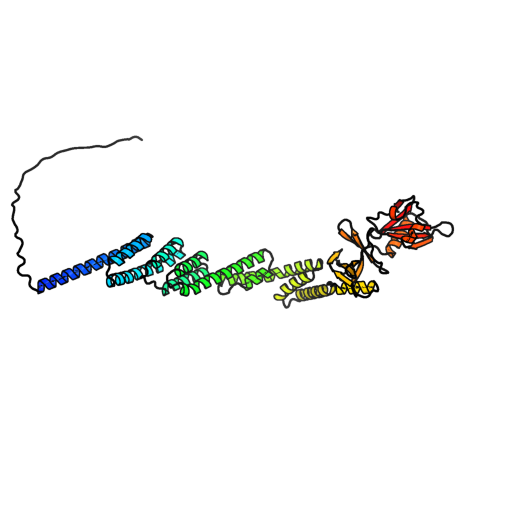 C CA . ALA A 1 335 ? 25.333 -4.413 -19.847 1.00 94.69 335 ALA A CA 1
ATOM 2788 C C . ALA A 1 335 ? 26.853 -4.356 -19.984 1.00 94.69 335 ALA A C 1
ATOM 2790 O O . ALA A 1 335 ? 27.396 -4.186 -21.077 1.00 94.69 335 ALA A O 1
ATOM 2791 N N . GLU A 1 336 ? 27.544 -4.587 -18.873 1.00 94.62 336 GLU A N 1
ATOM 2792 C CA . GLU A 1 336 ? 28.944 -4.993 -18.920 1.00 94.62 336 GLU A CA 1
ATOM 2793 C C . GLU A 1 336 ? 29.020 -6.474 -19.293 1.00 94.62 336 GLU A C 1
ATOM 2795 O O . GLU A 1 336 ? 28.297 -7.301 -18.728 1.00 94.62 336 GLU A O 1
ATOM 2800 N N . ILE A 1 337 ? 29.905 -6.803 -20.233 1.00 94.50 337 ILE A N 1
ATOM 2801 C CA . ILE A 1 337 ? 30.243 -8.177 -20.594 1.00 94.50 337 ILE A CA 1
ATOM 2802 C C . ILE A 1 337 ? 31.594 -8.497 -19.969 1.00 94.50 337 ILE A C 1
ATOM 2804 O O . ILE A 1 337 ? 32.599 -7.848 -20.280 1.00 94.50 337 ILE A O 1
ATOM 2808 N N . LEU A 1 338 ? 31.627 -9.500 -19.098 1.00 94.56 338 LEU A N 1
ATOM 2809 C CA . LEU A 1 338 ? 32.838 -9.946 -18.426 1.00 94.56 338 LEU A CA 1
ATOM 2810 C C . LEU A 1 338 ? 33.204 -11.358 -18.879 1.00 94.56 338 LEU A C 1
ATOM 2812 O O . LEU A 1 338 ? 32.325 -12.197 -19.045 1.00 94.56 338 LEU A O 1
ATOM 2816 N N . LYS A 1 339 ? 34.502 -11.629 -19.023 1.00 93.06 339 LYS A N 1
ATOM 2817 C CA . LYS A 1 339 ? 35.059 -12.976 -19.160 1.00 93.06 339 LYS A CA 1
ATOM 2818 C C . LYS A 1 339 ? 35.996 -13.246 -17.992 1.00 93.06 339 LYS A C 1
ATOM 2820 O O . LYS A 1 339 ? 36.877 -12.431 -17.716 1.00 93.06 339 LYS A O 1
ATOM 2825 N N . ASP A 1 340 ? 35.768 -14.341 -17.270 1.00 90.00 340 ASP A N 1
ATOM 2826 C CA . ASP A 1 340 ? 36.559 -14.738 -16.092 1.00 90.00 340 ASP A CA 1
ATOM 2827 C C . ASP A 1 340 ? 36.715 -13.598 -15.055 1.00 90.00 340 ASP A C 1
ATOM 2829 O O . ASP A 1 340 ? 37.775 -13.384 -14.464 1.00 90.00 340 ASP A O 1
ATOM 2833 N N . GLY A 1 341 ? 35.648 -12.806 -14.877 1.00 88.69 341 GLY A N 1
ATOM 2834 C CA . GLY A 1 341 ? 35.602 -11.653 -13.967 1.00 88.69 341 GLY A CA 1
ATOM 2835 C C . GLY A 1 341 ? 36.250 -10.359 -14.483 1.00 88.69 341 GLY A C 1
ATOM 2836 O O . GLY A 1 341 ? 36.281 -9.372 -13.751 1.00 88.69 341 GLY A O 1
ATOM 2837 N N . LYS A 1 342 ? 36.750 -10.316 -15.726 1.00 90.94 342 LYS A N 1
ATOM 2838 C CA . LYS A 1 342 ? 37.317 -9.109 -16.358 1.00 90.94 342 LYS A CA 1
ATOM 2839 C C . LYS A 1 342 ? 36.372 -8.567 -17.425 1.00 90.94 342 LYS A C 1
ATOM 2841 O O . LYS A 1 342 ? 35.967 -9.318 -18.306 1.00 90.94 342 LYS A O 1
ATOM 2846 N N . ARG A 1 343 ? 36.051 -7.270 -17.393 1.00 91.94 343 ARG A N 1
ATOM 2847 C CA . ARG A 1 343 ? 35.223 -6.620 -18.425 1.00 91.94 343 ARG A CA 1
ATOM 2848 C C . ARG A 1 343 ? 35.936 -6.648 -19.781 1.00 91.94 343 ARG A C 1
ATOM 2850 O O . ARG A 1 343 ? 37.008 -6.063 -19.917 1.00 91.94 343 ARG A O 1
ATOM 2857 N N . ILE A 1 344 ? 35.336 -7.327 -20.758 1.00 91.50 344 ILE A N 1
ATOM 2858 C CA . ILE A 1 344 ? 35.817 -7.422 -22.148 1.00 91.50 344 ILE A CA 1
ATOM 2859 C C . ILE A 1 344 ? 35.016 -6.538 -23.108 1.00 91.50 344 ILE A C 1
ATOM 2861 O O . ILE A 1 344 ? 35.524 -6.184 -24.168 1.00 91.50 344 ILE A O 1
ATOM 2865 N N . ASN A 1 345 ? 33.781 -6.170 -22.747 1.00 92.25 345 ASN A N 1
ATOM 2866 C CA . ASN A 1 345 ? 32.947 -5.269 -23.538 1.00 92.25 345 ASN A CA 1
ATOM 2867 C C . ASN A 1 345 ? 31.931 -4.507 -22.669 1.00 92.25 345 ASN A C 1
ATOM 2869 O O . ASN A 1 345 ? 31.628 -4.902 -21.542 1.00 92.25 345 ASN A O 1
ATOM 2873 N N . GLU A 1 346 ? 31.372 -3.438 -23.225 1.00 93.69 346 GLU A N 1
ATOM 2874 C CA . GLU A 1 346 ? 30.192 -2.727 -22.717 1.00 93.69 346 GLU A CA 1
ATOM 2875 C C . GLU A 1 346 ? 29.196 -2.659 -23.884 1.00 93.69 346 GLU A C 1
ATOM 2877 O O . GLU A 1 346 ? 29.552 -2.210 -24.977 1.00 93.69 346 GLU A O 1
ATOM 2882 N N . VAL A 1 347 ? 27.964 -3.135 -23.691 1.00 94.69 347 VAL A N 1
ATOM 2883 C CA . VAL A 1 347 ? 26.954 -3.233 -24.757 1.00 94.69 347 VAL A CA 1
ATOM 2884 C C . VAL A 1 347 ? 25.670 -2.505 -24.396 1.00 94.69 347 VAL A C 1
ATOM 2886 O O . VAL A 1 347 ? 25.324 -2.370 -23.226 1.00 94.69 347 VAL A O 1
ATOM 2889 N N . LEU A 1 348 ? 24.935 -2.088 -25.422 1.00 95.44 348 LEU A N 1
ATOM 2890 C CA . LEU A 1 348 ? 23.583 -1.560 -25.320 1.00 95.44 348 LEU A CA 1
ATOM 2891 C C . LEU A 1 348 ? 22.697 -2.310 -26.322 1.00 95.44 348 LEU A C 1
ATOM 2893 O O . LEU A 1 348 ? 22.957 -2.286 -27.526 1.00 95.44 348 LEU A O 1
ATOM 2897 N N . ILE A 1 349 ? 21.669 -3.008 -25.838 1.00 94.38 349 ILE A N 1
ATOM 2898 C CA . ILE A 1 349 ? 20.781 -3.844 -26.662 1.00 94.38 349 ILE A CA 1
ATOM 2899 C C . ILE A 1 349 ? 19.361 -3.291 -26.629 1.00 94.38 349 ILE A C 1
ATOM 2901 O O . ILE A 1 349 ? 18.771 -3.143 -25.562 1.00 94.38 349 ILE A O 1
ATOM 2905 N N . ASN A 1 350 ? 18.792 -3.017 -27.803 1.00 92.25 350 ASN A N 1
ATOM 2906 C CA . ASN A 1 350 ? 17.394 -2.610 -27.944 1.00 92.25 350 ASN A CA 1
ATOM 2907 C C . ASN A 1 350 ? 16.458 -3.748 -27.498 1.00 92.25 350 ASN A C 1
ATOM 2909 O O . ASN A 1 350 ? 16.553 -4.868 -28.004 1.00 92.25 350 ASN A O 1
ATOM 2913 N N . ALA A 1 351 ? 15.541 -3.472 -26.571 1.00 88.69 351 ALA A N 1
ATOM 2914 C CA . ALA A 1 351 ? 14.705 -4.499 -25.958 1.00 88.69 351 ALA A CA 1
ATOM 2915 C C . ALA A 1 351 ? 13.699 -5.129 -26.936 1.00 88.69 351 ALA A C 1
ATOM 2917 O O . ALA A 1 351 ? 13.372 -6.299 -26.770 1.00 88.69 351 ALA A O 1
ATOM 2918 N N . GLU A 1 352 ? 13.237 -4.406 -27.959 1.00 84.00 352 GLU A N 1
ATOM 2919 C CA . GLU A 1 352 ? 12.252 -4.900 -28.931 1.00 84.00 352 GLU A CA 1
ATOM 2920 C C . GLU A 1 352 ? 12.926 -5.608 -30.110 1.00 84.00 352 GLU A C 1
ATOM 2922 O O . GLU A 1 352 ? 12.725 -6.799 -30.339 1.00 84.00 352 GLU A O 1
ATOM 2927 N N . ASN A 1 353 ? 13.765 -4.880 -30.849 1.00 88.94 353 ASN A N 1
ATOM 2928 C CA . ASN A 1 353 ? 14.352 -5.346 -32.107 1.00 88.94 353 ASN A CA 1
ATOM 2929 C C . ASN A 1 353 ? 15.711 -6.056 -31.935 1.00 88.94 353 ASN A C 1
ATOM 2931 O O . ASN A 1 353 ? 16.321 -6.452 -32.929 1.00 88.94 353 ASN A O 1
ATOM 2935 N N . LYS A 1 354 ? 16.183 -6.207 -30.687 1.00 89.94 354 LYS A N 1
ATOM 2936 C CA . LYS A 1 354 ? 17.403 -6.929 -30.274 1.00 89.94 354 LYS A CA 1
ATOM 2937 C C . LYS A 1 354 ? 18.704 -6.457 -30.953 1.00 89.94 354 LYS A C 1
ATOM 2939 O O . LYS A 1 354 ? 19.720 -7.146 -30.879 1.00 89.94 354 LYS A O 1
ATOM 2944 N N . LYS A 1 355 ? 18.718 -5.276 -31.593 1.00 92.06 355 LYS A N 1
ATOM 2945 C CA . LYS A 1 355 ? 19.943 -4.667 -32.143 1.00 92.06 355 LYS A CA 1
ATOM 2946 C C . LYS A 1 355 ? 20.913 -4.352 -31.008 1.00 92.06 355 LYS A C 1
ATOM 2948 O O . LYS A 1 355 ? 20.573 -3.594 -30.100 1.00 92.06 355 LYS A O 1
ATOM 2953 N N . MET A 1 356 ? 22.124 -4.887 -31.114 1.00 93.75 356 MET A N 1
ATOM 2954 C CA . MET A 1 356 ? 23.244 -4.566 -30.237 1.00 93.75 356 MET A CA 1
ATOM 2955 C C . MET A 1 356 ? 24.072 -3.399 -30.789 1.00 93.75 356 MET A C 1
ATOM 2957 O O . MET A 1 356 ? 24.285 -3.280 -32.003 1.00 93.75 356 MET A O 1
ATOM 2961 N N . TYR A 1 357 ? 24.556 -2.578 -29.864 1.00 94.50 357 TYR A N 1
ATOM 2962 C CA . TYR A 1 357 ? 25.519 -1.501 -30.045 1.00 94.50 357 TYR A CA 1
ATOM 2963 C C . TYR A 1 357 ? 26.665 -1.731 -29.045 1.00 94.50 357 TYR A C 1
ATOM 2965 O O . TYR A 1 357 ? 26.409 -2.106 -27.902 1.00 94.50 357 TYR A O 1
ATOM 2973 N N . LEU A 1 358 ? 27.914 -1.525 -29.464 1.00 93.62 358 LEU A N 1
ATOM 2974 C CA . LEU A 1 358 ? 29.104 -1.619 -28.611 1.00 93.62 358 LEU A CA 1
ATOM 2975 C C . LEU A 1 358 ? 29.520 -0.239 -28.105 1.00 93.62 358 LEU A C 1
ATOM 2977 O O . LEU A 1 358 ? 29.401 0.750 -28.830 1.00 93.62 358 LEU A O 1
ATOM 2981 N N . TYR A 1 359 ? 30.050 -0.163 -26.891 1.00 92.44 359 TYR A N 1
ATOM 2982 C CA . TYR A 1 359 ? 30.547 1.093 -26.346 1.00 92.44 359 TYR A CA 1
ATOM 2983 C C . TYR A 1 359 ? 31.844 1.529 -27.037 1.00 92.44 359 TYR A C 1
ATOM 2985 O O . TYR A 1 359 ? 32.777 0.729 -27.184 1.00 92.44 359 TYR A O 1
ATOM 2993 N N . LYS A 1 360 ? 31.931 2.805 -27.432 1.00 89.75 360 LYS A N 1
ATOM 2994 C CA . LYS A 1 360 ? 33.140 3.382 -28.035 1.00 89.75 360 LYS A CA 1
ATOM 2995 C C . LYS A 1 360 ? 33.196 4.900 -27.867 1.00 89.75 360 LYS A C 1
ATOM 2997 O O . LYS A 1 360 ? 32.363 5.603 -28.433 1.00 89.75 360 LYS A O 1
ATOM 3002 N N . ASP A 1 361 ? 34.198 5.404 -27.154 1.00 86.88 361 ASP A N 1
ATOM 3003 C CA . ASP A 1 361 ? 34.501 6.839 -27.060 1.00 86.88 361 ASP A CA 1
ATOM 3004 C C . ASP A 1 361 ? 35.938 7.136 -27.560 1.00 86.88 361 ASP A C 1
ATOM 3006 O O . ASP A 1 361 ? 36.445 6.430 -28.442 1.00 86.88 361 ASP A O 1
ATOM 3010 N N . GLY A 1 362 ? 36.565 8.228 -27.113 1.00 78.56 362 GLY A N 1
ATOM 3011 C CA . GLY A 1 362 ? 37.948 8.579 -27.470 1.00 78.56 362 GLY A CA 1
ATOM 3012 C C . GLY A 1 362 ? 39.027 7.986 -26.543 1.00 78.56 362 GLY A C 1
ATOM 3013 O O . GLY A 1 362 ? 40.193 7.901 -26.937 1.00 78.56 362 GLY A O 1
ATOM 3014 N N . GLU A 1 363 ? 38.647 7.540 -25.342 1.00 78.06 363 GLU A N 1
ATOM 3015 C CA . GLU A 1 363 ? 39.519 6.955 -24.311 1.00 78.06 363 GLU A CA 1
ATOM 3016 C C . GLU A 1 363 ? 39.342 5.422 -24.192 1.00 78.06 363 GLU A C 1
ATOM 3018 O O . GLU A 1 363 ? 40.295 4.714 -23.859 1.00 78.06 363 GLU A O 1
ATOM 3023 N N . ARG A 1 364 ? 38.148 4.894 -24.502 1.00 79.94 364 ARG A N 1
ATOM 3024 C CA . ARG A 1 364 ? 37.756 3.477 -24.418 1.00 79.94 364 ARG A CA 1
ATOM 3025 C C . ARG A 1 364 ? 37.212 2.951 -25.749 1.00 79.94 364 ARG A C 1
ATOM 3027 O O . ARG A 1 364 ? 36.236 3.461 -26.295 1.00 79.94 364 ARG A O 1
ATOM 3034 N N . SER A 1 365 ? 37.780 1.839 -26.207 1.00 77.00 365 SER A N 1
ATOM 3035 C CA . SER A 1 365 ? 37.205 0.969 -27.237 1.00 77.00 365 SER A CA 1
ATOM 3036 C C . SER A 1 365 ? 37.479 -0.478 -26.851 1.00 77.00 365 SER A C 1
ATOM 3038 O O . SER A 1 365 ? 38.602 -0.808 -26.472 1.00 77.00 365 SER A O 1
ATOM 3040 N N . TYR A 1 366 ? 36.469 -1.329 -26.984 1.00 80.62 366 TYR A N 1
ATOM 3041 C CA . TYR A 1 366 ? 36.581 -2.770 -26.765 1.00 80.62 366 TYR A CA 1
ATOM 3042 C C . TYR A 1 366 ? 36.931 -3.515 -28.057 1.00 80.62 366 TYR A C 1
ATOM 3044 O O . TYR A 1 366 ? 37.171 -2.887 -29.096 1.00 80.62 366 TYR A O 1
ATOM 3052 N N . GLU A 1 367 ? 36.993 -4.848 -27.990 1.00 73.38 367 GLU A N 1
ATOM 3053 C CA . GLU A 1 367 ? 37.207 -5.698 -29.163 1.00 73.38 367 GLU A CA 1
ATOM 3054 C C . GLU A 1 367 ? 36.121 -5.423 -30.218 1.00 73.38 367 GLU A C 1
ATOM 3056 O O . GLU A 1 367 ? 34.922 -5.416 -29.923 1.00 73.38 367 GLU A O 1
ATOM 3061 N N . ASN A 1 368 ? 36.544 -5.129 -31.454 1.00 70.12 368 ASN A N 1
ATOM 3062 C CA . ASN A 1 368 ? 35.612 -4.813 -32.534 1.00 70.12 368 ASN A CA 1
ATOM 3063 C C . ASN A 1 368 ? 34.981 -6.108 -33.053 1.00 70.12 368 ASN A C 1
ATOM 3065 O O . ASN A 1 368 ? 35.648 -6.898 -33.718 1.00 70.12 368 ASN A O 1
ATOM 3069 N N . ILE A 1 369 ? 33.681 -6.267 -32.825 1.00 81.12 369 ILE A N 1
ATOM 3070 C CA . ILE A 1 369 ? 32.850 -7.195 -33.595 1.00 81.12 369 ILE A CA 1
ATOM 3071 C C . ILE A 1 369 ? 32.679 -6.626 -35.012 1.00 81.12 369 ILE A C 1
ATOM 3073 O O . ILE A 1 369 ? 32.520 -5.410 -35.176 1.00 81.12 369 ILE A O 1
ATOM 3077 N N . ASP A 1 370 ? 32.706 -7.475 -36.043 1.00 73.75 370 ASP A N 1
ATOM 3078 C CA . ASP A 1 370 ? 32.519 -6.994 -37.414 1.00 73.75 370 ASP A CA 1
ATOM 3079 C C . ASP A 1 370 ? 31.105 -6.418 -37.622 1.00 73.75 370 ASP A C 1
ATOM 3081 O O . ASP A 1 370 ? 30.114 -6.868 -37.045 1.00 73.75 370 ASP A O 1
ATOM 3085 N N . HIS A 1 371 ? 31.025 -5.361 -38.429 1.00 72.50 371 HIS A N 1
ATOM 3086 C CA . HIS A 1 371 ? 29.808 -4.601 -38.726 1.00 72.50 371 HIS A CA 1
ATOM 3087 C C . HIS A 1 371 ? 29.090 -4.040 -37.472 1.00 72.50 371 HIS A C 1
ATOM 3089 O O . HIS A 1 371 ? 27.900 -3.705 -37.528 1.00 72.50 371 HIS A O 1
ATOM 3095 N N . ALA A 1 372 ? 29.803 -3.901 -36.345 1.00 81.50 372 ALA A N 1
ATOM 3096 C CA . ALA A 1 372 ? 29.265 -3.338 -35.111 1.00 81.50 372 ALA A CA 1
ATOM 3097 C C . ALA A 1 372 ? 28.688 -1.923 -35.298 1.00 81.50 372 ALA A C 1
ATOM 3099 O O . ALA A 1 372 ? 29.228 -1.076 -36.013 1.00 81.50 372 ALA A O 1
ATOM 3100 N N . ARG A 1 373 ? 27.588 -1.662 -34.587 1.00 90.75 373 ARG A N 1
ATOM 3101 C CA . ARG A 1 373 ? 27.083 -0.309 -34.314 1.00 90.75 373 ARG A CA 1
ATOM 3102 C C . ARG A 1 373 ? 27.694 0.163 -33.005 1.00 90.75 373 ARG A C 1
ATOM 3104 O O . ARG A 1 373 ? 27.983 -0.672 -32.150 1.00 90.75 373 ARG A O 1
ATOM 3111 N N . PHE A 1 374 ? 27.840 1.471 -32.825 1.00 92.62 374 PHE A N 1
ATOM 3112 C CA . PHE A 1 374 ? 28.470 2.025 -31.629 1.00 92.62 374 PHE A CA 1
ATOM 3113 C C . PHE A 1 374 ? 27.552 2.989 -30.879 1.00 92.62 374 PHE A C 1
ATOM 3115 O O . PHE A 1 374 ? 26.665 3.604 -31.478 1.00 92.62 374 PHE A O 1
ATOM 3122 N N . PHE A 1 375 ? 27.768 3.094 -29.572 1.00 93.88 375 PHE A N 1
ATOM 3123 C CA . PHE A 1 375 ? 27.183 4.114 -28.708 1.00 93.88 375 PHE A CA 1
ATOM 3124 C C . PHE A 1 375 ? 28.250 4.669 -27.752 1.00 93.88 375 PHE A C 1
ATOM 3126 O O . PHE A 1 375 ? 29.274 4.023 -27.510 1.00 93.88 375 PHE A O 1
ATOM 3133 N N . ARG A 1 376 ? 27.996 5.848 -27.184 1.00 91.75 376 ARG A N 1
ATOM 3134 C CA . ARG A 1 376 ? 28.764 6.417 -26.066 1.00 91.75 376 ARG A CA 1
ATOM 3135 C C . ARG A 1 376 ? 27.830 7.037 -25.032 1.00 91.75 376 ARG A C 1
ATOM 3137 O O . ARG A 1 376 ? 26.638 7.194 -25.290 1.00 91.75 376 ARG A O 1
ATOM 3144 N N . LEU A 1 377 ? 28.394 7.427 -23.892 1.00 89.50 377 LEU A N 1
ATOM 3145 C CA . LEU A 1 377 ? 27.786 8.420 -23.008 1.00 89.50 377 LEU A CA 1
ATOM 3146 C C . LEU A 1 377 ? 28.415 9.786 -23.304 1.00 89.50 377 LEU A C 1
ATOM 3148 O O . LEU A 1 377 ? 29.632 9.872 -23.483 1.00 89.50 377 LEU A O 1
ATOM 3152 N N . ASN A 1 378 ? 27.604 10.838 -23.374 1.00 85.88 378 ASN A N 1
ATOM 3153 C CA . ASN A 1 378 ? 28.089 12.209 -23.539 1.00 85.88 378 ASN A CA 1
ATOM 3154 C C . ASN A 1 378 ? 28.463 12.850 -22.186 1.00 85.88 378 ASN A C 1
ATOM 3156 O O . ASN A 1 378 ? 28.378 12.217 -21.132 1.00 85.88 378 ASN A O 1
ATOM 3160 N N . THR A 1 379 ? 28.864 14.125 -22.190 1.00 82.31 379 THR A N 1
ATOM 3161 C CA . THR A 1 379 ? 29.273 14.856 -20.971 1.00 82.31 379 THR A CA 1
ATOM 3162 C C . THR A 1 379 ? 28.172 15.003 -19.917 1.00 82.31 379 THR A C 1
ATOM 3164 O O . THR A 1 379 ? 28.483 15.271 -18.759 1.00 82.31 379 THR A O 1
ATOM 3167 N N . ASN A 1 380 ? 26.907 14.826 -20.302 1.00 86.31 380 ASN A N 1
ATOM 3168 C CA . ASN A 1 380 ? 25.744 14.886 -19.417 1.00 86.31 380 ASN A CA 1
ATOM 3169 C C . ASN A 1 380 ? 25.350 13.491 -18.886 1.00 86.31 380 ASN A C 1
ATOM 3171 O O . ASN A 1 380 ? 24.464 13.386 -18.041 1.00 86.31 380 ASN A O 1
ATOM 3175 N N . GLY A 1 381 ? 25.988 12.422 -19.382 1.00 85.94 381 GLY A N 1
ATOM 3176 C CA . GLY A 1 381 ? 25.615 11.030 -19.118 1.00 85.94 381 GLY A CA 1
ATOM 3177 C C . GLY A 1 381 ? 24.513 10.483 -20.035 1.00 85.94 381 GLY A C 1
ATOM 3178 O O . GLY A 1 381 ? 23.983 9.409 -19.761 1.00 85.94 381 GLY A O 1
ATOM 3179 N N . GLU A 1 382 ? 24.157 11.189 -21.110 1.00 89.56 382 GLU A N 1
ATOM 3180 C CA . GLU A 1 382 ? 23.117 10.771 -22.060 1.00 89.56 382 GLU A CA 1
ATOM 3181 C C . GLU A 1 382 ? 23.696 9.830 -23.130 1.00 89.56 382 GLU A C 1
ATOM 3183 O O . GLU A 1 382 ? 24.855 9.965 -23.529 1.00 89.56 382 GLU A O 1
ATOM 3188 N N . ILE A 1 383 ? 22.890 8.880 -23.617 1.00 92.31 383 ILE A N 1
ATOM 3189 C CA . ILE A 1 383 ? 23.309 7.917 -24.645 1.00 92.31 383 ILE A CA 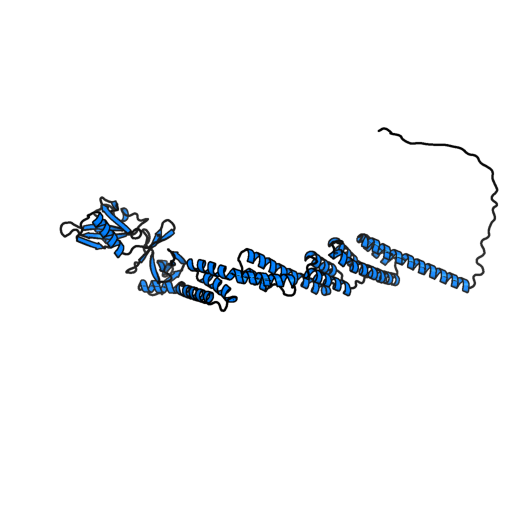1
ATOM 3190 C C . ILE A 1 383 ? 23.265 8.557 -26.038 1.00 92.31 383 ILE A C 1
ATOM 3192 O O . ILE A 1 383 ? 22.206 8.956 -26.522 1.00 92.31 383 ILE A O 1
ATOM 3196 N N . GLU A 1 384 ? 24.411 8.560 -26.718 1.00 92.38 384 GLU A N 1
ATOM 3197 C CA . GLU A 1 384 ? 24.545 8.964 -28.119 1.00 92.38 384 GLU A CA 1
ATOM 3198 C C . GLU A 1 384 ? 24.872 7.751 -28.998 1.00 92.38 384 GLU A C 1
ATOM 3200 O O . GLU A 1 384 ? 25.742 6.944 -28.668 1.00 92.38 384 GLU A O 1
ATOM 3205 N N . PHE A 1 385 ? 24.196 7.630 -30.142 1.00 94.12 385 PHE A N 1
ATOM 3206 C CA . PHE A 1 385 ? 24.427 6.569 -31.126 1.00 94.12 385 PHE A CA 1
ATOM 3207 C C . PHE A 1 385 ? 25.339 7.051 -32.253 1.00 94.12 385 PHE A C 1
ATOM 3209 O O . PHE A 1 385 ? 25.184 8.168 -32.743 1.00 94.12 385 PHE A O 1
A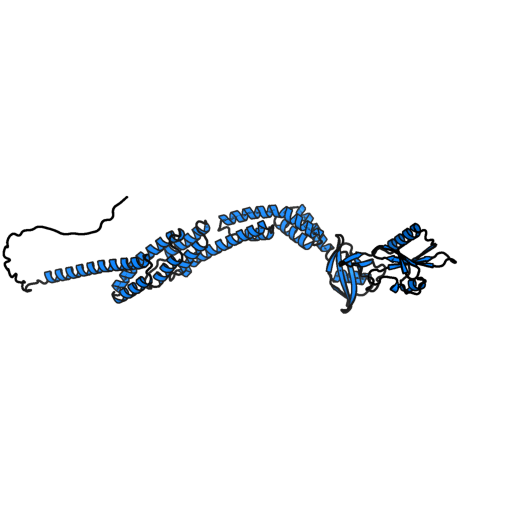TOM 3216 N N . ALA A 1 386 ? 26.251 6.193 -32.708 1.00 92.88 386 ALA A N 1
ATOM 3217 C CA . ALA A 1 386 ? 27.099 6.509 -33.848 1.00 92.88 386 ALA A CA 1
ATOM 3218 C C . ALA A 1 386 ? 26.327 6.418 -35.176 1.00 92.88 386 ALA A C 1
ATOM 3220 O O . ALA A 1 386 ? 25.558 5.474 -35.397 1.00 92.88 386 ALA A O 1
ATOM 3221 N N . ILE A 1 387 ? 26.591 7.354 -36.091 1.00 93.56 387 ILE A N 1
ATOM 3222 C CA . ILE A 1 387 ? 26.116 7.287 -37.479 1.00 93.56 387 ILE A CA 1
ATOM 3223 C C . ILE A 1 387 ? 26.734 6.080 -38.195 1.00 93.56 387 ILE A C 1
ATOM 3225 O O . ILE A 1 387 ? 27.822 5.615 -37.839 1.00 93.56 387 ILE A O 1
ATOM 3229 N N . SER A 1 388 ? 26.074 5.557 -39.233 1.00 91.00 388 SER A N 1
ATOM 3230 C CA . SER A 1 388 ? 26.668 4.444 -39.973 1.00 91.00 388 SER A CA 1
ATOM 3231 C C . SER A 1 388 ? 27.810 4.923 -40.874 1.00 91.00 388 SER A C 1
ATOM 3233 O O . SER A 1 388 ? 27.834 6.055 -41.360 1.00 91.00 388 SER A O 1
ATOM 3235 N N . LYS A 1 389 ? 28.726 4.007 -41.195 1.00 87.38 389 LYS A N 1
ATOM 3236 C CA . LYS A 1 389 ? 29.772 4.190 -42.214 1.00 87.38 389 LYS A CA 1
ATOM 3237 C C . LYS A 1 389 ? 29.230 4.688 -43.565 1.00 87.38 389 LYS A C 1
ATOM 3239 O O . LYS A 1 389 ? 29.925 5.426 -44.267 1.00 87.38 389 LYS A O 1
ATOM 3244 N N . LYS A 1 390 ? 27.995 4.314 -43.940 1.00 91.62 390 LYS A N 1
ATOM 3245 C CA . LYS A 1 390 ? 27.329 4.831 -45.149 1.00 91.62 390 LYS A CA 1
ATOM 3246 C C . LYS A 1 390 ? 27.080 6.331 -45.010 1.00 91.62 390 LYS A C 1
ATOM 3248 O O . LYS A 1 390 ? 27.472 7.088 -45.891 1.00 91.62 390 LYS A O 1
ATOM 3253 N N . ASP A 1 391 ? 26.478 6.739 -43.901 1.00 94.38 391 ASP A N 1
ATOM 3254 C CA . ASP A 1 391 ? 26.072 8.123 -43.647 1.00 94.38 391 ASP A CA 1
ATOM 3255 C C . ASP A 1 391 ? 27.310 9.015 -43.478 1.00 94.38 391 ASP A C 1
ATOM 3257 O O . ASP A 1 391 ? 27.385 10.084 -44.072 1.00 94.38 391 ASP A O 1
ATOM 3261 N N . ALA A 1 392 ? 28.358 8.519 -42.809 1.00 94.19 392 ALA A N 1
ATOM 3262 C CA . ALA A 1 392 ? 29.660 9.184 -42.744 1.00 94.19 392 ALA A CA 1
ATOM 3263 C C . ALA A 1 392 ? 30.283 9.393 -44.140 1.00 94.19 392 ALA A C 1
ATOM 3265 O O . ALA A 1 392 ? 30.792 10.470 -44.453 1.00 94.19 392 ALA A O 1
ATOM 3266 N N . THR A 1 393 ? 30.192 8.385 -45.017 1.00 94.75 393 THR A N 1
ATOM 3267 C CA . THR A 1 393 ? 30.637 8.494 -46.419 1.00 94.75 393 THR A CA 1
ATOM 3268 C C . THR A 1 393 ? 29.795 9.505 -47.211 1.00 94.75 393 THR A C 1
ATOM 3270 O O . THR A 1 393 ? 30.309 10.144 -48.130 1.00 94.75 393 THR A O 1
ATOM 3273 N N . GLU A 1 394 ? 28.508 9.648 -46.893 1.00 95.88 394 GLU A N 1
ATOM 3274 C CA . GLU A 1 394 ? 27.578 10.575 -47.545 1.00 95.88 394 GLU A CA 1
ATOM 3275 C C . GLU A 1 394 ? 27.827 12.023 -47.091 1.00 95.88 394 GLU A C 1
ATOM 3277 O O . GLU A 1 394 ? 28.069 12.885 -47.936 1.00 95.88 394 GLU A O 1
ATOM 3282 N N . ASN A 1 395 ? 27.935 12.263 -45.779 1.00 96.31 395 ASN A N 1
ATOM 3283 C CA . ASN A 1 395 ? 28.338 13.546 -45.192 1.00 96.31 395 ASN A CA 1
ATOM 3284 C C . ASN A 1 395 ? 29.658 14.052 -45.791 1.00 96.31 395 ASN A C 1
ATOM 3286 O O . ASN A 1 395 ? 29.738 15.198 -46.236 1.00 96.31 395 ASN A O 1
ATOM 3290 N N . LEU A 1 396 ? 30.677 13.184 -45.870 1.00 96.75 396 LEU A N 1
ATOM 3291 C CA . LEU A 1 396 ? 31.968 13.531 -46.465 1.00 96.75 396 LEU A CA 1
ATOM 3292 C C . LEU A 1 396 ? 31.829 13.969 -47.929 1.00 96.75 396 LEU A C 1
ATOM 3294 O O . LEU A 1 396 ? 32.395 14.989 -48.311 1.00 96.75 396 LEU A O 1
ATOM 3298 N N . LYS A 1 397 ? 31.075 13.236 -48.759 1.00 95.38 397 LYS A N 1
ATOM 3299 C CA . LYS A 1 397 ? 30.850 13.630 -50.162 1.00 95.38 397 LYS A CA 1
ATOM 3300 C C . LYS A 1 397 ? 30.180 14.999 -50.256 1.00 95.38 397 LYS A C 1
ATOM 3302 O O . LYS A 1 397 ? 30.648 15.834 -51.029 1.00 95.38 397 LYS A O 1
ATOM 3307 N N . ASN A 1 398 ? 29.138 15.214 -49.456 1.00 95.50 398 ASN A N 1
ATOM 3308 C CA . ASN A 1 398 ? 28.326 16.426 -49.474 1.00 95.50 398 ASN A CA 1
ATOM 3309 C C . ASN A 1 398 ? 29.159 17.663 -49.096 1.00 95.50 398 ASN A C 1
ATOM 3311 O O . ASN A 1 398 ? 29.110 18.669 -49.804 1.00 95.50 398 ASN A O 1
ATOM 3315 N N . GLU A 1 399 ? 29.991 17.586 -48.050 1.00 96.12 399 GLU A N 1
ATOM 3316 C CA . GLU A 1 399 ? 30.877 18.700 -47.683 1.00 96.12 399 GLU A CA 1
ATOM 3317 C C . GLU A 1 399 ? 32.046 18.891 -48.658 1.00 96.12 399 GLU A C 1
ATOM 3319 O O . GLU A 1 399 ? 32.383 20.028 -49.001 1.00 96.12 399 GLU A O 1
ATOM 3324 N N . LEU A 1 400 ? 32.633 17.817 -49.201 1.00 94.56 400 LEU A N 1
ATOM 3325 C CA . LEU A 1 400 ? 33.653 17.953 -50.248 1.00 94.56 400 LEU A CA 1
ATOM 3326 C C . LEU A 1 400 ? 33.092 18.653 -51.499 1.00 94.56 400 LEU A C 1
ATOM 3328 O O . LEU A 1 400 ? 33.768 19.521 -52.054 1.00 94.56 400 LEU A O 1
ATOM 3332 N N . GLU A 1 401 ? 31.861 18.344 -51.916 1.00 94.00 401 GLU A N 1
ATOM 3333 C CA . GLU A 1 401 ? 31.186 19.013 -53.037 1.00 94.00 401 GLU A CA 1
ATOM 3334 C C . GLU A 1 401 ? 30.853 20.480 -52.716 1.00 94.00 401 GLU A C 1
ATOM 3336 O O . GLU A 1 401 ? 31.246 21.384 -53.461 1.00 94.00 401 GLU A O 1
ATOM 3341 N N . LYS A 1 402 ? 30.236 20.740 -51.556 1.00 94.62 402 LYS A N 1
ATOM 3342 C CA . LYS A 1 402 ? 29.910 22.081 -51.034 1.00 94.62 402 LYS A CA 1
ATOM 3343 C C . LYS A 1 402 ? 31.141 22.991 -50.919 1.00 94.62 402 LYS A C 1
ATOM 3345 O O . LYS A 1 402 ? 31.048 24.191 -51.185 1.00 94.62 402 LYS A O 1
ATOM 3350 N N . LYS A 1 403 ? 32.315 22.431 -50.605 1.00 92.94 403 LYS A N 1
ATOM 3351 C CA . LYS A 1 403 ? 33.618 23.131 -50.579 1.00 92.94 403 LYS A CA 1
ATOM 3352 C C . LYS A 1 403 ? 34.408 23.045 -51.890 1.00 92.94 403 LYS A C 1
ATOM 3354 O O . LYS A 1 403 ? 35.526 23.556 -51.948 1.00 92.94 403 LYS A O 1
ATOM 3359 N N . LYS A 1 404 ? 33.862 22.418 -52.938 1.00 91.75 404 LYS A N 1
ATOM 3360 C CA . LYS A 1 404 ? 34.489 22.221 -54.262 1.00 91.75 404 LYS A CA 1
ATOM 3361 C C . LYS A 1 404 ? 35.860 21.518 -54.199 1.00 91.75 404 LYS A C 1
ATOM 3363 O O . LYS A 1 404 ? 36.730 21.740 -55.045 1.00 91.75 404 LYS A O 1
ATOM 3368 N N . ARG A 1 405 ? 36.068 20.654 -53.198 1.00 88.75 405 ARG A N 1
ATOM 3369 C CA . ARG A 1 405 ? 37.287 19.853 -53.007 1.00 88.75 405 ARG A CA 1
ATOM 3370 C C . ARG A 1 405 ? 37.281 18.669 -53.980 1.00 88.75 405 ARG A C 1
ATOM 3372 O O . ARG A 1 405 ? 36.495 17.740 -53.847 1.00 88.75 405 ARG A O 1
ATOM 3379 N N . VAL A 1 406 ? 38.175 18.701 -54.968 1.00 85.56 406 VAL A N 1
ATOM 3380 C CA . VAL A 1 406 ? 38.248 17.691 -56.039 1.00 85.56 406 VAL A CA 1
ATOM 3381 C C . VAL A 1 406 ? 38.845 16.369 -55.540 1.00 85.56 406 VAL A C 1
ATOM 3383 O O . VAL A 1 406 ? 39.966 16.348 -55.029 1.00 85.56 406 VAL A O 1
ATOM 3386 N N . TYR A 1 407 ? 38.145 15.259 -55.791 1.00 90.06 407 TYR A N 1
ATOM 3387 C CA . TYR A 1 407 ? 38.607 13.878 -55.602 1.00 90.06 407 TYR A CA 1
ATOM 3388 C C . TYR A 1 407 ? 38.146 12.988 -56.774 1.00 90.06 407 TYR A C 1
ATOM 3390 O O . TYR A 1 407 ? 37.181 13.311 -57.460 1.00 90.06 407 TYR A O 1
ATOM 3398 N N . LYS A 1 408 ? 38.836 11.864 -57.020 1.00 88.06 408 LYS A N 1
ATOM 3399 C CA . LYS A 1 408 ? 38.440 10.829 -58.003 1.00 88.06 408 LYS A CA 1
ATOM 3400 C C . LYS A 1 408 ? 37.823 9.595 -57.337 1.00 88.06 408 LYS A C 1
ATOM 3402 O O . LYS A 1 408 ? 36.956 8.953 -57.919 1.00 88.06 408 LYS A O 1
ATOM 3407 N N . LYS A 1 409 ? 38.291 9.237 -56.139 1.00 90.94 409 LYS A N 1
ATOM 3408 C CA . LYS A 1 409 ? 37.768 8.124 -55.332 1.00 90.94 409 LYS A CA 1
ATOM 3409 C C . LYS A 1 409 ? 37.954 8.443 -53.849 1.00 90.94 409 LYS A C 1
ATOM 3411 O O . LYS A 1 409 ? 39.002 8.973 -53.479 1.00 90.94 409 LYS A O 1
ATOM 3416 N N . LEU A 1 410 ? 36.957 8.094 -53.039 1.00 93.00 410 LEU A N 1
ATOM 3417 C CA . LEU A 1 410 ? 37.076 8.005 -51.585 1.00 93.00 410 LEU A CA 1
ATOM 3418 C C . LEU A 1 410 ? 37.355 6.550 -51.192 1.00 93.00 410 LEU A C 1
ATOM 3420 O O . LEU A 1 410 ? 36.724 5.632 -51.719 1.00 93.00 410 LEU A O 1
ATOM 3424 N N . GLU A 1 411 ? 38.317 6.344 -50.299 1.00 92.19 411 GLU A N 1
ATOM 3425 C CA . GLU A 1 411 ? 38.693 5.033 -49.755 1.00 92.19 411 GLU A CA 1
ATOM 3426 C C . GLU A 1 411 ? 38.706 5.148 -48.228 1.00 92.19 411 GLU A C 1
ATOM 3428 O O . GLU A 1 411 ? 39.504 5.914 -47.698 1.00 92.19 411 GLU A O 1
ATOM 3433 N N . GLU A 1 412 ? 37.826 4.439 -47.518 1.00 90.25 412 GLU A N 1
ATOM 3434 C CA . GLU A 1 412 ? 37.936 4.331 -46.055 1.00 90.25 412 GLU A CA 1
ATOM 3435 C C . GLU A 1 412 ? 39.231 3.590 -45.684 1.00 90.25 412 GLU A C 1
ATOM 3437 O O . GLU A 1 412 ? 39.689 2.716 -46.428 1.00 90.25 412 GLU A O 1
ATOM 3442 N N . ILE A 1 413 ? 39.820 3.950 -44.546 1.00 89.94 413 ILE A N 1
ATOM 3443 C CA . ILE A 1 413 ? 40.999 3.307 -43.967 1.00 89.94 413 ILE A CA 1
ATOM 3444 C C . ILE A 1 413 ? 40.872 3.192 -42.445 1.00 89.94 413 ILE A C 1
ATOM 3446 O O . ILE A 1 413 ? 40.183 3.983 -41.804 1.00 89.94 413 ILE A O 1
ATOM 3450 N N . GLU A 1 414 ? 41.595 2.243 -41.853 1.00 83.88 414 GLU A N 1
ATOM 3451 C CA . GLU A 1 414 ? 41.781 2.190 -40.402 1.00 83.88 414 GLU A CA 1
ATOM 3452 C C . GLU A 1 414 ? 42.700 3.325 -39.904 1.00 83.88 414 GLU A C 1
ATOM 3454 O O . GLU A 1 414 ? 43.496 3.908 -40.651 1.00 83.88 414 GLU A O 1
ATOM 3459 N N . SER A 1 415 ? 42.588 3.649 -38.615 1.00 77.88 415 SER A N 1
ATOM 3460 C CA . SER A 1 415 ? 43.284 4.775 -37.979 1.00 77.88 415 SER A CA 1
ATOM 3461 C C . SER A 1 415 ? 44.808 4.604 -37.901 1.00 77.88 415 SER A C 1
ATOM 3463 O O . SER A 1 415 ? 45.531 5.597 -37.967 1.00 77.88 415 SER A O 1
ATOM 3465 N N . ASP A 1 416 ? 45.320 3.370 -37.842 1.00 77.56 416 ASP A N 1
ATOM 3466 C CA . ASP A 1 416 ? 46.759 3.063 -37.907 1.00 77.56 416 ASP A CA 1
ATOM 3467 C C . ASP A 1 416 ? 47.363 3.424 -39.279 1.00 77.56 416 ASP A C 1
ATOM 3469 O O . ASP A 1 416 ? 48.493 3.910 -39.390 1.00 77.56 416 ASP A O 1
ATOM 3473 N N . LYS A 1 417 ? 46.581 3.220 -40.344 1.00 85.38 417 LYS A N 1
ATOM 3474 C CA . LYS A 1 417 ? 46.942 3.530 -41.730 1.00 85.38 417 LYS A CA 1
ATOM 3475 C C . LYS A 1 417 ? 46.773 5.016 -42.030 1.00 85.38 417 LYS A C 1
ATOM 3477 O O . LYS A 1 417 ? 47.492 5.522 -42.892 1.00 85.38 417 LYS A O 1
ATOM 3482 N N . ALA A 1 418 ? 45.897 5.721 -41.309 1.00 85.25 418 ALA A N 1
ATOM 3483 C CA . ALA A 1 418 ? 45.656 7.156 -41.478 1.00 85.25 418 ALA A CA 1
ATOM 3484 C C . ALA A 1 418 ? 46.898 8.013 -41.207 1.00 85.25 418 ALA A C 1
ATOM 3486 O O . ALA A 1 418 ? 47.154 8.956 -41.956 1.00 85.25 418 ALA A O 1
ATOM 3487 N N . GLU A 1 419 ? 47.724 7.640 -40.225 1.00 82.50 419 GLU A N 1
ATOM 3488 C CA . GLU A 1 419 ? 48.946 8.376 -39.857 1.00 82.50 419 GLU A CA 1
ATOM 3489 C C . GLU A 1 419 ? 49.910 8.548 -41.050 1.00 82.50 419 GLU A C 1
ATOM 3491 O O . GLU A 1 419 ? 50.583 9.565 -41.184 1.00 82.50 419 GLU A O 1
ATOM 3496 N N . ARG A 1 420 ? 49.899 7.607 -42.006 1.00 82.31 420 ARG A N 1
ATOM 3497 C CA . ARG A 1 420 ? 50.718 7.652 -43.235 1.00 82.31 420 ARG A CA 1
ATOM 3498 C C . ARG A 1 420 ? 50.267 8.712 -44.252 1.00 82.31 420 ARG A C 1
ATOM 3500 O O . ARG A 1 420 ? 50.954 8.924 -45.249 1.00 82.31 420 ARG A O 1
ATOM 3507 N N . TYR A 1 421 ? 49.112 9.343 -44.035 1.00 83.44 421 TYR A N 1
ATOM 3508 C CA . TYR A 1 421 ? 48.481 10.297 -44.954 1.00 83.44 421 TYR A CA 1
ATOM 3509 C C . TYR A 1 421 ? 48.174 11.660 -44.314 1.00 83.44 421 TYR A C 1
ATOM 3511 O O . TYR A 1 421 ? 47.675 12.545 -45.011 1.00 83.44 421 TYR A O 1
ATOM 3519 N N . SER A 1 422 ? 48.501 11.856 -43.030 1.00 77.50 422 SER A N 1
ATOM 3520 C CA . SER A 1 422 ? 48.285 13.116 -42.300 1.00 77.50 422 SER A CA 1
ATOM 3521 C C . SER A 1 422 ? 49.077 14.295 -42.878 1.00 77.50 422 SER A C 1
ATOM 3523 O O . SER A 1 422 ? 48.626 15.435 -42.786 1.00 77.50 422 SER A O 1
ATOM 3525 N N . LYS A 1 423 ? 50.245 14.019 -43.487 1.00 76.19 423 LYS A N 1
ATOM 3526 C CA . LYS A 1 423 ? 51.233 15.014 -43.959 1.00 76.19 423 LYS A CA 1
ATOM 3527 C C . LYS A 1 423 ? 51.633 16.010 -42.857 1.00 76.19 423 LYS A C 1
ATOM 3529 O O . LYS A 1 423 ? 51.885 17.177 -43.145 1.00 76.19 423 LYS A O 1
ATOM 3534 N N . SER A 1 424 ? 51.640 15.548 -41.607 1.00 75.12 424 SER A N 1
ATOM 3535 C CA . SER A 1 424 ? 51.839 16.368 -40.418 1.00 75.12 424 SER A CA 1
ATOM 3536 C C . SER A 1 424 ? 53.053 15.909 -39.618 1.00 75.12 424 SER A C 1
ATOM 3538 O O . SER A 1 424 ? 53.305 14.712 -39.508 1.00 75.12 424 SER A O 1
ATOM 3540 N N . ASP A 1 425 ? 53.768 16.861 -39.015 1.00 78.62 425 ASP A N 1
ATOM 3541 C CA . ASP A 1 425 ? 54.844 16.573 -38.052 1.00 78.62 425 ASP A CA 1
ATOM 3542 C C . ASP A 1 425 ? 54.296 16.125 -36.683 1.00 78.62 425 ASP A C 1
ATOM 3544 O O . ASP A 1 425 ? 55.026 15.570 -35.863 1.00 78.62 425 ASP A O 1
ATOM 3548 N N . LYS A 1 426 ? 53.005 16.382 -36.427 1.00 82.12 426 LYS A N 1
ATOM 3549 C CA . LYS A 1 426 ? 52.263 15.891 -35.264 1.00 82.12 426 LYS A CA 1
ATOM 3550 C C . LYS A 1 426 ? 51.554 14.592 -35.607 1.00 82.12 426 LYS A C 1
ATOM 3552 O O . LYS A 1 426 ? 51.029 14.441 -36.709 1.00 82.12 426 LYS A O 1
ATOM 3557 N N . LYS A 1 427 ? 51.428 13.703 -34.623 1.00 82.56 427 LYS A N 1
ATOM 3558 C CA . LYS A 1 427 ? 50.590 12.506 -34.779 1.00 82.56 427 LYS A CA 1
ATOM 3559 C C . LYS A 1 427 ? 49.123 12.903 -34.904 1.00 82.56 427 LYS A C 1
ATOM 3561 O O . LYS A 1 427 ? 48.679 13.840 -34.236 1.00 82.56 427 LYS A O 1
ATOM 3566 N N . ILE A 1 428 ? 48.324 12.130 -35.636 1.00 80.69 428 ILE A N 1
ATOM 3567 C CA . ILE A 1 428 ? 46.860 12.294 -35.675 1.00 80.69 428 ILE A CA 1
ATOM 3568 C C . ILE A 1 428 ? 46.284 12.327 -34.258 1.00 80.69 428 ILE A C 1
ATOM 3570 O O . ILE A 1 428 ? 45.471 13.194 -33.944 1.00 80.69 428 ILE A O 1
ATOM 3574 N N . SER A 1 429 ? 46.772 11.465 -33.360 1.00 76.62 429 SER A N 1
ATOM 3575 C CA . SER A 1 429 ? 46.298 11.427 -31.969 1.00 76.62 429 SER A CA 1
ATOM 3576 C C . SER A 1 429 ? 46.561 12.721 -31.170 1.00 76.62 429 SER A C 1
ATOM 3578 O O . SER A 1 429 ? 45.958 12.911 -30.123 1.00 76.62 429 SER A O 1
ATOM 3580 N N . GLU A 1 430 ? 47.444 13.610 -31.635 1.00 79.00 430 GLU A N 1
ATOM 3581 C CA . GLU A 1 430 ? 47.731 14.923 -31.026 1.00 79.00 430 GLU A CA 1
ATOM 3582 C C . GLU A 1 430 ? 46.935 16.068 -31.683 1.00 79.00 430 GLU A C 1
ATOM 3584 O O . GLU A 1 430 ? 46.900 17.180 -31.156 1.00 79.00 430 GLU A O 1
ATOM 3589 N N . MET A 1 431 ? 46.323 15.811 -32.845 1.00 81.06 431 MET A N 1
ATOM 3590 C CA . MET A 1 431 ? 45.454 16.749 -33.568 1.00 81.06 431 MET A CA 1
ATOM 3591 C C . MET A 1 431 ? 43.964 16.504 -33.297 1.00 81.06 431 MET A C 1
ATOM 3593 O O . MET A 1 431 ? 43.164 17.425 -33.445 1.00 81.06 431 MET A O 1
ATOM 3597 N N . LEU A 1 432 ? 43.593 15.285 -32.897 1.00 77.81 432 LEU A N 1
ATOM 3598 C CA . LEU A 1 432 ? 42.250 14.932 -32.437 1.00 77.81 432 LEU A CA 1
ATOM 3599 C C . LEU A 1 432 ? 42.104 15.193 -30.932 1.00 77.81 432 LEU A C 1
ATOM 3601 O O . LEU A 1 432 ? 43.005 14.867 -30.156 1.00 77.81 432 LEU A O 1
ATOM 3605 N N . ASN A 1 433 ? 40.948 15.702 -30.494 1.00 67.38 433 ASN A N 1
ATOM 3606 C CA . ASN A 1 433 ? 40.645 15.767 -29.065 1.00 67.38 433 ASN A CA 1
ATOM 3607 C C . ASN A 1 433 ? 40.302 14.366 -28.528 1.00 67.38 433 ASN A C 1
ATOM 3609 O O . ASN A 1 433 ? 39.153 13.926 -28.609 1.00 67.38 433 ASN A O 1
ATOM 3613 N N . LYS A 1 434 ? 41.309 13.679 -27.969 1.00 58.06 434 LYS A N 1
ATOM 3614 C CA . LYS A 1 434 ? 41.194 12.313 -27.419 1.00 58.06 434 LYS A CA 1
ATOM 3615 C C . LYS A 1 434 ? 40.078 12.136 -26.388 1.00 58.06 434 LYS A C 1
ATOM 3617 O O . LYS A 1 434 ? 39.644 11.013 -26.182 1.00 58.06 434 LYS A O 1
ATOM 3622 N N . LYS A 1 435 ? 39.648 13.210 -25.719 1.00 54.09 435 LYS A N 1
ATOM 3623 C CA . LYS A 1 435 ? 38.652 13.140 -24.641 1.00 54.09 435 LYS A CA 1
ATOM 3624 C C . LYS A 1 435 ? 37.205 13.124 -25.118 1.00 54.09 435 LYS A C 1
ATOM 3626 O O . LYS A 1 435 ? 36.329 12.770 -24.341 1.00 54.09 435 LYS A O 1
ATOM 3631 N N . GLU A 1 436 ? 36.951 13.535 -26.357 1.00 59.19 436 GLU A N 1
ATOM 3632 C CA . GLU A 1 436 ? 35.588 13.782 -26.832 1.00 59.19 436 GLU A CA 1
ATOM 3633 C C . GLU A 1 436 ? 35.175 12.796 -27.925 1.00 59.19 436 GLU A C 1
ATOM 3635 O O . GLU A 1 436 ? 34.145 12.141 -27.786 1.00 59.19 436 GLU A O 1
ATOM 3640 N N . ASN A 1 437 ? 35.965 12.638 -28.995 1.00 68.75 437 ASN A N 1
ATOM 3641 C CA . ASN A 1 437 ? 35.421 12.141 -30.264 1.00 68.75 437 ASN A CA 1
ATOM 3642 C C . ASN A 1 437 ? 36.172 10.960 -30.897 1.00 68.75 437 ASN A C 1
ATOM 3644 O O . ASN A 1 437 ? 37.403 10.925 -30.966 1.00 68.75 437 ASN A O 1
ATOM 3648 N N . THR A 1 438 ? 35.387 10.030 -31.446 1.00 85.44 438 THR A N 1
ATOM 3649 C CA . THR A 1 438 ? 35.820 8.897 -32.279 1.00 85.44 438 THR A CA 1
ATOM 3650 C C . THR A 1 438 ? 35.500 9.195 -33.749 1.00 85.44 438 THR A C 1
ATOM 3652 O O . THR A 1 438 ? 34.507 9.862 -34.037 1.00 85.44 438 THR A O 1
ATOM 3655 N N . TYR A 1 439 ? 36.307 8.698 -34.695 1.00 88.94 439 TYR A N 1
ATOM 3656 C CA . TYR A 1 439 ? 36.221 9.093 -36.108 1.00 88.94 439 TYR A CA 1
ATOM 3657 C C . TYR A 1 439 ? 36.316 7.915 -37.090 1.00 88.94 439 TYR A C 1
ATOM 3659 O O . TYR A 1 439 ? 37.127 7.005 -36.903 1.00 88.94 439 TYR A O 1
ATOM 3667 N N . PHE A 1 440 ? 35.568 7.998 -38.195 1.00 91.12 440 PHE A N 1
ATOM 3668 C CA . PHE A 1 440 ? 35.835 7.252 -39.431 1.00 91.12 440 PHE A CA 1
ATOM 3669 C C . PHE A 1 440 ? 36.891 7.999 -40.266 1.00 91.12 440 PHE A C 1
ATOM 3671 O O . PHE A 1 440 ? 36.802 9.220 -40.404 1.00 91.12 440 PHE A O 1
ATOM 3678 N N . PHE A 1 441 ? 37.867 7.300 -40.858 1.00 92.00 441 PHE A N 1
ATOM 3679 C CA . PHE A 1 441 ? 38.949 7.913 -41.646 1.00 92.00 441 PHE A CA 1
ATOM 3680 C C . PHE A 1 441 ? 38.837 7.577 -43.133 1.00 92.00 441 PHE A C 1
ATOM 3682 O O . PHE A 1 441 ? 38.588 6.433 -43.512 1.00 92.00 441 PHE A O 1
ATOM 3689 N N . PHE A 1 442 ? 39.078 8.571 -43.989 1.00 94.81 442 PHE A N 1
ATOM 3690 C CA . PHE A 1 442 ? 38.923 8.449 -45.435 1.00 94.81 442 PHE A CA 1
ATOM 3691 C C . PHE A 1 442 ? 40.070 9.109 -46.196 1.00 94.81 442 PHE A C 1
ATOM 3693 O O . PHE A 1 442 ? 40.507 10.216 -45.887 1.00 94.81 442 PHE A O 1
ATOM 3700 N N . ILE A 1 443 ? 40.499 8.459 -47.272 1.00 93.38 443 ILE A N 1
ATOM 3701 C CA . ILE A 1 443 ? 41.430 9.001 -48.252 1.00 93.38 443 ILE A CA 1
ATOM 3702 C C . ILE A 1 443 ? 40.665 9.572 -49.446 1.00 93.38 443 ILE A C 1
ATOM 3704 O O . ILE A 1 443 ? 39.993 8.833 -50.166 1.00 93.38 443 ILE A O 1
ATOM 3708 N N . GLY A 1 444 ? 40.879 10.854 -49.742 1.00 91.75 444 GLY A N 1
ATOM 3709 C CA . GLY A 1 444 ? 40.574 11.450 -51.042 1.00 91.75 444 GLY A CA 1
ATOM 3710 C C . GLY A 1 444 ? 41.711 11.231 -52.035 1.00 91.75 444 GLY A C 1
ATOM 3711 O O . GLY A 1 444 ? 42.718 11.937 -51.999 1.00 91.75 444 GLY A O 1
ATOM 3712 N N . ASN A 1 445 ? 41.565 10.273 -52.951 1.00 88.00 445 ASN A N 1
ATOM 3713 C CA . ASN A 1 445 ? 42.527 10.049 -54.031 1.00 88.00 445 ASN A CA 1
ATOM 3714 C C . ASN A 1 445 ? 42.257 11.032 -55.184 1.00 88.00 445 ASN A C 1
ATOM 3716 O O . ASN A 1 445 ? 41.194 10.974 -55.807 1.00 88.00 445 ASN A O 1
ATOM 3720 N N . LYS A 1 446 ? 43.214 11.918 -55.490 1.00 84.75 446 LYS A N 1
ATOM 3721 C CA . LYS A 1 446 ? 43.087 12.969 -56.523 1.00 84.75 446 LYS A CA 1
ATOM 3722 C C . LYS A 1 446 ? 43.563 12.536 -57.918 1.00 84.75 446 LYS A C 1
ATOM 3724 O O . LYS A 1 446 ? 43.556 13.340 -58.852 1.00 84.75 446 LYS A O 1
ATOM 3729 N N . GLY A 1 447 ? 43.959 11.273 -58.075 1.00 75.81 447 GLY A N 1
ATOM 3730 C CA . GLY A 1 447 ? 44.544 10.719 -59.295 1.00 75.81 447 GLY A CA 1
ATOM 3731 C C . GLY A 1 447 ? 46.072 10.613 -59.236 1.00 75.81 447 GLY A C 1
ATOM 3732 O O . GLY A 1 447 ? 46.724 11.211 -58.383 1.00 75.81 447 GLY A O 1
ATOM 3733 N N . PHE A 1 448 ? 46.632 9.849 -60.179 1.00 64.38 448 PHE A N 1
ATOM 3734 C CA . PHE A 1 448 ? 48.008 9.320 -60.171 1.00 64.38 448 PHE A CA 1
ATOM 3735 C C . PHE A 1 448 ? 49.120 10.347 -59.876 1.00 64.38 448 PHE A C 1
ATOM 3737 O O . PHE A 1 448 ? 50.098 10.006 -59.224 1.00 64.38 448 PHE A O 1
ATOM 3744 N N . LEU A 1 449 ? 48.954 11.605 -60.302 1.00 67.12 449 LEU A N 1
ATOM 3745 C CA . LEU A 1 449 ? 49.949 12.679 -60.150 1.00 67.12 449 LEU A CA 1
ATOM 3746 C C . LEU A 1 449 ? 49.580 13.750 -59.103 1.00 67.12 449 LEU A C 1
ATOM 3748 O O . LEU A 1 449 ? 50.294 14.737 -58.968 1.00 67.12 449 LEU A O 1
ATOM 3752 N N . ARG A 1 450 ? 48.443 13.619 -58.402 1.00 65.88 450 ARG A N 1
ATOM 3753 C CA . ARG A 1 450 ? 47.890 14.677 -57.521 1.00 65.88 450 ARG A CA 1
ATOM 3754 C C . ARG A 1 450 ? 47.775 14.276 -56.047 1.00 65.88 450 ARG A C 1
ATOM 3756 O O . ARG A 1 450 ? 47.242 15.035 -55.241 1.00 65.88 450 ARG A O 1
ATOM 3763 N N . GLY A 1 451 ? 48.306 13.106 -55.697 1.00 79.81 451 GLY A N 1
ATOM 3764 C CA . GLY A 1 451 ? 48.406 12.625 -54.324 1.00 79.81 451 GLY A CA 1
ATOM 3765 C C . GLY A 1 451 ? 47.077 12.205 -53.687 1.00 79.81 451 GLY A C 1
ATOM 3766 O O . GLY A 1 451 ? 46.036 12.059 -54.335 1.00 79.81 451 GLY A O 1
ATOM 3767 N N . LYS A 1 452 ? 47.159 11.980 -52.376 1.00 88.31 452 LYS A N 1
ATOM 3768 C CA . LYS A 1 452 ? 46.067 11.575 -51.490 1.00 88.31 452 LYS A CA 1
ATOM 3769 C C . LYS A 1 452 ? 45.884 12.643 -50.408 1.00 88.31 452 LYS A C 1
ATOM 3771 O O . LYS A 1 452 ? 46.880 13.137 -49.883 1.00 88.31 452 LYS A O 1
ATOM 3776 N N . ASP A 1 453 ? 44.649 13.011 -50.094 1.00 89.75 453 ASP A N 1
ATOM 3777 C CA . ASP A 1 453 ? 44.294 13.801 -48.904 1.00 89.75 453 ASP A CA 1
ATOM 3778 C C . ASP A 1 453 ? 43.693 12.883 -47.841 1.00 89.75 453 ASP A C 1
ATOM 3780 O O . ASP A 1 453 ? 43.039 11.901 -48.192 1.00 89.75 453 ASP A O 1
ATOM 3784 N N . LEU A 1 454 ? 43.883 13.229 -46.568 1.00 92.06 454 LEU A N 1
ATOM 3785 C CA . LEU A 1 454 ? 43.217 12.585 -45.444 1.00 92.06 454 LEU A CA 1
ATOM 3786 C C . LEU A 1 454 ? 42.050 13.453 -44.957 1.00 92.06 454 LEU A C 1
ATOM 3788 O O . LEU A 1 454 ? 42.213 14.652 -44.715 1.00 92.06 454 LEU A O 1
ATOM 3792 N N . TYR A 1 455 ? 40.902 12.813 -44.775 1.00 93.62 455 TYR A N 1
ATOM 3793 C CA . TYR A 1 455 ? 39.718 13.356 -44.122 1.00 93.62 455 TYR A CA 1
ATOM 3794 C C . TYR A 1 455 ? 39.301 12.427 -42.984 1.00 93.62 455 TYR A C 1
ATOM 3796 O O . TYR A 1 455 ? 39.606 11.229 -43.001 1.00 93.62 455 TYR A O 1
ATOM 3804 N N . CYS A 1 456 ? 38.555 12.952 -42.022 1.00 93.25 456 CYS A N 1
ATOM 3805 C CA . CYS A 1 456 ? 37.824 12.123 -41.077 1.00 93.25 456 CYS A CA 1
ATOM 3806 C C . CYS A 1 456 ? 36.422 12.677 -40.824 1.00 93.25 456 CYS A C 1
ATOM 3808 O O . CYS A 1 456 ? 36.158 13.861 -41.036 1.00 93.25 456 CYS A O 1
ATOM 3810 N N . VAL A 1 457 ? 35.520 11.798 -40.399 1.00 93.94 457 VAL A N 1
ATOM 3811 C CA . VAL A 1 457 ? 34.139 12.132 -40.051 1.00 93.94 457 VAL A CA 1
ATOM 3812 C C . VAL A 1 457 ? 33.890 11.673 -38.628 1.00 93.94 457 VAL A C 1
ATOM 3814 O O . VAL A 1 457 ? 34.175 10.524 -38.287 1.00 93.94 457 VAL A O 1
ATOM 3817 N N . ASP A 1 458 ? 33.401 12.587 -37.805 1.00 91.62 458 ASP A N 1
ATOM 3818 C CA . ASP A 1 458 ? 33.046 12.331 -36.418 1.00 91.62 458 ASP A CA 1
ATOM 3819 C C . ASP A 1 458 ? 31.902 11.313 -36.333 1.00 91.62 458 ASP A C 1
ATOM 3821 O O . ASP A 1 458 ? 30.899 11.428 -37.039 1.00 91.62 458 ASP A O 1
ATOM 3825 N N . MET A 1 459 ? 32.060 10.295 -35.489 1.00 91.69 459 MET A N 1
ATOM 3826 C CA . MET A 1 459 ? 31.123 9.172 -35.435 1.00 91.69 459 MET A CA 1
ATOM 3827 C C . MET A 1 459 ? 29.756 9.536 -34.851 1.00 91.69 459 MET A C 1
ATOM 3829 O O . MET A 1 459 ? 28.804 8.817 -35.132 1.00 91.69 459 MET A O 1
ATOM 3833 N N . TYR A 1 460 ? 29.632 10.614 -34.072 1.00 91.56 460 TYR A N 1
ATOM 3834 C CA . TYR A 1 460 ? 28.428 10.908 -33.281 1.00 91.56 460 TYR A CA 1
ATOM 3835 C C . TYR A 1 460 ? 27.715 12.185 -33.739 1.00 91.56 460 TYR A C 1
ATOM 3837 O O . TYR A 1 460 ? 26.496 12.201 -33.876 1.00 91.56 460 TYR A O 1
ATOM 3845 N N . SER A 1 461 ? 28.472 13.233 -34.060 1.00 90.56 461 SER A N 1
ATOM 3846 C CA . SER A 1 461 ? 27.955 14.473 -34.659 1.00 90.56 461 SER A CA 1
ATOM 3847 C C . SER A 1 461 ? 27.884 14.428 -36.189 1.00 90.56 461 SER A C 1
ATOM 3849 O O . SER A 1 461 ? 27.223 15.266 -36.801 1.00 90.56 461 SER A O 1
ATOM 3851 N N . GLY A 1 462 ? 28.589 13.489 -36.833 1.00 92.56 462 GLY A N 1
ATOM 3852 C CA . GLY A 1 462 ? 28.686 13.403 -38.292 1.00 92.56 462 GLY A CA 1
ATOM 3853 C C . GLY A 1 462 ? 29.470 14.540 -38.957 1.00 92.56 462 GLY A C 1
ATOM 3854 O O . GLY A 1 462 ? 29.465 14.627 -40.188 1.00 92.56 462 GLY A O 1
ATOM 3855 N N . ALA A 1 463 ? 30.125 15.400 -38.171 1.00 93.25 463 ALA A N 1
ATOM 3856 C CA . ALA A 1 463 ? 30.911 16.532 -38.645 1.00 93.25 463 ALA A CA 1
ATOM 3857 C C . ALA A 1 463 ? 32.151 16.083 -39.440 1.00 93.25 463 ALA A C 1
ATOM 3859 O O . ALA A 1 463 ? 32.800 15.088 -39.109 1.00 93.25 463 ALA A O 1
ATOM 3860 N N . VAL A 1 464 ? 32.483 16.823 -40.501 1.00 94.56 464 VAL A N 1
ATOM 3861 C CA . VAL A 1 464 ? 33.511 16.452 -41.485 1.00 94.56 464 VAL A CA 1
ATOM 3862 C C . VAL A 1 464 ? 34.753 17.327 -41.321 1.00 94.56 464 VAL A C 1
ATOM 3864 O O . VAL A 1 464 ? 34.652 18.550 -41.231 1.00 94.56 464 VAL A O 1
ATOM 3867 N N . TYR A 1 465 ? 35.935 16.709 -41.327 1.00 92.31 465 TYR A N 1
ATOM 3868 C CA . TYR A 1 465 ? 37.206 17.389 -41.086 1.00 92.31 465 TYR A CA 1
ATOM 3869 C C . TYR A 1 465 ? 38.290 17.020 -42.108 1.00 92.31 465 TYR A C 1
ATOM 3871 O O . TYR A 1 465 ? 38.344 15.896 -42.616 1.00 92.31 465 TYR A O 1
ATOM 3879 N N . SER A 1 466 ? 39.207 17.956 -42.356 1.00 90.88 466 SER A N 1
ATOM 3880 C CA . SER A 1 466 ? 40.482 17.737 -43.050 1.00 90.88 466 SER A CA 1
ATOM 3881 C C . SER A 1 466 ? 41.679 17.953 -42.117 1.00 90.88 466 SER A C 1
ATOM 3883 O O . SER A 1 466 ? 41.595 18.655 -41.108 1.00 90.88 466 SER A O 1
ATOM 3885 N N . PHE A 1 467 ? 42.814 17.347 -42.471 1.00 87.25 467 PHE A N 1
ATOM 3886 C CA . PHE A 1 467 ? 44.095 17.548 -41.789 1.00 87.25 467 PHE A CA 1
ATOM 3887 C C . PHE A 1 467 ? 44.933 18.567 -42.564 1.00 87.25 467 PHE A C 1
ATOM 3889 O O . PHE A 1 467 ? 45.339 18.310 -43.700 1.00 87.25 467 PHE A O 1
ATOM 3896 N N . GLU A 1 468 ? 45.158 19.741 -41.972 1.00 83.12 468 GLU A N 1
ATOM 3897 C CA . GLU A 1 468 ? 45.800 20.887 -42.628 1.00 83.12 468 GLU A CA 1
ATOM 3898 C C . GLU A 1 468 ? 46.719 21.625 -41.642 1.00 83.12 468 GLU A C 1
ATOM 3900 O O . GLU A 1 468 ? 46.310 21.980 -40.539 1.00 83.12 468 GLU A O 1
ATOM 3905 N N . ASN A 1 469 ? 47.973 21.880 -42.040 1.00 79.25 469 ASN A N 1
ATOM 3906 C CA . ASN A 1 469 ? 48.955 22.676 -41.284 1.00 79.25 469 ASN A CA 1
ATOM 3907 C C . ASN A 1 469 ? 49.094 22.273 -39.796 1.00 79.25 469 ASN A C 1
ATOM 3909 O O . ASN A 1 469 ? 49.036 23.119 -38.900 1.00 79.25 469 ASN A O 1
ATOM 3913 N N . ASN A 1 470 ? 49.276 20.972 -39.536 1.00 79.19 470 ASN A N 1
ATOM 3914 C CA . ASN A 1 470 ? 49.410 20.377 -38.197 1.00 79.19 470 ASN A CA 1
ATOM 3915 C C . ASN A 1 470 ? 48.202 20.638 -37.264 1.00 79.19 470 ASN A C 1
ATOM 3917 O O . ASN A 1 470 ? 48.359 20.754 -36.041 1.00 79.19 470 ASN A O 1
ATOM 3921 N N . LYS A 1 471 ? 46.998 20.743 -37.849 1.00 81.75 471 LYS A N 1
ATOM 3922 C CA . LYS A 1 471 ? 45.703 20.903 -37.170 1.00 81.75 471 LYS A CA 1
ATOM 3923 C C . LYS A 1 471 ? 44.603 20.074 -37.843 1.00 81.75 471 LYS A C 1
ATOM 3925 O O . LYS A 1 471 ? 44.660 19.788 -39.039 1.00 81.75 471 LYS A O 1
ATOM 3930 N N . LEU A 1 472 ? 43.567 19.767 -37.066 1.00 86.50 472 LEU A N 1
ATOM 3931 C CA . LEU A 1 472 ? 42.264 19.346 -37.572 1.00 86.50 472 LEU A CA 1
ATOM 3932 C C . LEU A 1 472 ? 41.444 20.593 -37.950 1.00 86.50 472 LEU A C 1
ATOM 3934 O O . LEU A 1 472 ? 41.380 21.545 -37.169 1.00 86.50 472 LEU A O 1
ATOM 3938 N N . VAL A 1 473 ? 40.826 20.599 -39.131 1.00 87.81 473 VAL A N 1
ATOM 3939 C CA . VAL A 1 473 ? 40.021 21.718 -39.647 1.00 87.81 473 VAL A CA 1
ATOM 3940 C C . VAL A 1 473 ? 38.635 21.207 -40.025 1.00 87.81 473 VAL A C 1
ATOM 3942 O O . VAL A 1 473 ? 38.521 20.303 -40.847 1.00 87.81 473 VAL A O 1
ATOM 3945 N N . LEU A 1 474 ? 37.585 21.779 -39.428 1.00 90.19 474 LEU A N 1
ATOM 3946 C CA . LEU A 1 474 ? 36.196 21.527 -39.828 1.00 90.19 474 LEU A CA 1
ATOM 3947 C C . LEU A 1 474 ? 35.980 22.083 -41.242 1.00 90.19 474 LEU A C 1
ATOM 3949 O O . LEU A 1 474 ? 36.333 23.241 -41.498 1.00 90.19 474 LEU A O 1
ATOM 3953 N N . ILE A 1 475 ? 35.410 21.275 -42.140 1.00 87.25 475 ILE A N 1
ATOM 3954 C CA . ILE A 1 475 ? 35.111 21.683 -43.520 1.00 87.25 475 ILE A CA 1
ATOM 3955 C C . ILE A 1 475 ? 33.613 21.884 -43.717 1.00 87.25 475 ILE A C 1
ATOM 3957 O O . ILE A 1 475 ? 32.894 20.910 -43.978 1.00 87.25 475 ILE A O 1
#

pLDDT: mean 85.23, std 16.68, range [27.94, 98.69]

Foldseek 3Di:
DDDDDDDDDDDDDDDDDDDDDDDDDDDDDDDPPDDDPVNVVVVVVVVVVVVVVVLVVVLVVLLVVLVVCLVVLVLVVSLVSLVVCVVVDDPVSNLVSQVVNLVVLQVVLLVVLVCLLVVVADLVSLLSSQVSQQSNVSHDHDQPSLLVSLVVLLVCVLVVVDDLCSSLSSLVSQCSHPPNVVSSVVSNVSSVLQVVLVVLQVVLVVCVVVLVLLSSLVSLVSRDCSSVPSVVVSVVVNVVSLVVLQVVLCVVLVVCVLQVNLVSSLVSLVSNCVVVVPDPVSVVSNVVSVVSCVQQDDDFVNVLVLVCVQQVHDSPQWTKDWDWDAAPSFIWTWIFIDGVNHGQWIWIAGSHPRQIATEDWLQDDHDDRPPHWYWYQAPVRHIFTFDHPVLLVVLQVVVCVVVVPAADDKDWDDQVVLQVALPAPDGPNVQDPSHGFDWTKIWRHRDDPPDIFIKIATGGVRFIWGRDDNHIGTD